Protein AF-A0A2V8QZS8-F1 (afdb_monomer_lite)

Sequence (393 aa):
MPEYLAPGVYVEEIDTGSKPIEGVSTSTAGMVGVAERGPVDIPILVTSNGEYTRWFGERLNLDDFSNANGPHCYLPHAVEGFFTNGGKRLFVTRVLDTAGATCAEFTLFDRGIATSALTQLLRAASEGGGTAAPPGPLYVMDVNDPVANAIDDAAPPDHLRIGDGSDAEYRDVATVTTGPNTTHVPLSFPLSRSHTAPPPITVHQITRAALPNPVALEVAAPATTSRVGDTIITLVGAGVGAVALNDLLEIGPQFRGELRYVRNIRVIDATHRAVTLDSGLTLAYPTLTPVTRLDNSVAGAVDDDTINGNANAGDSVVIVNNRGGNFNVRADIVVINNADLATREARRIGILTQFRLSTGAYDGYTASTVITAVNMADDIAVTAKSLTADAAA

pLDDT: mean 74.71, std 20.61, range [26.08, 97.88]

Foldseek 3Di:
DDDDPDPDDDDDDDPPDDDDDDDDDPQAEEDEFAFPDADAQDWDKDFALVSCCVHGNDFDDQVVQADPVGGGRCRSVVRNVCVVVPRGIYIYHHHDDPVPDDDDDDDDDDPDDPPPWDWDFPDDWDPPPPPDPDTDDTDTDTPPDPDPCPQPPPDQGDWDWDDDDPPTDIDGDDPPPPAQVWDKFFFLFFAQFKDADDPFKFKAKDQWDFDDQKKFWADDPPDFKDDFFDQKTKIFDQRPVVDDAQWWKFFADQSNTWIWGFHDWDDPDNGMIITGTLTGHRDMGGGRGIITTTDPDGPDDDDRKTWDGMRGGRDRMTTIGNCVVPSPDQNIKMWINSVDPNRIDITGGDDDDDDDDPDDDPDDDDFQDFDDDDDDDPDDDDDDDDDGDTDDD

Radius of gyration: 40.95 Å; chains: 1; bounding box: 118×58×128 Å

Structure (mmCIF, N/CA/C/O backbone):
data_AF-A0A2V8QZS8-F1
#
_entry.id   AF-A0A2V8QZS8-F1
#
loop_
_atom_site.group_PDB
_atom_site.id
_atom_site.type_symbol
_atom_site.label_atom_id
_atom_site.label_alt_id
_atom_site.label_comp_id
_atom_site.label_asym_id
_atom_site.label_entity_id
_atom_site.label_seq_id
_atom_site.pdbx_PDB_ins_code
_atom_site.Cartn_x
_atom_site.Cartn_y
_atom_site.Cartn_z
_atom_site.occupancy
_atom_site.B_iso_or_equiv
_atom_site.auth_seq_id
_atom_site.auth_comp_id
_atom_site.auth_asym_id
_atom_site.auth_atom_id
_atom_site.pdbx_PDB_model_num
ATOM 1 N N . MET A 1 1 ? -78.789 1.614 86.153 1.00 62.28 1 MET A N 1
ATOM 2 C CA . MET A 1 1 ? -78.841 0.758 87.354 1.00 62.28 1 MET A CA 1
ATOM 3 C C . MET A 1 1 ? -80.060 -0.130 87.222 1.00 62.28 1 MET A C 1
ATOM 5 O O . MET A 1 1 ? -81.128 0.429 86.990 1.00 62.28 1 MET A O 1
ATOM 9 N N . PRO A 1 2 ? -79.916 -1.458 87.295 1.00 62.41 2 PRO A N 1
ATOM 10 C CA . PRO A 1 2 ? -81.064 -2.354 87.310 1.00 62.41 2 PRO A CA 1
ATOM 11 C C . PRO A 1 2 ? -81.808 -2.222 88.645 1.00 62.41 2 PRO A C 1
ATOM 13 O O . PRO A 1 2 ? -81.176 -2.090 89.693 1.00 62.41 2 PRO A O 1
ATOM 16 N N . GLU A 1 3 ? -83.139 -2.247 88.612 1.00 60.66 3 GLU A N 1
ATOM 17 C CA . GLU A 1 3 ? -83.972 -2.269 89.818 1.00 60.66 3 GLU A CA 1
ATOM 18 C C . GLU A 1 3 ? -84.444 -3.704 90.086 1.00 60.66 3 GLU A C 1
ATOM 20 O O . GLU A 1 3 ? -85.150 -4.309 89.278 1.00 60.66 3 GLU A O 1
ATOM 25 N N . TYR A 1 4 ? -84.020 -4.268 91.219 1.00 68.88 4 TYR A N 1
ATOM 26 C CA . TYR A 1 4 ? -84.269 -5.660 91.595 1.00 68.88 4 TYR A CA 1
ATOM 27 C C . TYR A 1 4 ? -85.483 -5.752 92.532 1.00 68.88 4 TYR A C 1
ATOM 29 O O . TYR A 1 4 ? -85.373 -5.515 93.733 1.00 68.88 4 TYR A O 1
ATOM 37 N N . LEU A 1 5 ? -86.657 -6.083 91.984 1.00 65.56 5 LEU A N 1
ATOM 38 C CA . LEU A 1 5 ? -87.948 -6.020 92.697 1.00 65.56 5 LEU A CA 1
ATOM 39 C C . LEU A 1 5 ? -88.395 -7.334 93.367 1.00 65.56 5 LEU A C 1
ATOM 41 O O . LEU A 1 5 ? -89.474 -7.385 93.955 1.00 65.56 5 LEU A O 1
ATOM 45 N N . ALA A 1 6 ? -87.585 -8.392 93.322 1.00 72.62 6 ALA A N 1
ATOM 46 C CA . ALA A 1 6 ? -87.866 -9.642 94.030 1.00 72.62 6 ALA A CA 1
ATOM 47 C C . ALA A 1 6 ? -86.584 -10.244 94.627 1.00 72.62 6 ALA A C 1
ATOM 49 O O . ALA A 1 6 ? -85.536 -10.184 93.975 1.00 72.62 6 ALA A O 1
ATOM 50 N N . PRO A 1 7 ? -86.641 -10.837 95.836 1.00 69.75 7 PRO A N 1
ATOM 51 C CA . PRO A 1 7 ? -85.481 -11.472 96.449 1.00 69.75 7 PRO A CA 1
ATOM 52 C C . PRO A 1 7 ? -85.034 -12.680 95.613 1.00 69.75 7 PRO A C 1
ATOM 54 O O . PRO A 1 7 ? -85.766 -13.657 95.465 1.00 69.75 7 PRO A O 1
ATOM 57 N N . GLY A 1 8 ? -83.827 -12.593 95.056 1.00 76.12 8 GLY A N 1
ATOM 58 C CA . GLY A 1 8 ? -83.209 -13.597 94.192 1.00 76.12 8 GLY A CA 1
ATOM 59 C C . GLY A 1 8 ? -81.753 -13.235 93.888 1.00 76.12 8 GLY A C 1
ATOM 60 O O . GLY A 1 8 ? -81.303 -12.136 94.208 1.00 76.12 8 GLY A O 1
ATOM 61 N N . VAL A 1 9 ? -81.004 -14.167 93.296 1.00 79.75 9 VAL A N 1
ATOM 62 C CA . VAL A 1 9 ? -79.635 -13.915 92.819 1.00 79.75 9 VAL A CA 1
ATOM 63 C C . VAL A 1 9 ? -79.715 -13.460 91.367 1.00 79.75 9 VAL A C 1
ATOM 65 O O . VAL A 1 9 ? -80.207 -14.202 90.520 1.00 79.75 9 VAL A O 1
ATOM 68 N N . TYR A 1 10 ? -79.224 -12.255 91.090 1.00 74.31 10 TYR A N 1
ATOM 69 C CA . TYR A 1 10 ? -79.132 -11.704 89.742 1.00 74.31 10 TYR A CA 1
ATOM 70 C C . TYR A 1 10 ? -77.669 -11.700 89.313 1.00 74.31 10 TYR A C 1
ATOM 72 O O . TYR A 1 10 ? -76.806 -11.202 90.035 1.00 74.31 10 TYR A O 1
ATOM 80 N N . VAL A 1 11 ? -77.397 -12.297 88.156 1.00 76.81 11 VAL A N 1
ATOM 81 C CA . VAL A 1 11 ? -76.069 -12.321 87.546 1.00 76.81 11 VAL A CA 1
ATOM 82 C C . VAL A 1 11 ? -76.051 -11.252 86.464 1.00 76.81 11 VAL A C 1
ATOM 84 O O . VAL A 1 11 ? -76.856 -11.301 85.537 1.00 76.81 11 VAL A O 1
ATOM 87 N N . GLU A 1 12 ? -75.157 -10.280 86.608 1.00 74.50 12 GLU A N 1
ATOM 88 C CA . GLU A 1 12 ? -74.903 -9.243 85.612 1.00 74.50 12 GLU A CA 1
ATOM 89 C C . GLU A 1 12 ? -73.492 -9.457 85.059 1.00 74.50 12 GLU A C 1
ATOM 91 O O . GLU A 1 12 ? -72.510 -9.416 85.803 1.00 74.50 12 GLU A O 1
ATOM 96 N N . GLU A 1 13 ? -73.389 -9.725 83.759 1.00 76.50 13 GLU A N 1
ATOM 97 C CA . GLU A 1 13 ? -72.103 -9.792 83.068 1.00 76.50 13 GLU A CA 1
ATOM 98 C C . GLU A 1 13 ? -71.688 -8.373 82.687 1.00 76.50 13 GLU A C 1
ATOM 100 O O . GLU A 1 13 ? -72.139 -7.809 81.691 1.00 76.50 13 GLU A O 1
ATOM 105 N N . ILE A 1 14 ? -70.846 -7.771 83.523 1.00 70.12 14 ILE A N 1
ATOM 106 C CA . ILE A 1 14 ? -70.219 -6.488 83.225 1.00 70.12 14 ILE A CA 1
ATOM 107 C C . ILE A 1 14 ? -68.855 -6.797 82.609 1.00 70.12 14 ILE A C 1
ATOM 109 O O . ILE A 1 14 ? -68.022 -7.439 83.249 1.00 70.12 14 ILE A O 1
ATOM 113 N N . ASP A 1 15 ? -68.615 -6.346 81.375 1.00 68.81 15 ASP A N 1
ATOM 114 C CA . ASP A 1 15 ? -67.310 -6.490 80.720 1.00 68.81 15 ASP A CA 1
ATOM 115 C C . ASP A 1 15 ? -66.302 -5.506 81.343 1.00 68.81 15 ASP A C 1
ATOM 117 O O . ASP A 1 15 ? -66.026 -4.422 80.831 1.00 68.81 15 ASP A O 1
ATOM 121 N N . THR A 1 16 ? -65.805 -5.850 82.533 1.00 61.34 16 THR A N 1
ATOM 122 C CA . THR A 1 16 ? -64.770 -5.103 83.262 1.00 61.34 16 THR A CA 1
ATOM 123 C C . THR A 1 16 ? -63.380 -5.684 83.011 1.00 61.34 16 THR A C 1
ATOM 125 O O . THR A 1 16 ? -62.593 -5.864 83.942 1.00 61.34 16 THR A O 1
ATOM 128 N N . GLY A 1 17 ? -63.062 -5.997 81.755 1.00 67.12 17 GLY A N 1
ATOM 129 C CA . GLY A 1 17 ? -61.704 -6.325 81.333 1.00 67.12 17 GLY A CA 1
ATOM 130 C C . GLY A 1 17 ? -60.960 -5.072 80.874 1.00 67.12 17 GLY A C 1
ATOM 131 O O . GLY A 1 17 ? -61.289 -4.494 79.839 1.00 67.12 17 GLY A O 1
ATOM 132 N N . SER A 1 18 ? -59.923 -4.639 81.596 1.00 68.44 18 SER A N 1
ATOM 133 C CA . SER A 1 18 ? -58.968 -3.696 81.009 1.00 68.44 18 SER A CA 1
ATOM 134 C C . SER A 1 18 ? -58.265 -4.388 79.837 1.00 68.44 18 SER A C 1
ATOM 136 O O . SER A 1 18 ? -57.722 -5.482 79.991 1.00 68.44 18 SER A O 1
ATOM 138 N N . LYS A 1 19 ? -58.282 -3.773 78.645 1.00 64.56 19 LYS A N 1
ATOM 139 C CA . LYS A 1 19 ? -57.501 -4.277 77.506 1.00 64.56 19 LYS A CA 1
ATOM 140 C C . LYS A 1 19 ? -56.022 -4.327 77.921 1.00 64.56 19 LYS A C 1
ATOM 142 O O . LYS A 1 19 ? -55.489 -3.279 78.294 1.00 64.56 19 LYS A O 1
ATOM 147 N N . PRO A 1 20 ? -55.361 -5.497 77.882 1.00 72.31 20 PRO A N 1
ATOM 148 C CA . PRO A 1 20 ? -53.943 -5.596 78.202 1.00 72.31 20 PRO A CA 1
ATOM 149 C C . PRO A 1 20 ? -53.126 -4.696 77.269 1.00 72.31 20 PRO A C 1
ATOM 151 O O . PRO A 1 20 ? -53.407 -4.627 76.073 1.00 72.31 20 PRO A O 1
ATOM 154 N N . ILE A 1 21 ? -52.116 -4.004 77.799 1.00 62.41 21 ILE A N 1
ATOM 155 C CA . ILE A 1 21 ? -51.180 -3.239 76.967 1.00 62.41 21 ILE A CA 1
ATOM 156 C C . ILE A 1 21 ? -50.265 -4.248 76.268 1.00 62.41 21 ILE A C 1
ATOM 158 O O . ILE A 1 21 ? -49.465 -4.920 76.920 1.00 62.41 21 ILE A O 1
ATOM 162 N N . GLU A 1 22 ? -50.401 -4.376 74.950 1.00 74.88 22 GLU A N 1
ATOM 163 C CA . GLU A 1 22 ? -49.543 -5.243 74.144 1.00 74.88 22 GLU A CA 1
ATOM 164 C C . GLU A 1 22 ? -48.105 -4.708 74.107 1.00 74.88 22 GLU A C 1
ATOM 166 O O . GLU A 1 22 ? -47.861 -3.507 73.968 1.00 74.88 22 GLU A O 1
ATOM 171 N N . GLY A 1 23 ? -47.130 -5.612 74.219 1.00 59.72 23 GLY A N 1
ATOM 172 C CA . GLY A 1 23 ? -45.724 -5.266 74.048 1.00 59.72 23 GLY A CA 1
ATOM 173 C C . GLY A 1 23 ? -45.438 -4.886 72.595 1.00 59.72 23 GLY A C 1
ATOM 174 O O . GLY A 1 23 ? -45.452 -5.740 71.711 1.00 59.72 23 GLY A O 1
ATOM 175 N N . VAL A 1 24 ? -45.154 -3.610 72.342 1.00 63.53 24 VAL A N 1
ATOM 176 C CA . VAL A 1 24 ? -44.748 -3.103 71.022 1.00 63.53 24 VAL A CA 1
ATOM 177 C C . VAL A 1 24 ? -43.259 -3.346 70.766 1.00 63.53 24 VAL A C 1
ATOM 179 O O . VAL A 1 24 ? -42.421 -3.201 71.655 1.00 63.53 24 VAL A O 1
ATOM 182 N N . SER A 1 25 ? -42.916 -3.717 69.528 1.00 64.69 25 SER A N 1
ATOM 183 C CA . SER A 1 25 ? -41.525 -3.915 69.106 1.00 64.69 25 SER A CA 1
ATOM 184 C C . SER A 1 25 ? -40.769 -2.583 69.124 1.00 64.69 25 SER A C 1
ATOM 186 O O . SER A 1 25 ? -41.075 -1.679 68.354 1.00 64.69 25 SER A O 1
ATOM 188 N N . THR A 1 26 ? -39.754 -2.475 69.979 1.00 68.56 26 THR A N 1
ATOM 189 C CA . THR A 1 26 ? -38.914 -1.273 70.132 1.00 68.56 26 THR A CA 1
ATOM 190 C C . THR A 1 26 ? -37.688 -1.257 69.210 1.00 68.56 26 THR A C 1
ATOM 192 O O . THR A 1 26 ? -36.842 -0.378 69.331 1.00 68.56 26 THR A O 1
ATOM 195 N N . SER A 1 27 ? -37.567 -2.223 68.291 1.00 73.38 27 SER A N 1
ATOM 196 C CA . SER A 1 27 ? -36.349 -2.474 67.500 1.00 73.38 27 SER A CA 1
ATOM 197 C C . SER A 1 27 ? -36.516 -2.299 65.985 1.00 73.38 27 SER A C 1
ATOM 199 O O . SER A 1 27 ? -35.741 -2.860 65.209 1.00 73.38 27 SER A O 1
ATOM 201 N N . THR A 1 28 ? -37.521 -1.533 65.548 1.00 88.31 28 THR A N 1
ATOM 202 C CA . THR A 1 28 ? -37.691 -1.186 64.127 1.00 88.31 28 THR A CA 1
ATOM 203 C C . THR A 1 28 ? -36.952 0.113 63.824 1.00 88.31 28 THR A C 1
ATOM 205 O O . THR A 1 28 ? -37.317 1.164 64.345 1.00 88.31 28 THR A O 1
ATOM 208 N N . ALA A 1 29 ? -35.919 0.037 62.987 1.00 92.25 29 ALA A N 1
ATOM 209 C CA . ALA A 1 29 ? -35.155 1.196 62.538 1.00 92.25 29 ALA A CA 1
ATOM 210 C C . ALA A 1 29 ? -35.676 1.721 61.190 1.00 92.25 29 ALA A C 1
ATOM 212 O O . ALA A 1 29 ? -36.311 0.989 60.428 1.00 92.25 29 ALA A O 1
ATOM 213 N N . GLY A 1 30 ? -35.374 2.983 60.889 1.00 93.75 30 GLY A N 1
ATOM 214 C CA . GLY A 1 30 ? -35.586 3.597 59.581 1.00 93.75 30 GLY A CA 1
ATOM 215 C C . GLY A 1 30 ? -34.292 4.239 59.092 1.00 93.75 30 GLY A C 1
ATOM 216 O O . GLY A 1 30 ? -33.618 4.916 59.867 1.00 93.75 30 GLY A O 1
ATOM 217 N N . MET A 1 31 ? -33.939 4.023 57.829 1.00 95.56 31 MET A N 1
ATOM 218 C CA . MET A 1 31 ? -32.793 4.647 57.174 1.00 95.56 31 MET A CA 1
ATOM 219 C C . MET A 1 31 ? -33.219 5.296 55.861 1.00 95.56 31 MET A C 1
ATOM 221 O O . MET A 1 31 ? -34.041 4.763 55.112 1.00 95.56 31 MET A O 1
ATOM 225 N N . VAL A 1 32 ? -32.633 6.457 55.593 1.00 94.56 32 VAL A N 1
ATOM 226 C CA . VAL A 1 32 ? -32.881 7.258 54.398 1.00 94.56 32 VAL A CA 1
ATOM 227 C C . VAL A 1 32 ? -31.533 7.623 53.798 1.00 94.56 32 VAL A C 1
ATOM 229 O O . VAL A 1 32 ? -30.634 8.045 54.525 1.00 94.56 32 VAL A O 1
ATOM 232 N N . GLY A 1 33 ? -31.375 7.444 52.491 1.00 91.44 33 GLY A N 1
ATOM 233 C CA . GLY A 1 33 ? -30.131 7.790 51.811 1.00 91.44 33 GLY A CA 1
ATOM 234 C C . GLY A 1 33 ? -30.121 7.415 50.335 1.00 91.44 33 GLY A C 1
ATOM 235 O O . GLY A 1 33 ? -31.125 6.956 49.786 1.00 91.44 33 GLY A O 1
ATOM 236 N N . VAL A 1 34 ? -28.970 7.617 49.700 1.00 90.06 34 VAL A N 1
ATOM 237 C CA . VAL A 1 34 ? -28.766 7.302 48.284 1.00 90.06 34 VAL A CA 1
ATOM 238 C C . VAL A 1 34 ? -28.507 5.804 48.117 1.00 90.06 34 VAL A C 1
ATOM 240 O O . VAL A 1 34 ? -27.765 5.202 48.892 1.00 90.06 34 VAL A O 1
ATOM 243 N N . ALA A 1 35 ? -29.126 5.209 47.100 1.00 90.44 35 ALA A N 1
ATOM 244 C CA . ALA A 1 35 ? -28.940 3.813 46.715 1.00 90.44 35 ALA A CA 1
ATOM 245 C C . ALA A 1 35 ? -28.820 3.681 45.189 1.00 90.44 35 ALA A C 1
ATOM 247 O O . ALA A 1 35 ? -29.359 4.516 44.453 1.00 90.44 35 ALA A O 1
ATOM 248 N N . GLU A 1 36 ? -28.149 2.622 44.731 1.00 86.94 36 GLU A N 1
ATOM 249 C CA . GLU A 1 36 ? -27.865 2.344 43.314 1.00 86.94 36 GLU A CA 1
ATOM 250 C C . GLU A 1 36 ? -29.163 2.241 42.509 1.00 86.94 36 GLU A C 1
ATOM 252 O O . GLU A 1 36 ? -29.323 2.853 41.453 1.00 86.94 36 GLU A O 1
ATOM 257 N N . ARG A 1 37 ? -30.143 1.519 43.061 1.00 87.06 37 ARG A N 1
ATOM 258 C CA . ARG A 1 37 ? -31.434 1.257 42.423 1.00 87.06 37 ARG A CA 1
ATOM 259 C C . ARG A 1 37 ? -32.571 1.201 43.438 1.00 87.06 37 ARG A C 1
ATOM 261 O O . ARG A 1 37 ? -32.370 1.361 44.636 1.00 87.06 37 ARG A O 1
ATOM 268 N N . GLY A 1 38 ? -33.778 0.966 42.936 1.00 88.31 38 GLY A N 1
ATOM 269 C CA . GLY A 1 38 ? -34.969 0.724 43.746 1.00 88.31 38 GLY A CA 1
ATOM 270 C C . GLY A 1 38 ? -35.950 1.902 43.786 1.00 88.31 38 GLY A C 1
ATOM 271 O O . GLY A 1 38 ? -35.641 2.981 43.267 1.00 88.31 38 GLY A O 1
ATOM 272 N N . PRO A 1 39 ? -37.146 1.688 44.363 1.00 87.94 39 PRO A N 1
ATOM 273 C CA . PRO A 1 39 ? -38.209 2.689 44.430 1.00 87.94 39 PRO A CA 1
ATOM 274 C C . PRO A 1 39 ? -37.799 3.941 45.209 1.00 87.94 39 PRO A C 1
ATOM 276 O O . PRO A 1 39 ? -37.168 3.847 46.259 1.00 87.94 39 PRO A O 1
ATOM 279 N N . VAL A 1 40 ? -38.171 5.105 44.680 1.00 88.75 40 VAL A N 1
ATOM 280 C CA . VAL A 1 40 ? -37.838 6.433 45.220 1.00 88.75 40 VAL A CA 1
ATOM 281 C C . VAL A 1 40 ? -38.942 6.892 46.158 1.00 88.75 40 VAL A C 1
ATOM 283 O O . VAL A 1 40 ? -40.112 6.715 45.827 1.00 88.75 40 VAL A O 1
ATOM 286 N N . ASP A 1 41 ? -38.582 7.458 47.311 1.00 88.75 41 ASP A N 1
ATOM 287 C CA . ASP A 1 41 ? -39.518 8.009 48.309 1.00 88.75 41 ASP A CA 1
ATOM 288 C C . ASP A 1 41 ? -40.582 7.015 48.819 1.00 88.75 41 ASP A C 1
ATOM 290 O O . ASP A 1 41 ? -41.590 7.395 49.415 1.00 88.75 41 ASP A O 1
ATOM 294 N N . ILE A 1 42 ? -40.343 5.714 48.626 1.00 92.00 42 ILE A N 1
ATOM 295 C CA . ILE A 1 42 ? -41.208 4.631 49.096 1.00 92.00 42 ILE A CA 1
ATOM 296 C C . ILE A 1 42 ? -40.438 3.821 50.150 1.00 92.00 42 ILE A C 1
ATOM 298 O O . ILE A 1 42 ? -39.423 3.205 49.814 1.00 92.00 42 ILE A O 1
ATOM 302 N N . PRO A 1 43 ? -40.900 3.785 51.415 1.00 94.12 43 PRO A N 1
ATOM 303 C CA . PRO A 1 43 ? -40.255 2.999 52.457 1.00 94.12 43 PRO A CA 1
ATOM 304 C C . PRO A 1 43 ? -40.508 1.503 52.243 1.00 94.12 43 PRO A C 1
ATOM 306 O O . PRO A 1 43 ? -41.651 1.043 52.247 1.00 94.12 43 PRO A O 1
ATOM 309 N N . ILE A 1 44 ? -39.432 0.726 52.117 1.00 95.50 44 ILE A N 1
ATOM 310 C CA . ILE A 1 44 ? -39.481 -0.735 51.971 1.00 95.50 44 ILE A CA 1
ATOM 311 C C . ILE A 1 44 ? -38.959 -1.384 53.248 1.00 95.50 44 ILE A C 1
ATOM 313 O O . ILE A 1 44 ? -37.887 -1.028 53.737 1.00 95.50 44 ILE A O 1
ATOM 317 N N . LEU A 1 45 ? -39.715 -2.342 53.790 1.00 95.50 45 LEU A N 1
ATOM 318 C CA . LEU A 1 45 ? -39.251 -3.165 54.903 1.00 95.50 45 LEU A CA 1
ATOM 319 C C . LEU A 1 45 ? -38.202 -4.157 54.401 1.00 95.50 45 LEU A C 1
ATOM 321 O O . LEU A 1 45 ? -38.468 -4.945 53.502 1.00 95.50 45 LEU A O 1
ATOM 325 N N . VAL A 1 46 ? -37.048 -4.143 55.050 1.00 95.19 46 VAL A N 1
ATOM 326 C CA . VAL A 1 46 ? -35.929 -5.044 54.820 1.00 95.19 46 VAL A CA 1
ATOM 327 C C . VAL A 1 46 ? -35.597 -5.763 56.127 1.00 95.19 46 VAL A C 1
ATOM 329 O O . VAL A 1 46 ? -35.506 -5.156 57.200 1.00 95.19 46 VAL A O 1
ATOM 332 N N . THR A 1 47 ? -35.415 -7.078 56.046 1.00 94.81 47 THR A N 1
ATOM 333 C CA . THR A 1 47 ? -35.167 -7.961 57.197 1.00 94.81 47 THR A CA 1
ATOM 334 C C . THR A 1 47 ? -33.778 -8.598 57.192 1.00 94.81 47 THR A C 1
ATOM 336 O O . THR A 1 47 ? -33.381 -9.215 58.179 1.00 94.81 47 THR A O 1
ATOM 339 N N . SER A 1 48 ? -33.009 -8.429 56.111 1.00 94.00 48 SER A N 1
ATOM 340 C CA . SER A 1 48 ? -31.619 -8.884 56.009 1.00 94.00 48 SER A CA 1
ATOM 341 C C . SER A 1 48 ? -30.800 -8.019 55.049 1.00 94.00 48 SER A C 1
ATOM 343 O O . SER A 1 48 ? -31.353 -7.375 54.158 1.00 94.00 48 SER A O 1
ATOM 345 N N . ASN A 1 49 ? -29.469 -8.058 55.168 1.00 93.19 49 ASN A N 1
ATOM 346 C CA . ASN A 1 49 ? -28.589 -7.331 54.247 1.00 93.19 49 ASN A CA 1
ATOM 347 C C . ASN A 1 49 ? -28.729 -7.815 52.789 1.00 93.19 49 ASN A C 1
ATOM 349 O O . ASN A 1 49 ? -28.747 -7.007 51.872 1.00 93.19 49 ASN A O 1
ATOM 353 N N . GLY A 1 50 ? -28.913 -9.120 52.559 1.00 93.94 50 GLY A N 1
ATOM 354 C CA . GLY A 1 50 ? -29.130 -9.642 51.202 1.00 93.94 50 GLY A CA 1
ATOM 355 C C . GLY A 1 50 ? -30.439 -9.151 50.569 1.00 93.94 50 GLY A C 1
ATOM 356 O O . GLY A 1 50 ? -30.507 -8.930 49.360 1.00 93.94 50 GLY A O 1
ATOM 357 N N . GLU A 1 51 ? -31.475 -8.932 51.383 1.00 94.38 51 GLU A N 1
ATOM 358 C CA . GLU A 1 51 ? -32.729 -8.329 50.925 1.00 94.38 51 GLU A CA 1
ATOM 359 C C . GLU A 1 51 ? -32.551 -6.843 50.578 1.00 94.38 51 GLU A C 1
ATOM 361 O O . GLU A 1 51 ? -33.100 -6.398 49.568 1.00 94.38 51 GLU A O 1
ATOM 366 N N . TYR A 1 52 ? -31.722 -6.106 51.332 1.00 95.69 52 TYR A N 1
ATOM 367 C CA . TYR A 1 52 ? -31.316 -4.748 50.957 1.00 95.69 52 TYR A CA 1
ATOM 368 C C . TYR A 1 52 ? -30.643 -4.743 49.582 1.00 95.69 52 TYR A C 1
ATOM 370 O O . TYR A 1 52 ? -31.123 -4.057 48.683 1.00 95.69 52 TYR A O 1
ATOM 378 N N . THR A 1 53 ? -29.603 -5.559 49.379 1.00 93.44 53 THR A N 1
ATOM 379 C CA . 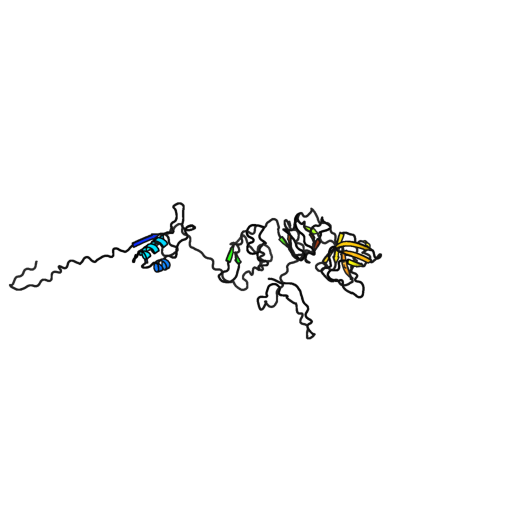THR A 1 53 ? -28.857 -5.610 48.110 1.00 93.44 53 THR A CA 1
ATOM 380 C C . THR A 1 53 ? -29.756 -5.955 46.919 1.00 93.44 53 THR A C 1
ATOM 382 O O . THR A 1 53 ? -29.631 -5.412 45.815 1.00 93.44 53 THR A O 1
ATOM 385 N N . ARG A 1 54 ? -30.743 -6.833 47.131 1.00 91.81 54 ARG A N 1
ATOM 386 C CA . ARG A 1 54 ? -31.715 -7.193 46.094 1.00 91.81 54 ARG A CA 1
ATOM 387 C C . ARG A 1 54 ? -32.576 -6.000 45.668 1.00 91.81 54 ARG A C 1
ATOM 389 O O . ARG A 1 54 ? -32.758 -5.804 44.470 1.00 91.81 54 ARG A O 1
ATOM 396 N N . TRP A 1 55 ? -33.084 -5.215 46.614 1.00 93.19 55 TRP A N 1
ATOM 397 C CA . TRP A 1 55 ? -33.950 -4.068 46.320 1.00 93.19 55 TRP A CA 1
ATOM 398 C C . TRP A 1 55 ? -33.187 -2.820 45.881 1.00 93.19 55 TRP A C 1
ATOM 400 O O . TRP A 1 55 ? -33.620 -2.132 44.958 1.00 93.19 55 TRP A O 1
ATOM 410 N N . PHE A 1 56 ? -32.061 -2.542 46.532 1.00 92.69 56 PHE A N 1
ATOM 411 C CA . PHE A 1 56 ? -31.400 -1.240 46.501 1.00 92.69 56 PHE A CA 1
ATOM 412 C C . PHE A 1 56 ? -30.007 -1.252 45.853 1.00 92.69 56 PHE A C 1
ATOM 414 O O . PHE A 1 56 ? -29.505 -0.184 45.513 1.00 92.69 56 PHE A O 1
ATOM 421 N N . GLY A 1 57 ? -29.445 -2.436 45.582 1.00 90.75 57 GLY A N 1
ATOM 422 C CA . GLY A 1 57 ? -28.149 -2.606 44.912 1.00 90.75 57 GLY A CA 1
ATOM 423 C C . GLY A 1 57 ? -26.961 -2.718 45.869 1.00 90.75 57 GLY A C 1
ATOM 424 O O . GLY A 1 57 ? -27.133 -2.943 47.067 1.00 90.75 57 GLY A O 1
ATOM 425 N N . GLU A 1 58 ? -25.758 -2.629 45.318 1.00 89.62 58 GLU A N 1
ATOM 426 C CA . GLU A 1 58 ? -24.486 -2.793 46.024 1.00 89.62 58 GLU A CA 1
ATOM 427 C C . GLU A 1 58 ? -23.916 -1.455 46.530 1.00 89.62 58 GLU A C 1
ATOM 429 O O . GLU A 1 58 ? -24.568 -0.406 46.523 1.00 89.62 58 GLU A O 1
ATOM 434 N N . ARG A 1 59 ? -22.687 -1.506 47.057 1.00 89.31 59 ARG A N 1
ATOM 435 C CA . ARG A 1 59 ? -21.950 -0.318 47.499 1.00 89.31 59 ARG A CA 1
ATOM 436 C C . ARG A 1 59 ? -21.779 0.687 46.364 1.00 89.31 59 ARG A C 1
ATOM 438 O O . ARG A 1 59 ? -21.447 0.334 45.238 1.00 89.31 59 ARG A O 1
ATOM 445 N N . LEU A 1 60 ? -21.950 1.953 46.718 1.00 87.12 60 LEU A N 1
ATOM 446 C CA . LEU A 1 60 ? -21.800 3.076 45.809 1.00 87.12 60 LEU A CA 1
ATOM 447 C C . LEU A 1 60 ? -20.343 3.540 45.773 1.00 87.12 60 LEU A C 1
ATOM 449 O O . LEU A 1 60 ? -19.688 3.612 46.815 1.00 87.12 60 LEU A O 1
ATOM 453 N N . ASN A 1 61 ? -19.852 3.865 44.578 1.00 82.69 61 ASN A N 1
ATOM 454 C CA . ASN A 1 61 ? -18.511 4.405 44.397 1.00 82.69 61 ASN A CA 1
ATOM 455 C C . ASN A 1 61 ? -18.397 5.793 45.049 1.00 82.69 61 ASN A C 1
ATOM 457 O O . ASN A 1 61 ? -19.291 6.628 44.923 1.00 82.69 61 ASN A O 1
ATOM 461 N N . LEU A 1 62 ? -17.299 6.042 45.759 1.00 81.56 62 LEU A N 1
ATOM 462 C CA . LEU A 1 62 ? -17.086 7.297 46.476 1.00 81.56 62 LEU A CA 1
ATOM 463 C C . LEU A 1 62 ? -16.944 8.481 45.510 1.00 81.56 62 LEU A C 1
ATOM 465 O O . LEU A 1 62 ? -17.495 9.548 45.781 1.00 81.56 62 LEU A O 1
ATOM 469 N N . ASP A 1 63 ? -16.240 8.281 44.394 1.00 77.44 63 ASP A N 1
ATOM 470 C CA . ASP A 1 63 ? -15.938 9.344 43.428 1.00 77.44 63 ASP A CA 1
ATOM 471 C C . ASP A 1 63 ? -17.201 9.816 42.692 1.00 77.44 63 ASP A C 1
ATOM 473 O O . ASP A 1 63 ? -17.403 11.016 42.514 1.00 77.44 63 ASP A O 1
ATOM 477 N N . ASP A 1 64 ? -18.099 8.882 42.359 1.00 77.38 64 ASP A N 1
ATOM 478 C CA . ASP A 1 64 ? -19.340 9.169 41.626 1.00 77.38 64 ASP A CA 1
ATOM 479 C C . ASP A 1 64 ? -20.429 9.789 42.520 1.00 77.38 64 ASP A C 1
ATOM 481 O O . ASP A 1 64 ? -21.302 10.518 42.050 1.00 77.38 64 ASP A O 1
ATOM 485 N N . PHE A 1 65 ? -20.388 9.512 43.828 1.00 79.50 65 PHE A N 1
ATOM 486 C CA . PHE A 1 65 ? -21.418 9.914 44.794 1.00 79.50 65 PHE A CA 1
ATOM 487 C C . PHE A 1 65 ? -20.907 10.932 45.827 1.00 79.50 65 PHE A C 1
ATOM 489 O O . PHE A 1 65 ? -21.346 10.939 46.984 1.00 79.50 65 PHE A O 1
ATOM 496 N N . SER A 1 66 ? -20.011 11.823 45.398 1.00 82.19 66 SER A N 1
ATOM 497 C CA . SER A 1 66 ? -19.509 12.966 46.170 1.00 82.19 66 SER A CA 1
ATOM 498 C C . SER A 1 66 ? -19.842 14.297 45.499 1.00 82.19 66 SER A C 1
ATOM 500 O O . SER A 1 66 ? -19.813 14.424 44.281 1.00 82.19 66 SER A O 1
ATOM 502 N N . ASN A 1 67 ? -20.149 15.325 46.293 1.00 79.12 67 ASN A N 1
ATOM 503 C CA . ASN A 1 67 ? -20.326 16.698 45.804 1.00 79.12 67 ASN A CA 1
ATOM 504 C C . ASN A 1 67 ? -19.581 17.708 46.696 1.00 79.12 67 ASN A C 1
ATOM 506 O O . ASN A 1 67 ? -18.846 17.324 47.604 1.00 79.12 67 ASN A O 1
ATOM 510 N N . ALA A 1 68 ? -19.771 19.011 46.461 1.00 79.56 68 ALA A N 1
ATOM 511 C CA . ALA A 1 68 ? -19.126 20.077 47.239 1.00 79.56 68 ALA A CA 1
ATOM 512 C C . ALA A 1 68 ? -19.404 20.012 48.759 1.00 79.56 68 ALA A C 1
ATOM 514 O O . ALA A 1 68 ? -18.639 20.571 49.542 1.00 79.56 68 ALA A O 1
ATOM 515 N N . ASN A 1 69 ? -20.467 19.314 49.177 1.00 78.31 69 ASN A N 1
ATOM 516 C CA . ASN A 1 69 ? -20.833 19.099 50.579 1.00 78.31 69 ASN A CA 1
ATOM 517 C C . ASN A 1 69 ? -20.308 17.763 51.143 1.00 78.31 69 ASN A C 1
ATOM 519 O O . ASN A 1 69 ? -20.601 17.433 52.291 1.00 78.31 69 ASN A O 1
ATOM 523 N N . GLY A 1 70 ? -19.543 17.004 50.354 1.00 83.50 70 GLY A N 1
ATOM 524 C CA . GLY A 1 70 ? -18.944 15.727 50.728 1.00 83.50 70 GLY A CA 1
ATOM 525 C C . GLY A 1 70 ? -19.591 14.501 50.062 1.00 83.50 70 GLY A C 1
ATOM 526 O O . GLY A 1 70 ? -20.436 14.643 49.176 1.00 83.50 70 GLY A O 1
ATOM 527 N N . PRO A 1 71 ? -19.158 13.294 50.460 1.00 84.75 71 PRO A N 1
ATOM 528 C CA . PRO A 1 71 ? -19.690 12.005 50.004 1.00 84.75 71 PRO A CA 1
ATOM 529 C C . PRO A 1 71 ? -21.061 11.651 50.601 1.00 84.75 71 PRO A C 1
ATOM 531 O O . PRO A 1 71 ? -21.294 11.832 51.796 1.00 84.75 71 PRO A O 1
ATOM 534 N N . HIS A 1 72 ? -21.939 11.055 49.787 1.00 84.31 72 HIS A N 1
ATOM 535 C CA . HIS A 1 72 ? -23.306 10.643 50.164 1.00 84.31 72 HIS A CA 1
ATOM 536 C C . HIS A 1 72 ? -23.564 9.135 49.969 1.00 84.31 72 HIS A C 1
ATOM 538 O O . HIS A 1 72 ? -24.708 8.682 49.968 1.00 84.31 72 HIS A O 1
ATOM 544 N N . CYS A 1 73 ? -22.504 8.333 49.831 1.00 87.75 73 CYS A N 1
ATOM 545 C CA . CYS A 1 73 ? -22.526 6.909 49.466 1.00 87.75 73 CYS A CA 1
ATOM 546 C C . CYS A 1 73 ? -22.652 5.925 50.653 1.00 87.75 73 CYS A C 1
ATOM 548 O O . CYS A 1 73 ? -22.382 4.733 50.515 1.00 87.75 73 CYS A O 1
ATOM 550 N N . TYR A 1 74 ? -23.026 6.398 51.846 1.00 91.06 74 TYR A N 1
ATOM 551 C CA . TYR A 1 74 ? -22.863 5.633 53.093 1.00 91.06 74 TYR A CA 1
ATOM 552 C C . TYR A 1 74 ? -24.027 4.719 53.481 1.00 91.06 74 TYR A C 1
ATOM 554 O O . TYR A 1 74 ? -23.878 3.904 54.394 1.00 91.06 74 TYR A O 1
ATOM 562 N N . LEU A 1 75 ? -25.176 4.825 52.809 1.00 93.38 75 LEU A N 1
ATOM 563 C CA . LEU A 1 75 ? -26.362 4.039 53.156 1.00 93.38 75 LEU A CA 1
ATOM 564 C C . LEU A 1 75 ? -26.098 2.516 53.126 1.00 93.38 75 LEU A C 1
ATOM 566 O O . LEU A 1 75 ? -26.411 1.876 54.131 1.00 93.38 75 LEU A O 1
ATOM 570 N N . PRO A 1 76 ? -25.468 1.926 52.086 1.00 93.69 76 PRO A N 1
ATOM 571 C CA . PRO A 1 76 ? -25.168 0.490 52.076 1.00 93.69 76 PRO A CA 1
ATOM 572 C C . PRO A 1 76 ? -24.311 0.043 53.271 1.00 93.69 76 PRO A C 1
ATOM 574 O O . PRO A 1 76 ? -24.578 -0.989 53.884 1.00 93.69 76 PRO A O 1
ATOM 577 N N . HIS A 1 77 ? -23.323 0.856 53.662 1.00 93.62 77 HIS A N 1
ATOM 578 C CA . HIS A 1 77 ? -22.447 0.572 54.803 1.00 93.62 77 HIS A CA 1
ATOM 579 C C . HIS A 1 77 ? -23.197 0.616 56.140 1.00 93.62 77 HIS A C 1
ATOM 581 O O . HIS A 1 77 ? -22.975 -0.225 57.012 1.00 93.62 77 HIS A O 1
ATOM 587 N N . ALA A 1 78 ? -24.102 1.583 56.308 1.00 94.12 78 ALA A N 1
ATOM 588 C CA . ALA A 1 78 ? -24.918 1.703 57.512 1.00 94.12 78 ALA A CA 1
ATOM 589 C C . ALA A 1 78 ? -25.889 0.520 57.664 1.00 94.12 78 ALA A C 1
ATOM 591 O O . ALA A 1 78 ? -26.056 -0.003 58.768 1.00 94.12 78 ALA A O 1
ATOM 592 N N . VAL A 1 79 ? -26.491 0.072 56.558 1.00 95.12 79 VAL A N 1
ATOM 593 C CA . VAL A 1 79 ? -27.412 -1.073 56.530 1.00 95.12 79 VAL A CA 1
ATOM 594 C C . VAL A 1 79 ? -26.684 -2.371 56.882 1.00 95.12 79 VAL A C 1
ATOM 596 O O . VAL A 1 79 ? -27.132 -3.120 57.754 1.00 95.12 79 VAL A O 1
ATOM 599 N N . GLU A 1 80 ? -25.527 -2.611 56.267 1.00 94.50 80 GLU A N 1
ATOM 600 C CA . GLU A 1 80 ? -24.691 -3.772 56.570 1.00 94.50 80 GLU A CA 1
ATOM 601 C C . GLU A 1 80 ? -24.247 -3.772 58.039 1.00 94.50 80 GLU A C 1
ATOM 603 O O . GLU A 1 80 ? -24.372 -4.787 58.732 1.00 94.50 80 GLU A O 1
ATOM 608 N N . GLY A 1 81 ? -23.793 -2.621 58.545 1.00 94.88 81 GLY A N 1
ATOM 609 C CA . GLY A 1 81 ? -23.431 -2.446 59.947 1.00 94.88 81 GLY A CA 1
ATOM 610 C C . GLY A 1 81 ? -24.603 -2.728 60.890 1.00 94.88 81 GLY A C 1
ATOM 611 O O . GLY A 1 81 ? -24.426 -3.410 61.898 1.00 94.88 81 GLY A O 1
ATOM 612 N N . PHE A 1 82 ? -25.814 -2.274 60.563 1.00 94.69 82 PHE A N 1
ATOM 613 C CA . PHE A 1 82 ? -27.010 -2.527 61.371 1.00 94.69 82 PHE A CA 1
ATOM 614 C C . PHE A 1 82 ? -27.326 -4.020 61.496 1.00 94.69 82 PHE A C 1
ATOM 616 O O . PHE A 1 82 ? -27.528 -4.516 62.607 1.00 94.69 82 PHE A O 1
ATOM 623 N N . PHE A 1 83 ? -27.325 -4.753 60.380 1.00 94.62 83 PHE A N 1
ATOM 624 C CA . PHE A 1 83 ? -27.598 -6.191 60.402 1.00 94.62 83 PHE A CA 1
ATOM 625 C C . PHE A 1 83 ? -26.460 -6.989 61.050 1.00 94.62 83 PHE A C 1
ATOM 627 O O . PHE A 1 83 ? -26.727 -7.919 61.810 1.00 94.62 83 PHE A O 1
ATOM 634 N N . THR A 1 84 ? -25.204 -6.586 60.838 1.00 94.62 84 THR A N 1
ATOM 635 C CA . THR A 1 84 ? -24.034 -7.211 61.484 1.00 94.62 84 THR A CA 1
ATOM 636 C C . THR A 1 84 ? -24.069 -7.046 63.005 1.00 94.62 84 THR A C 1
ATOM 638 O O . THR A 1 84 ? -23.704 -7.961 63.737 1.00 94.62 84 THR A O 1
ATOM 641 N N . ASN A 1 85 ? -24.583 -5.915 63.498 1.00 93.12 85 ASN A N 1
ATOM 642 C CA . ASN A 1 85 ? -24.748 -5.645 64.929 1.00 93.12 85 ASN A CA 1
ATOM 643 C C . ASN A 1 85 ? -26.058 -6.211 65.525 1.00 93.12 85 ASN A C 1
ATOM 645 O O . ASN A 1 85 ? -26.426 -5.867 66.648 1.00 93.12 85 ASN A O 1
ATOM 649 N N . GLY A 1 86 ? -26.765 -7.093 64.809 1.00 89.44 86 GLY A N 1
ATOM 650 C CA . GLY A 1 86 ? -27.933 -7.815 65.329 1.00 89.44 86 GLY A CA 1
ATOM 651 C C . GLY A 1 86 ? -29.285 -7.121 65.128 1.00 89.44 86 GLY A C 1
ATOM 652 O O . GLY A 1 86 ? -30.283 -7.541 65.725 1.00 89.44 86 GLY A O 1
ATOM 653 N N . GLY A 1 87 ? -29.350 -6.084 64.288 1.00 90.56 87 GLY A N 1
ATOM 654 C CA . GLY A 1 87 ? -30.604 -5.489 63.828 1.00 90.56 87 GLY A CA 1
ATOM 655 C C . GLY A 1 87 ? -31.477 -6.491 63.059 1.00 90.56 87 GLY A C 1
ATOM 656 O O . GLY A 1 87 ? -30.967 -7.393 62.400 1.00 90.56 87 GLY A O 1
ATOM 657 N N . LYS A 1 88 ? -32.811 -6.364 63.160 1.00 89.44 88 LYS A N 1
ATOM 658 C CA . LYS A 1 88 ? -33.764 -7.343 62.582 1.00 89.44 88 LYS A CA 1
ATOM 659 C C . LYS A 1 88 ? -34.810 -6.757 61.637 1.00 89.44 88 LYS A C 1
ATOM 661 O O . LYS A 1 88 ? -35.319 -7.471 60.781 1.00 89.44 88 LYS A O 1
ATOM 666 N N . ARG A 1 89 ? -35.197 -5.493 61.827 1.00 93.25 89 ARG A N 1
ATOM 667 C CA . ARG A 1 89 ? -36.259 -4.834 61.054 1.00 93.25 89 ARG A CA 1
ATOM 668 C C . ARG A 1 89 ? -35.819 -3.425 60.705 1.00 93.25 89 ARG A C 1
ATOM 670 O O . ARG A 1 89 ? -35.618 -2.610 61.606 1.00 93.25 89 ARG A O 1
ATOM 677 N N . LEU A 1 90 ? -35.688 -3.159 59.415 1.00 94.69 90 LEU A N 1
ATOM 678 C CA . LEU A 1 90 ? -35.229 -1.881 58.904 1.00 94.69 90 LEU A CA 1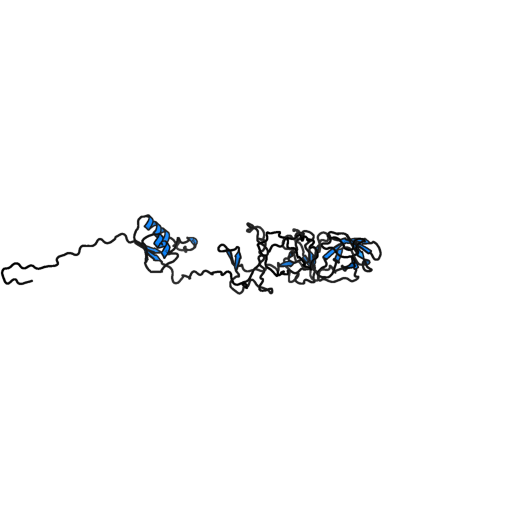
ATOM 679 C C . LEU A 1 90 ? -36.134 -1.424 57.765 1.00 94.69 90 LEU A C 1
ATOM 681 O O . LEU A 1 90 ? -36.281 -2.136 56.781 1.00 94.69 90 LEU A O 1
ATOM 685 N N . PHE A 1 91 ? -36.720 -0.239 57.874 1.00 96.00 91 PHE A N 1
ATOM 686 C CA . PHE A 1 91 ? -37.309 0.429 56.718 1.00 96.00 91 PHE A CA 1
ATOM 687 C C . PHE A 1 91 ? -36.240 1.246 56.006 1.00 96.00 91 PHE A C 1
ATOM 689 O O . PHE A 1 91 ? -35.546 2.039 56.638 1.00 96.00 91 PHE A O 1
ATOM 696 N N . VAL A 1 92 ? -36.123 1.069 54.696 1.00 96.44 92 VAL A N 1
ATOM 697 C CA . VAL A 1 92 ? -35.187 1.821 53.860 1.00 96.44 92 VAL A CA 1
ATOM 698 C C . VAL A 1 92 ? -35.976 2.638 52.853 1.00 96.44 92 VAL A C 1
ATOM 700 O O . VAL A 1 92 ? -36.848 2.105 52.169 1.00 96.44 92 VAL A O 1
ATOM 703 N N . THR A 1 93 ? -35.660 3.928 52.763 1.00 95.00 93 THR A N 1
ATOM 704 C CA . THR A 1 93 ? -36.178 4.817 51.717 1.00 95.00 93 THR A CA 1
ATOM 705 C C . THR A 1 93 ? -35.015 5.357 50.902 1.00 95.00 93 THR A C 1
ATOM 707 O O . THR A 1 93 ? -34.107 5.990 51.449 1.00 95.00 93 THR A O 1
ATOM 710 N N . ARG A 1 94 ? -35.043 5.103 49.593 1.00 92.62 94 ARG A N 1
ATOM 711 C CA . ARG A 1 94 ? -34.091 5.696 48.655 1.00 92.62 94 ARG A CA 1
ATOM 712 C C . ARG A 1 94 ? -34.510 7.129 48.361 1.00 92.62 94 ARG A C 1
ATOM 714 O O . ARG A 1 94 ? -35.638 7.356 47.928 1.00 92.62 94 ARG A O 1
ATOM 721 N N . VAL A 1 95 ? -33.577 8.057 48.540 1.00 89.06 95 VAL A N 1
ATOM 722 C CA . VAL A 1 95 ? -33.721 9.453 48.119 1.00 89.06 95 VAL A CA 1
ATOM 723 C C . VAL A 1 95 ? -32.804 9.737 46.941 1.00 89.06 95 VAL A C 1
ATOM 725 O O . VAL A 1 95 ? -31.673 9.249 46.882 1.00 89.06 95 VAL A O 1
ATOM 728 N N . LEU A 1 96 ? -33.306 10.522 45.997 1.00 82.81 96 LEU A N 1
ATOM 729 C CA . LEU A 1 96 ? -32.538 11.067 44.886 1.00 82.81 96 LEU A CA 1
ATOM 730 C C . LEU A 1 96 ? -33.116 12.419 44.487 1.00 82.81 96 LEU A C 1
ATOM 732 O O . LEU A 1 96 ? -34.299 12.679 44.701 1.00 82.81 96 LEU A O 1
ATOM 736 N N . ASP A 1 97 ? -32.279 13.273 43.910 1.00 79.25 97 ASP A N 1
ATOM 737 C CA . ASP A 1 97 ? -32.746 14.512 43.300 1.00 79.25 97 ASP A CA 1
ATOM 738 C C . ASP A 1 97 ? -33.510 14.176 42.015 1.00 79.25 97 ASP A C 1
ATOM 740 O O . ASP A 1 97 ? -32.918 13.943 40.965 1.00 79.25 97 ASP A O 1
ATOM 744 N N . THR A 1 98 ? -34.837 14.105 42.102 1.00 71.38 98 THR A N 1
ATOM 745 C CA . THR A 1 98 ? -35.704 13.759 40.967 1.00 71.38 98 THR A CA 1
ATOM 746 C C . THR A 1 98 ? -35.709 14.825 39.873 1.00 71.38 98 THR A C 1
ATOM 748 O O . THR A 1 98 ? -36.094 14.516 38.748 1.00 71.38 98 THR A O 1
ATOM 751 N N . ALA A 1 99 ? -35.266 16.052 40.169 1.00 73.19 99 ALA A N 1
ATOM 752 C CA . ALA A 1 99 ? -35.141 17.119 39.180 1.00 73.19 99 ALA A CA 1
ATOM 753 C C . ALA A 1 99 ? -33.813 17.047 38.404 1.00 73.19 99 ALA A C 1
ATOM 755 O O . ALA A 1 99 ? -33.769 17.461 37.247 1.00 73.19 99 ALA A O 1
ATOM 756 N N . GLY A 1 100 ? -32.751 16.522 39.027 1.00 68.12 100 GLY A N 1
ATOM 757 C CA . GLY A 1 100 ? -31.419 16.364 38.430 1.00 68.12 100 GLY A CA 1
ATOM 758 C C . GLY A 1 100 ? -31.068 14.944 37.966 1.00 68.12 100 GLY A C 1
ATOM 759 O O . GLY A 1 100 ? -30.046 14.758 37.309 1.00 68.12 100 GLY A O 1
ATOM 760 N N . ALA A 1 101 ? -31.876 13.935 38.301 1.00 65.44 101 ALA A N 1
ATOM 761 C CA . ALA A 1 101 ? -31.594 12.543 37.964 1.00 65.44 101 ALA A CA 1
ATOM 762 C C . ALA A 1 101 ? -31.843 12.238 36.480 1.00 65.44 101 ALA A C 1
ATOM 764 O O . ALA A 1 101 ? -32.962 12.344 35.979 1.00 65.44 101 ALA A O 1
ATOM 765 N N . THR 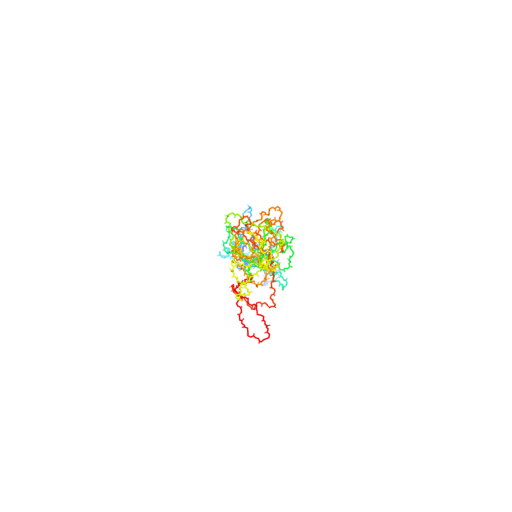A 1 102 ? -30.802 11.777 35.794 1.00 63.31 102 THR A N 1
ATOM 766 C CA . THR A 1 102 ? -30.876 11.212 34.445 1.00 63.31 102 THR A CA 1
ATOM 767 C C . THR A 1 102 ? -31.041 9.695 34.509 1.00 63.31 102 THR A C 1
ATOM 769 O O . THR A 1 102 ? -30.483 9.021 35.377 1.00 63.31 102 THR A O 1
ATOM 772 N N . CYS A 1 103 ? -31.839 9.129 33.600 1.00 62.59 103 CYS A N 1
ATOM 773 C CA . CYS A 1 103 ? -31.926 7.678 33.463 1.00 62.59 103 CYS A CA 1
ATOM 774 C C . CYS A 1 103 ? -30.565 7.116 33.043 1.00 62.59 103 CYS A C 1
ATOM 776 O O . CYS A 1 103 ? -29.926 7.657 32.144 1.00 62.59 103 CYS A O 1
ATOM 778 N N . ALA A 1 104 ? -30.150 6.013 33.669 1.00 56.84 104 ALA A N 1
ATOM 779 C CA . ALA A 1 104 ? -29.027 5.241 33.163 1.00 56.84 104 ALA A CA 1
ATOM 780 C C . ALA A 1 104 ? -29.426 4.622 31.817 1.00 56.84 104 ALA A C 1
ATOM 782 O O . ALA A 1 104 ? -30.459 3.955 31.716 1.00 56.84 104 ALA A O 1
ATOM 783 N N . GLU A 1 105 ? -28.606 4.849 30.800 1.00 58.00 105 GLU A N 1
ATOM 784 C CA . GLU A 1 105 ? -28.737 4.258 29.475 1.00 58.00 105 GLU A CA 1
ATOM 785 C C . GLU A 1 105 ? -27.520 3.365 29.219 1.00 58.00 105 GLU A C 1
ATOM 787 O O . GLU A 1 105 ? -26.406 3.679 29.639 1.00 58.00 105 GLU A O 1
ATOM 792 N N . PHE A 1 106 ? -27.738 2.226 28.565 1.00 57.97 106 PHE A N 1
ATOM 793 C CA . PHE A 1 106 ? -26.671 1.338 28.118 1.00 57.97 106 PHE A CA 1
ATOM 794 C C . PHE A 1 106 ? -26.988 0.867 26.702 1.00 57.97 106 PHE A C 1
ATOM 796 O O . PHE A 1 106 ? -28.058 0.305 26.453 1.00 57.97 106 PHE A O 1
ATOM 803 N N . THR A 1 107 ? -26.054 1.078 25.781 1.00 59.88 107 THR A N 1
ATOM 804 C CA . THR A 1 107 ? -26.187 0.639 24.392 1.00 59.88 107 THR A CA 1
ATOM 805 C C . THR A 1 107 ? -25.863 -0.848 24.291 1.00 59.88 107 THR A C 1
ATOM 807 O O . THR A 1 107 ? -24.744 -1.272 24.574 1.00 59.88 107 THR A O 1
ATOM 810 N N . LEU A 1 108 ? -26.837 -1.660 23.875 1.00 58.69 108 LEU A N 1
ATOM 811 C CA . LEU A 1 108 ? -26.615 -3.079 23.607 1.00 58.69 108 LEU A CA 1
ATOM 812 C C . LEU A 1 108 ? -26.104 -3.263 22.173 1.00 58.69 108 LEU A C 1
ATOM 814 O O . LEU A 1 108 ? -26.827 -2.999 21.215 1.00 58.69 108 LEU A O 1
ATOM 818 N N . PHE A 1 109 ? -24.876 -3.756 22.031 1.00 58.69 109 PHE A N 1
ATOM 819 C CA . PHE A 1 109 ? -24.291 -4.066 20.729 1.00 58.69 109 PHE A CA 1
ATOM 820 C C . PHE A 1 109 ? -24.696 -5.480 20.289 1.00 58.69 109 PHE A C 1
ATOM 822 O O . PHE A 1 109 ? -24.274 -6.474 20.883 1.00 58.69 109 PHE A O 1
ATOM 829 N N . ASP A 1 110 ? -25.528 -5.577 19.251 1.00 60.28 110 ASP A N 1
ATOM 830 C CA . ASP A 1 110 ? -25.793 -6.845 18.564 1.00 60.28 110 ASP A CA 1
ATOM 831 C C . ASP A 1 110 ? -24.603 -7.204 17.654 1.00 60.28 110 ASP A C 1
ATOM 833 O O . ASP A 1 110 ? -23.893 -6.328 17.161 1.00 60.28 110 ASP A O 1
ATOM 837 N N . ARG A 1 111 ? -24.396 -8.497 17.367 1.00 55.84 111 ARG A N 1
ATOM 838 C CA . ARG A 1 111 ? -23.389 -8.974 16.395 1.00 55.84 111 ARG A CA 1
ATOM 839 C C . ARG A 1 111 ? -23.684 -8.548 14.952 1.00 55.84 111 ARG A C 1
ATOM 841 O O . ARG A 1 111 ? -22.922 -8.904 14.055 1.00 55.84 111 ARG A O 1
ATOM 848 N N . GLY A 1 112 ? -24.757 -7.794 14.737 1.00 57.91 112 GLY A N 1
ATOM 849 C CA . GLY A 1 112 ? -25.169 -7.341 13.426 1.00 57.91 112 GLY A CA 1
ATOM 850 C C . GLY A 1 112 ? -25.692 -8.477 12.546 1.00 57.91 112 GLY A C 1
ATOM 851 O O . GLY A 1 112 ? -25.864 -9.620 12.969 1.00 57.91 112 GLY A O 1
ATOM 852 N N . ILE A 1 113 ? -25.951 -8.145 11.286 1.00 52.44 113 ILE A N 1
ATOM 853 C CA . ILE A 1 113 ? -26.305 -9.082 10.211 1.00 52.44 113 ILE A CA 1
ATOM 854 C C . ILE A 1 113 ? -25.108 -9.230 9.260 1.00 52.44 113 ILE A C 1
ATOM 856 O O . ILE A 1 113 ? -24.141 -8.489 9.370 1.00 52.44 113 ILE A O 1
ATOM 860 N N . ALA A 1 114 ? -25.143 -10.156 8.296 1.00 49.09 114 ALA A N 1
ATOM 861 C CA . ALA A 1 114 ? -24.015 -10.415 7.380 1.00 49.09 114 ALA A CA 1
ATOM 862 C C . ALA A 1 114 ? -23.529 -9.192 6.554 1.00 49.09 114 ALA A C 1
ATOM 864 O O . ALA A 1 114 ? -22.490 -9.271 5.905 1.00 49.09 114 ALA A O 1
ATOM 865 N N . THR A 1 115 ? -24.277 -8.085 6.561 1.00 47.19 115 THR A N 1
ATOM 866 C CA . THR A 1 115 ? -23.945 -6.784 5.951 1.00 47.19 115 THR A CA 1
ATOM 867 C C . THR A 1 115 ? -23.506 -5.711 6.955 1.00 47.19 115 THR A C 1
ATOM 869 O O . THR A 1 115 ? -23.274 -4.573 6.558 1.00 47.19 115 THR A O 1
ATOM 872 N N . SER A 1 116 ? -23.429 -6.019 8.251 1.00 52.66 116 SER A N 1
ATOM 873 C CA . SER A 1 116 ? -22.892 -5.097 9.254 1.00 52.66 116 SER A CA 1
ATOM 874 C C . SER A 1 116 ? -21.412 -4.843 8.977 1.00 52.66 116 SER A C 1
ATOM 876 O O . SER A 1 116 ? -20.686 -5.779 8.648 1.00 52.66 116 SER A O 1
ATOM 878 N N . ALA A 1 117 ? -21.002 -3.573 9.052 1.00 48.34 117 ALA A N 1
ATOM 879 C CA . ALA A 1 117 ? -19.677 -3.098 8.668 1.00 48.34 117 ALA A CA 1
ATOM 880 C C . ALA A 1 117 ? -18.559 -3.992 9.209 1.00 48.34 117 ALA A C 1
ATOM 882 O O . ALA A 1 117 ? -18.329 -4.071 10.414 1.00 48.34 117 ALA A O 1
ATOM 883 N N . LEU A 1 118 ? -17.891 -4.699 8.295 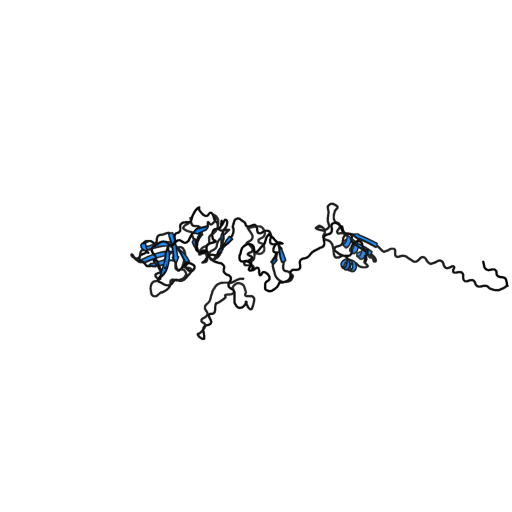1.00 50.78 118 LEU A N 1
ATOM 884 C CA . LEU A 1 118 ? -16.730 -5.515 8.613 1.00 50.78 118 LEU A CA 1
ATOM 885 C C . LEU A 1 118 ? -15.508 -4.608 8.545 1.00 50.78 118 LEU A C 1
ATOM 887 O O . LEU A 1 118 ? -14.829 -4.542 7.527 1.00 50.78 118 LEU A O 1
ATOM 891 N N . THR A 1 119 ? -15.228 -3.885 9.619 1.00 47.78 119 THR A N 1
ATOM 892 C CA . THR A 1 119 ? -13.931 -3.229 9.742 1.00 47.78 119 THR A CA 1
ATOM 893 C C . THR A 1 119 ? -12.848 -4.301 9.866 1.00 47.78 119 THR A C 1
ATOM 895 O O . THR A 1 119 ? -12.911 -5.180 10.727 1.00 47.78 119 THR A O 1
ATOM 898 N N . GLN A 1 120 ? -11.862 -4.274 8.968 1.00 49.28 120 GLN A N 1
ATOM 899 C CA . GLN A 1 120 ? -10.716 -5.182 9.030 1.00 49.28 120 GLN A CA 1
ATOM 900 C C . GLN A 1 120 ? -9.545 -4.460 9.692 1.00 49.28 120 GLN A C 1
ATOM 902 O O . GLN A 1 120 ? -9.109 -3.403 9.224 1.00 49.28 120 GLN A O 1
ATOM 907 N N . LEU A 1 121 ? -9.046 -5.034 10.788 1.00 47.44 121 LEU A N 1
ATOM 908 C CA . LEU A 1 121 ? -7.838 -4.564 11.449 1.00 47.44 121 LEU A CA 1
ATOM 909 C C . LEU A 1 121 ? -6.625 -5.030 10.642 1.00 47.44 121 LEU A C 1
ATOM 911 O O . LEU A 1 121 ? -6.258 -6.194 10.705 1.00 47.44 121 LEU A O 1
ATOM 915 N N . LEU A 1 122 ? -5.985 -4.114 9.921 1.00 45.47 122 LEU A N 1
ATOM 916 C CA . LEU A 1 122 ? -4.821 -4.430 9.080 1.00 45.47 122 LEU A CA 1
ATOM 917 C C . LEU A 1 122 ? -3.510 -4.517 9.881 1.00 45.47 122 LEU A C 1
ATOM 919 O O . LEU A 1 122 ? -2.491 -4.983 9.371 1.00 45.47 122 LEU A O 1
ATOM 923 N N . ARG A 1 123 ? -3.491 -4.000 11.119 1.00 46.34 123 ARG A N 1
ATOM 924 C CA . ARG A 1 123 ? -2.318 -4.049 12.003 1.00 46.34 123 ARG A CA 1
ATOM 925 C C . ARG A 1 123 ? -2.703 -3.845 13.467 1.00 46.34 123 ARG A C 1
ATOM 927 O O . ARG A 1 123 ? -3.304 -2.829 13.807 1.00 46.34 123 ARG A O 1
ATOM 934 N N . ALA A 1 124 ? -2.272 -4.758 14.335 1.00 45.91 124 ALA A N 1
ATOM 935 C CA . ALA A 1 124 ? -2.355 -4.586 15.784 1.00 45.91 124 ALA A CA 1
ATOM 936 C C . ALA A 1 124 ? -1.250 -3.647 16.303 1.00 45.91 124 ALA A C 1
ATOM 938 O O . ALA A 1 124 ? -0.108 -3.687 15.834 1.00 45.91 124 ALA A O 1
ATOM 939 N N . ALA A 1 125 ? -1.578 -2.819 17.295 1.00 48.16 125 ALA A N 1
ATOM 940 C CA . ALA A 1 125 ? -0.576 -2.096 18.072 1.00 48.16 125 ALA A CA 1
ATOM 941 C C . ALA A 1 125 ? 0.112 -3.058 19.059 1.00 48.16 125 ALA A C 1
ATOM 943 O O . ALA A 1 125 ? -0.518 -3.973 19.584 1.00 48.16 125 ALA A O 1
ATOM 944 N N . SER A 1 126 ? 1.408 -2.865 19.313 1.00 42.56 126 SER A N 1
ATOM 945 C CA . SER A 1 126 ? 2.141 -3.659 20.305 1.00 42.56 126 SER A CA 1
ATOM 946 C C . SER A 1 126 ? 1.691 -3.315 21.728 1.00 42.56 126 SER A C 1
ATOM 948 O O . SER A 1 126 ? 1.614 -2.135 22.083 1.00 42.56 126 SER A O 1
ATOM 950 N N . GLU A 1 127 ? 1.471 -4.337 22.554 1.00 40.94 127 GLU A N 1
ATOM 951 C CA . GLU A 1 127 ? 1.210 -4.194 23.989 1.00 40.94 127 GLU A CA 1
ATOM 952 C C . GLU A 1 127 ? 2.344 -3.398 24.671 1.00 40.94 127 GLU A C 1
ATOM 954 O O . GLU A 1 127 ? 3.525 -3.644 24.428 1.00 40.94 127 GLU A O 1
ATOM 959 N N . GLY A 1 128 ? 1.997 -2.403 25.497 1.00 40.47 128 GLY A N 1
ATOM 960 C CA . GLY A 1 128 ? 2.968 -1.625 26.284 1.00 40.47 128 GLY A CA 1
ATOM 961 C C . GLY A 1 128 ? 3.599 -0.397 25.606 1.00 40.47 128 GLY A C 1
ATOM 962 O O . GLY A 1 128 ? 4.429 0.261 26.227 1.00 40.47 128 GLY A O 1
ATOM 963 N N . GLY A 1 129 ? 3.195 -0.019 24.387 1.00 43.91 129 GLY A N 1
ATOM 964 C CA . GLY A 1 129 ? 3.713 1.167 23.670 1.00 43.91 129 GLY A CA 1
ATOM 965 C C . GLY A 1 129 ? 3.218 2.536 24.175 1.00 43.91 129 GLY A C 1
ATOM 966 O O . GLY A 1 129 ? 3.284 3.523 23.448 1.00 43.91 129 GLY A O 1
ATOM 967 N N . GLY A 1 130 ? 2.667 2.602 25.389 1.00 39.31 130 GLY A N 1
ATOM 968 C CA . GLY A 1 130 ? 2.049 3.803 25.946 1.00 39.31 130 GLY A CA 1
ATOM 969 C C . GLY A 1 130 ? 2.997 5.006 26.002 1.00 39.31 130 GLY A C 1
ATOM 970 O O . GLY A 1 130 ? 4.054 4.960 26.624 1.00 39.31 130 GLY A O 1
ATOM 971 N N . THR A 1 131 ? 2.557 6.123 25.414 1.00 46.44 131 THR A N 1
ATOM 972 C CA . THR A 1 131 ? 3.050 7.514 25.562 1.00 46.44 131 THR A CA 1
ATOM 973 C C . THR A 1 131 ? 4.501 7.846 25.181 1.00 46.44 131 THR A C 1
ATOM 975 O O . THR A 1 131 ? 4.812 9.029 25.041 1.00 46.44 131 THR A O 1
ATOM 978 N N . ALA A 1 132 ? 5.382 6.872 24.951 1.00 45.69 132 ALA A N 1
ATOM 979 C CA . ALA A 1 132 ? 6.767 7.107 24.543 1.00 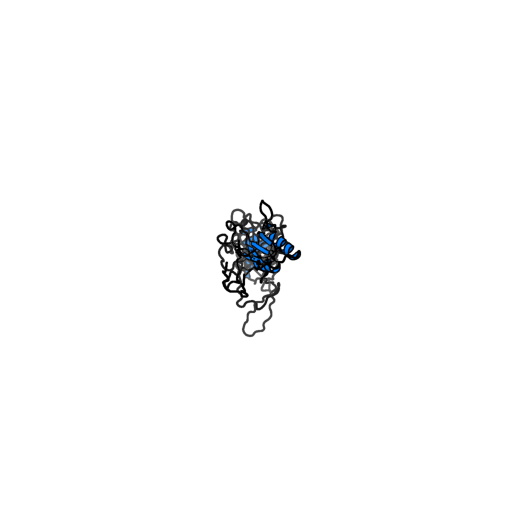45.69 132 ALA A CA 1
ATOM 980 C C . ALA A 1 132 ? 7.024 6.520 23.143 1.00 45.69 132 ALA A C 1
ATOM 982 O O . ALA A 1 132 ? 7.120 5.307 22.988 1.00 45.69 132 ALA A O 1
ATOM 983 N N . ALA A 1 133 ? 7.183 7.415 22.158 1.00 46.84 133 ALA A N 1
ATOM 984 C CA . ALA A 1 133 ? 7.114 7.208 20.699 1.00 46.84 133 ALA A CA 1
ATOM 985 C C . ALA A 1 133 ? 5.668 7.178 20.165 1.00 46.84 133 ALA A C 1
ATOM 987 O O . ALA A 1 133 ? 4.797 6.645 20.849 1.00 46.84 133 ALA A O 1
ATOM 988 N N . PRO A 1 134 ? 5.377 7.785 18.989 1.00 48.06 134 PRO A N 1
ATOM 989 C CA . PRO A 1 134 ? 4.024 7.778 18.448 1.00 48.06 134 PRO A CA 1
ATOM 990 C C . PRO A 1 134 ? 3.581 6.315 18.325 1.00 48.06 134 PRO A C 1
ATOM 992 O O . PRO A 1 134 ? 4.237 5.563 17.593 1.00 48.06 134 PRO A O 1
ATOM 995 N N . PRO A 1 135 ? 2.551 5.880 19.082 1.00 47.81 135 PRO A N 1
ATOM 996 C CA . PRO A 1 135 ? 2.080 4.509 19.012 1.00 47.81 135 PRO A CA 1
ATOM 997 C C . PRO A 1 135 ? 1.778 4.206 17.548 1.00 47.81 135 PRO A C 1
ATOM 999 O O . PRO A 1 135 ? 1.207 5.042 16.843 1.00 47.81 135 PRO A O 1
ATOM 1002 N N . GLY A 1 136 ? 2.244 3.051 17.065 1.00 47.50 136 GLY A N 1
ATOM 1003 C CA . GLY A 1 136 ? 2.021 2.655 15.679 1.00 47.50 136 GLY A CA 1
ATOM 1004 C C . GLY A 1 136 ? 0.527 2.782 15.354 1.00 47.50 136 GLY A C 1
ATOM 1005 O O . GLY A 1 136 ? -0.284 2.300 16.147 1.00 47.50 136 GLY A O 1
ATOM 1006 N N . PRO A 1 137 ? 0.148 3.455 14.254 1.00 51.19 137 PRO A N 1
ATOM 1007 C CA . PRO A 1 137 ? -1.255 3.721 13.972 1.00 51.19 137 PRO A CA 1
ATOM 1008 C C . PRO A 1 137 ? -2.035 2.407 13.841 1.00 51.19 137 PRO A C 1
ATOM 1010 O O . PRO A 1 137 ? -1.549 1.451 13.228 1.00 51.19 137 PRO A O 1
ATOM 1013 N N . LEU A 1 138 ? -3.239 2.369 14.420 1.00 49.12 138 LEU A N 1
ATOM 1014 C CA . LEU A 1 138 ? -4.241 1.341 14.145 1.00 49.12 138 LEU A CA 1
ATOM 1015 C C . LEU A 1 138 ? -4.802 1.594 12.743 1.00 49.12 138 LEU A C 1
ATOM 1017 O O . LEU A 1 138 ? -5.207 2.711 12.426 1.00 49.12 138 LEU A O 1
ATOM 1021 N N . TYR A 1 139 ? -4.805 0.563 11.902 1.00 52.81 139 TYR A N 1
ATOM 1022 C CA . TYR A 1 139 ? -5.329 0.646 10.541 1.00 52.81 139 TYR A CA 1
ATOM 1023 C C . TYR A 1 139 ? -6.679 -0.049 10.481 1.00 52.81 139 TYR A C 1
ATOM 1025 O O . TYR A 1 139 ? -6.756 -1.271 10.616 1.00 52.81 139 TYR A O 1
ATOM 1033 N N . VAL A 1 140 ? -7.720 0.743 10.255 1.00 52.72 140 VAL A N 1
ATOM 1034 C CA . VAL A 1 140 ? -9.087 0.268 10.075 1.00 52.72 140 VAL A CA 1
ATOM 1035 C C . VAL A 1 140 ? -9.464 0.523 8.624 1.00 52.72 140 VAL A C 1
ATOM 1037 O O . VAL A 1 140 ? -9.444 1.665 8.168 1.00 52.72 140 VAL A O 1
ATOM 1040 N N . MET A 1 141 ? -9.748 -0.542 7.877 1.00 49.91 141 MET A N 1
ATOM 1041 C CA . MET A 1 141 ? -10.330 -0.414 6.544 1.00 49.91 141 MET A CA 1
ATOM 1042 C C . MET A 1 141 ? -11.841 -0.437 6.684 1.00 49.91 141 MET A C 1
ATOM 1044 O O . MET A 1 141 ? -12.388 -1.424 7.180 1.00 49.91 141 MET A O 1
ATOM 1048 N N . ASP A 1 142 ? -12.503 0.619 6.228 1.00 51.25 142 ASP A N 1
ATOM 1049 C CA . ASP A 1 142 ? -13.922 0.507 5.951 1.00 51.25 142 ASP A CA 1
ATOM 1050 C C . ASP A 1 142 ? -14.126 -0.167 4.603 1.00 51.25 142 ASP A C 1
ATOM 1052 O O . ASP A 1 142 ? -13.566 0.214 3.574 1.00 51.25 142 ASP A O 1
ATOM 1056 N N . VAL A 1 143 ? -14.893 -1.241 4.655 1.00 49.28 143 VAL A N 1
ATOM 1057 C CA . VAL A 1 143 ? -15.219 -2.088 3.515 1.00 49.28 143 VAL A CA 1
ATOM 1058 C C . VAL A 1 143 ? -16.527 -1.671 2.847 1.00 49.28 143 VAL A C 1
ATOM 1060 O O . VAL A 1 143 ? -16.854 -2.218 1.793 1.00 49.28 143 VAL A O 1
ATOM 1063 N N . ASN A 1 144 ? -17.275 -0.741 3.449 1.00 42.66 144 ASN A N 1
ATOM 1064 C CA . ASN A 1 144 ? -18.596 -0.344 2.982 1.00 42.66 144 ASN A CA 1
ATOM 1065 C C . ASN A 1 144 ? -18.595 0.946 2.153 1.00 42.66 144 ASN A C 1
ATOM 1067 O O . ASN A 1 144 ? -19.440 1.039 1.262 1.00 42.66 144 ASN A O 1
ATOM 1071 N N . ASP A 1 145 ? -17.647 1.872 2.355 1.00 42.69 145 ASP A N 1
ATOM 1072 C CA . ASP A 1 145 ? -17.512 3.057 1.500 1.00 42.69 145 ASP A CA 1
ATOM 1073 C C . ASP A 1 145 ? -16.063 3.301 1.015 1.00 42.69 145 ASP A C 1
ATOM 1075 O O . ASP A 1 145 ? -15.204 3.774 1.763 1.00 42.69 145 ASP A O 1
ATOM 1079 N N . PRO A 1 146 ? -15.733 3.007 -0.262 1.00 41.22 146 PRO A N 1
ATOM 1080 C CA . PRO A 1 146 ? -14.426 3.336 -0.831 1.00 41.22 146 PRO A CA 1
ATOM 1081 C C . PRO A 1 146 ? -14.239 4.844 -1.094 1.00 41.22 146 PRO A C 1
ATOM 1083 O O . PRO A 1 146 ? -13.204 5.235 -1.644 1.00 41.22 146 PRO A O 1
ATOM 1086 N N . VAL A 1 147 ? -15.216 5.693 -0.752 1.00 37.56 147 VAL A N 1
ATOM 1087 C CA . VAL A 1 147 ? -15.177 7.141 -0.967 1.00 37.56 147 VAL A CA 1
ATOM 1088 C C . VAL A 1 147 ? -15.297 7.856 0.381 1.00 37.56 147 VAL A C 1
ATOM 1090 O O . VAL A 1 147 ? -16.351 7.859 0.984 1.00 37.56 147 VAL A O 1
ATOM 1093 N N . ALA A 1 148 ? -14.188 8.456 0.828 1.00 41.03 148 ALA A N 1
ATOM 1094 C CA . ALA A 1 148 ? -14.066 9.476 1.880 1.00 41.03 148 ALA A CA 1
ATOM 1095 C C . ALA A 1 148 ? -15.115 9.475 3.023 1.00 41.03 148 ALA A C 1
ATOM 1097 O O . ALA A 1 148 ? -16.232 9.946 2.842 1.00 41.03 148 ALA A O 1
ATOM 1098 N N . ASN A 1 149 ? -14.650 9.146 4.238 1.00 48.09 149 ASN A N 1
ATOM 1099 C CA . ASN A 1 149 ? -15.313 9.381 5.540 1.00 48.09 149 ASN A CA 1
ATOM 1100 C C . ASN A 1 149 ? -16.223 8.264 6.058 1.00 48.09 149 ASN A C 1
ATOM 1102 O O . ASN A 1 149 ? -17.267 8.494 6.649 1.00 48.09 149 ASN A O 1
ATOM 1106 N N . ALA A 1 150 ? -15.742 7.043 5.911 1.00 45.66 150 ALA A N 1
ATOM 1107 C CA . ALA A 1 150 ? -16.245 5.864 6.589 1.00 45.66 150 ALA A CA 1
ATOM 1108 C C . ALA A 1 150 ? -16.240 5.884 8.131 1.00 45.66 150 ALA A C 1
ATOM 1110 O O . ALA A 1 150 ? -16.866 5.036 8.761 1.00 45.66 150 ALA A O 1
ATOM 1111 N N . ILE A 1 151 ? -15.443 6.780 8.715 1.00 52.25 151 ILE A N 1
ATOM 1112 C CA . ILE A 1 151 ? -15.519 7.121 10.128 1.00 52.25 151 ILE A CA 1
ATOM 1113 C C . ILE A 1 151 ? -16.123 8.523 10.139 1.00 52.25 151 ILE A C 1
ATOM 1115 O O . ILE A 1 151 ? -15.425 9.479 9.793 1.00 52.25 151 ILE A O 1
ATOM 1119 N N . ASP A 1 152 ? -17.435 8.614 10.336 1.00 50.38 152 ASP A N 1
ATOM 1120 C CA . ASP A 1 152 ? -18.205 9.837 10.092 1.00 50.38 152 ASP A CA 1
ATOM 1121 C C . ASP A 1 152 ? -18.264 10.701 11.358 1.00 50.38 152 ASP A C 1
ATOM 1123 O O . ASP A 1 152 ? -18.934 10.372 12.335 1.00 50.38 152 ASP A O 1
ATOM 1127 N N . ASP A 1 153 ? -17.603 11.859 11.316 1.00 50.12 153 ASP A N 1
ATOM 1128 C CA . ASP A 1 153 ? -17.639 12.869 12.380 1.00 50.12 153 ASP A CA 1
ATOM 1129 C C . ASP A 1 153 ? -19.044 13.497 12.572 1.00 50.12 153 ASP A C 1
ATOM 1131 O O . ASP A 1 153 ? -19.260 14.254 13.525 1.00 50.12 153 ASP A O 1
ATOM 1135 N N . ALA A 1 154 ? -19.990 13.262 11.649 1.00 48.94 154 ALA A N 1
ATOM 1136 C CA . ALA A 1 154 ? -21.295 13.926 11.610 1.00 48.94 154 ALA A CA 1
ATOM 1137 C C . ALA A 1 154 ? -22.446 13.154 12.296 1.00 48.94 154 ALA A C 1
ATOM 1139 O O . ALA A 1 154 ? -23.556 13.693 12.393 1.00 48.94 154 ALA A O 1
ATOM 1140 N N . ALA A 1 155 ? -22.204 11.944 12.808 1.00 54.16 155 ALA A N 1
ATOM 1141 C CA . ALA A 1 155 ? -23.159 11.115 13.561 1.00 54.16 155 ALA A CA 1
ATOM 1142 C C . ALA A 1 155 ? -22.532 10.695 14.924 1.00 54.16 155 ALA A C 1
ATOM 1144 O O . ALA A 1 155 ? -21.453 11.199 15.239 1.00 54.16 155 ALA A O 1
ATOM 1145 N N . PRO A 1 156 ? -23.168 9.891 15.816 1.00 58.81 156 PRO A N 1
ATOM 1146 C CA . PRO A 1 156 ? -22.472 9.473 17.043 1.00 58.81 156 PRO A CA 1
ATOM 1147 C C . PRO A 1 156 ? -21.129 8.814 16.678 1.00 58.81 156 PRO A C 1
ATOM 1149 O O . PRO A 1 156 ? -21.077 8.165 15.634 1.00 58.81 156 PRO A O 1
ATOM 1152 N N . PRO A 1 157 ? -20.063 9.003 17.487 1.00 58.81 157 PRO A N 1
ATOM 1153 C CA . PRO A 1 157 ? -18.721 8.556 17.127 1.00 58.81 157 PRO A CA 1
ATOM 1154 C C . PRO A 1 157 ? -18.747 7.077 16.757 1.00 58.81 157 PRO A C 1
ATOM 1156 O O . PRO A 1 157 ? -19.430 6.286 17.407 1.00 58.81 157 PRO A O 1
ATOM 1159 N N . ASP A 1 158 ? -18.009 6.686 15.722 1.00 61.62 158 ASP A N 1
ATOM 1160 C CA . ASP A 1 158 ? -17.872 5.269 15.414 1.00 61.62 158 ASP A CA 1
ATOM 1161 C C . ASP A 1 158 ? -17.126 4.563 16.545 1.00 61.62 158 ASP A C 1
ATOM 1163 O O . ASP A 1 158 ? -16.188 5.101 17.135 1.00 61.62 158 ASP A O 1
ATOM 1167 N N . HIS A 1 159 ? -17.558 3.352 16.894 1.00 65.75 159 HIS A N 1
ATOM 1168 C CA . HIS A 1 159 ? -16.963 2.586 17.987 1.00 65.75 159 HIS A CA 1
ATOM 1169 C C . HIS A 1 159 ? -16.154 1.419 17.425 1.00 65.75 159 HIS A C 1
ATOM 1171 O O . HIS A 1 159 ? -16.660 0.591 16.663 1.00 65.75 159 HIS A O 1
ATOM 1177 N N . LEU A 1 160 ? -14.898 1.307 17.852 1.00 65.62 160 LEU A N 1
ATOM 1178 C CA . LEU A 1 160 ? -14.057 0.157 17.559 1.00 65.62 160 LEU A CA 1
ATOM 1179 C C . LEU A 1 160 ? -14.307 -0.936 18.599 1.00 65.62 160 LEU A C 1
ATOM 1181 O O . LEU A 1 160 ? -14.134 -0.713 19.799 1.00 65.62 160 LEU A O 1
ATOM 1185 N N . ARG A 1 161 ? -14.662 -2.135 18.132 1.00 67.31 161 ARG A N 1
ATOM 1186 C CA . ARG A 1 161 ? -14.681 -3.341 18.962 1.00 67.31 161 ARG A CA 1
ATOM 1187 C C . ARG A 1 161 ? -13.296 -3.986 18.964 1.00 67.31 161 ARG A C 1
ATOM 1189 O O . ARG A 1 161 ? -12.776 -4.344 17.910 1.00 67.31 161 ARG A O 1
ATOM 1196 N N . ILE A 1 162 ? -12.727 -4.172 20.147 1.00 64.62 162 ILE A N 1
ATOM 1197 C CA . ILE A 1 162 ? -11.419 -4.782 20.374 1.00 64.62 162 ILE A CA 1
ATOM 1198 C C . ILE A 1 162 ? -11.632 -6.111 21.105 1.00 64.62 162 ILE A C 1
ATOM 1200 O O . ILE A 1 162 ? -12.150 -6.140 22.218 1.00 64.62 162 ILE A O 1
ATOM 1204 N N . GLY A 1 163 ? -11.232 -7.217 20.476 1.00 54.12 163 GLY A N 1
ATOM 1205 C CA . GLY A 1 163 ? -11.445 -8.572 20.999 1.00 54.12 163 GLY A CA 1
ATOM 1206 C C . GLY A 1 163 ? -12.767 -9.210 20.553 1.00 54.12 163 GLY A C 1
ATOM 1207 O O . GLY A 1 163 ? -13.521 -8.650 19.753 1.00 54.12 163 GLY A O 1
ATOM 1208 N N . ASP A 1 164 ? -13.042 -10.414 21.049 1.00 48.94 164 ASP A N 1
ATOM 1209 C CA . ASP A 1 164 ? -14.219 -11.218 20.721 1.00 48.94 164 ASP A CA 1
ATOM 1210 C C . ASP A 1 164 ? -15.092 -11.510 21.958 1.00 48.94 164 ASP A C 1
ATOM 1212 O O . ASP A 1 164 ? -14.780 -11.145 23.088 1.00 48.94 164 ASP A O 1
ATOM 1216 N N . GLY A 1 165 ? -16.266 -12.110 21.737 1.00 54.28 165 GLY A N 1
ATOM 1217 C CA . GLY A 1 165 ? -17.153 -12.517 22.833 1.00 54.28 165 GLY A CA 1
ATOM 1218 C C . GLY A 1 165 ? -17.702 -11.370 23.696 1.00 54.28 165 GLY A C 1
ATOM 1219 O O . GLY A 1 165 ? -17.852 -10.238 23.226 1.00 54.28 165 GLY A O 1
ATOM 1220 N N . SER A 1 166 ? -18.073 -11.711 24.936 1.00 58.00 166 SER A N 1
ATOM 1221 C CA . SER A 1 166 ? -18.595 -10.793 25.964 1.00 58.00 166 SER A CA 1
ATOM 1222 C C . SER A 1 166 ? -17.536 -9.874 26.557 1.00 58.00 166 SER A C 1
ATOM 1224 O O . SER A 1 166 ? -17.888 -8.855 27.141 1.00 58.00 166 SER A O 1
ATOM 1226 N N . ASP A 1 167 ? -16.267 -10.241 26.402 1.00 54.25 167 ASP A N 1
ATOM 1227 C CA . ASP A 1 167 ? -15.133 -9.561 27.027 1.00 54.25 167 ASP A CA 1
ATOM 1228 C C . ASP A 1 167 ? -14.522 -8.517 26.080 1.00 54.25 167 ASP A C 1
ATOM 1230 O O . ASP A 1 167 ? -13.527 -7.874 26.408 1.00 54.25 167 ASP A O 1
ATOM 1234 N N . ALA A 1 168 ? -15.125 -8.345 24.897 1.00 56.78 168 ALA A N 1
ATOM 1235 C CA . ALA A 1 168 ? -14.713 -7.352 23.925 1.00 56.78 168 ALA A CA 1
ATOM 1236 C C . ALA A 1 168 ? -14.848 -5.935 24.496 1.00 56.78 168 ALA A C 1
ATOM 1238 O O . ALA A 1 168 ? -15.897 -5.534 25.007 1.00 56.78 168 ALA A O 1
ATOM 1239 N N . GLU A 1 169 ? -13.784 -5.160 24.345 1.00 60.47 169 GLU A N 1
ATOM 1240 C CA . GLU A 1 169 ? -13.732 -3.762 24.735 1.00 60.47 169 GLU A CA 1
ATOM 1241 C C . GLU A 1 169 ? -14.234 -2.897 23.578 1.00 60.47 169 GLU A C 1
ATOM 1243 O O . GLU A 1 169 ? -13.803 -3.053 22.437 1.00 60.47 169 GLU A O 1
ATOM 1248 N N . TYR A 1 170 ? -15.140 -1.966 23.865 1.00 67.56 170 TYR A N 1
ATOM 1249 C CA . TYR A 1 170 ? -15.559 -0.953 22.901 1.00 67.56 170 TYR A CA 1
ATOM 1250 C C . TYR A 1 170 ? -14.844 0.356 23.226 1.00 67.56 170 TYR A C 1
ATOM 1252 O O . TYR A 1 170 ? -14.739 0.762 24.391 1.00 67.56 170 TYR A O 1
ATOM 1260 N N . ARG A 1 171 ? -14.294 0.986 22.193 1.00 63.16 171 ARG A N 1
ATOM 1261 C CA . ARG A 1 171 ? -13.603 2.269 22.281 1.00 63.16 171 ARG A CA 1
ATOM 1262 C C . ARG A 1 171 ? -14.203 3.220 21.269 1.00 63.16 171 ARG A C 1
ATOM 1264 O O . ARG A 1 171 ? -14.241 2.896 20.084 1.00 63.16 171 ARG A O 1
ATOM 1271 N N . ASP A 1 172 ? -14.604 4.391 21.736 1.00 65.06 172 ASP A N 1
ATOM 1272 C CA . ASP A 1 172 ? -15.009 5.474 20.853 1.00 65.06 172 ASP A CA 1
ATOM 1273 C C . ASP A 1 172 ? -13.797 5.867 20.011 1.00 65.06 172 ASP A C 1
ATOM 1275 O O . ASP A 1 172 ? -12.692 6.087 20.529 1.00 65.06 172 ASP A O 1
ATOM 1279 N N . VAL A 1 173 ? -13.987 5.929 18.699 1.00 60.66 173 VAL A N 1
ATOM 1280 C CA . VAL A 1 173 ? -12.990 6.513 17.818 1.00 60.66 173 VAL A CA 1
ATOM 1281 C C . VAL A 1 173 ? -12.993 8.008 18.115 1.00 60.66 173 VAL A C 1
ATOM 1283 O O . VAL A 1 173 ? -13.946 8.725 17.817 1.00 60.66 173 VAL A O 1
ATOM 1286 N N . ALA A 1 174 ? -11.931 8.477 18.773 1.00 54.53 174 ALA A N 1
ATOM 1287 C CA . ALA A 1 174 ? -11.706 9.905 18.947 1.00 54.53 174 ALA A CA 1
ATOM 1288 C C . ALA A 1 174 ? -11.686 10.588 17.574 1.00 54.53 174 ALA A C 1
ATOM 1290 O O . ALA A 1 174 ? -11.298 9.952 16.592 1.00 54.53 174 ALA A O 1
ATOM 1291 N N . THR A 1 175 ? -12.046 11.878 17.525 1.00 50.84 175 THR A N 1
ATOM 1292 C CA . THR A 1 175 ? -11.985 12.689 16.302 1.00 50.84 175 THR A CA 1
ATOM 1293 C C . THR A 1 175 ? -10.712 12.362 15.541 1.00 50.84 175 THR A C 1
ATOM 1295 O O . THR A 1 175 ? -9.605 12.527 16.071 1.00 50.84 175 THR A O 1
ATOM 1298 N N . VAL A 1 176 ? -10.870 11.854 14.318 1.00 51.62 176 VAL A N 1
ATOM 1299 C CA . VAL A 1 176 ? -9.735 11.537 13.460 1.00 51.62 176 VAL A CA 1
ATOM 1300 C C . VAL A 1 176 ? -9.192 12.867 12.971 1.00 51.62 176 VAL A C 1
ATOM 1302 O O . VAL A 1 176 ? -9.524 13.358 11.896 1.00 51.62 176 VAL A O 1
ATOM 1305 N N . THR A 1 177 ? -8.359 13.502 13.792 1.00 43.88 177 THR A N 1
ATOM 1306 C CA . THR A 1 177 ? -7.668 14.716 13.391 1.00 43.88 177 THR A CA 1
ATOM 1307 C C . THR A 1 177 ? -6.712 14.303 12.289 1.00 43.88 177 THR A C 1
ATOM 1309 O O . THR A 1 177 ? -5.679 13.682 12.551 1.00 43.88 177 THR A O 1
ATOM 1312 N N . THR A 1 178 ? -7.054 14.613 11.041 1.00 45.41 178 THR A N 1
ATOM 1313 C CA . THR A 1 178 ? -6.121 14.476 9.931 1.00 45.41 178 THR A CA 1
ATOM 1314 C C . THR A 1 178 ? -4.917 15.360 10.253 1.00 45.41 178 THR A C 1
ATOM 1316 O O . THR A 1 178 ? -4.956 16.578 10.071 1.00 45.41 178 THR A O 1
AT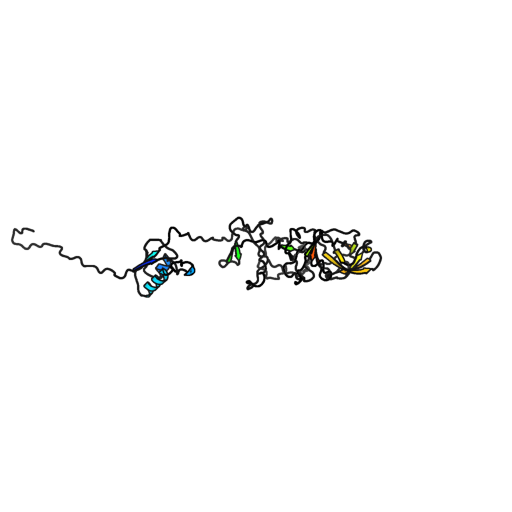OM 1319 N N . GLY A 1 179 ? -3.844 14.762 10.782 1.00 49.81 179 GLY A N 1
ATOM 1320 C CA . GLY A 1 179 ? -2.524 15.385 10.779 1.00 49.81 179 GLY A CA 1
ATOM 1321 C C . GLY A 1 179 ? -2.161 15.765 9.339 1.00 49.81 179 GLY A C 1
ATOM 1322 O O . GLY A 1 179 ? -2.773 15.229 8.414 1.00 49.81 179 GLY A O 1
ATOM 1323 N N . PRO A 1 180 ? -1.209 16.686 9.115 1.00 49.62 180 PRO A N 1
ATOM 1324 C CA . PRO A 1 180 ? -0.922 17.230 7.787 1.00 49.62 180 PRO A CA 1
ATOM 1325 C C . PRO A 1 180 ? -0.685 16.117 6.752 1.00 49.62 180 PRO A C 1
ATOM 1327 O O . PRO A 1 180 ? 0.399 15.551 6.675 1.00 49.62 180 PRO A O 1
ATOM 1330 N N . ASN A 1 181 ? -1.732 15.788 5.986 1.00 59.50 181 ASN A N 1
ATOM 1331 C CA . ASN A 1 181 ? -1.815 14.787 4.918 1.00 59.50 181 ASN A CA 1
ATOM 1332 C C . ASN A 1 181 ? -0.943 13.522 5.092 1.00 59.50 181 ASN A C 1
ATOM 1334 O O . ASN A 1 181 ? -0.424 12.998 4.105 1.00 59.50 181 ASN A O 1
ATOM 1338 N N . THR A 1 182 ? -0.766 13.018 6.319 1.00 63.41 182 THR A N 1
ATOM 1339 C CA . THR A 1 182 ? 0.049 11.823 6.562 1.00 63.41 182 THR A CA 1
ATOM 1340 C C . THR A 1 182 ? -0.711 10.595 6.070 1.00 63.41 182 THR A C 1
ATOM 1342 O O . THR A 1 182 ? -1.743 10.235 6.629 1.00 63.41 182 THR A O 1
ATOM 1345 N N . THR A 1 183 ? -0.262 9.958 4.989 1.00 69.62 183 THR A N 1
ATOM 1346 C CA . THR A 1 183 ? -1.009 8.871 4.331 1.00 69.62 183 THR A CA 1
ATOM 1347 C C . THR A 1 183 ? -0.079 7.776 3.822 1.00 69.62 183 THR A C 1
ATOM 1349 O O . THR A 1 183 ? 1.083 8.015 3.493 1.00 69.62 183 THR A O 1
ATOM 1352 N N . HIS A 1 184 ? -0.600 6.550 3.772 1.00 75.38 184 HIS A N 1
ATOM 1353 C CA . HIS A 1 184 ? 0.098 5.408 3.205 1.00 75.38 184 HIS A CA 1
ATOM 1354 C C . HIS A 1 184 ? 0.181 5.522 1.676 1.00 75.38 184 HIS A C 1
ATOM 1356 O O . HIS A 1 184 ? -0.802 5.795 0.991 1.00 75.38 184 HIS A O 1
ATOM 1362 N N . VAL A 1 185 ? 1.359 5.266 1.126 1.00 83.25 185 VAL A N 1
ATOM 1363 C CA . VAL A 1 185 ? 1.600 5.193 -0.311 1.00 83.25 185 VAL A CA 1
ATOM 1364 C C . VAL A 1 185 ? 2.015 3.757 -0.622 1.00 83.25 185 VAL A C 1
ATOM 1366 O O . VAL A 1 185 ? 3.130 3.356 -0.271 1.00 83.25 185 VAL A O 1
ATOM 1369 N N . PRO A 1 186 ? 1.132 2.945 -1.233 1.00 84.00 186 PRO A N 1
ATOM 1370 C CA . PRO A 1 186 ? 1.507 1.609 -1.662 1.00 84.00 186 PRO A CA 1
ATOM 1371 C C . PRO A 1 186 ? 2.544 1.700 -2.777 1.00 84.00 186 PRO A C 1
ATOM 1373 O O . PRO A 1 186 ? 2.523 2.616 -3.603 1.00 84.00 186 PRO A O 1
ATOM 1376 N N . LEU A 1 187 ? 3.433 0.719 -2.831 1.00 87.81 187 LEU A N 1
ATOM 1377 C CA . LEU A 1 187 ? 4.494 0.621 -3.820 1.00 87.81 187 LEU A CA 1
ATOM 1378 C C . LEU A 1 187 ? 4.235 -0.591 -4.714 1.00 87.81 187 LEU A C 1
ATOM 1380 O O . LEU A 1 187 ? 3.845 -1.659 -4.258 1.00 87.81 187 LEU A O 1
ATOM 1384 N N . SER A 1 188 ? 4.458 -0.428 -6.015 1.00 85.75 188 SER A N 1
ATOM 1385 C CA . SER A 1 188 ? 4.358 -1.519 -7.003 1.00 85.75 188 SER A CA 1
ATOM 1386 C C . SER A 1 188 ? 5.316 -2.687 -6.740 1.00 85.75 188 SER A C 1
ATOM 1388 O O . SER A 1 188 ? 5.012 -3.816 -7.114 1.00 85.75 188 SER A O 1
ATOM 1390 N N . PHE A 1 189 ? 6.456 -2.408 -6.106 1.00 88.69 189 PHE A N 1
ATOM 1391 C CA . PHE A 1 189 ? 7.432 -3.390 -5.649 1.00 88.69 189 PHE A CA 1
ATOM 1392 C C . PHE A 1 189 ? 7.967 -2.978 -4.275 1.00 88.69 189 PHE A C 1
ATOM 1394 O O . PHE A 1 189 ? 8.093 -1.772 -4.032 1.00 88.69 189 PHE A O 1
ATOM 1401 N N . PRO A 1 190 ? 8.364 -3.945 -3.428 1.00 89.19 190 PRO A N 1
ATOM 1402 C CA . PRO A 1 190 ? 9.018 -3.666 -2.155 1.00 89.19 190 PRO A CA 1
ATOM 1403 C C . PRO A 1 190 ? 10.252 -2.773 -2.309 1.00 89.19 190 PRO A C 1
ATOM 1405 O O . PRO A 1 190 ? 10.930 -2.822 -3.345 1.00 89.19 190 PRO A O 1
ATOM 1408 N N . LEU A 1 191 ? 10.589 -1.990 -1.286 1.00 91.50 191 LEU A N 1
ATOM 1409 C CA . LEU A 1 191 ? 11.861 -1.265 -1.221 1.00 91.50 191 LEU A CA 1
ATOM 1410 C C . LEU A 1 191 ? 13.041 -2.239 -1.256 1.00 91.50 191 LEU A C 1
ATOM 1412 O O . LEU A 1 191 ? 12.995 -3.312 -0.658 1.00 91.50 191 LEU A O 1
ATOM 1416 N N . SER A 1 192 ? 14.099 -1.886 -1.987 1.00 92.00 192 SER A N 1
ATOM 1417 C CA . SER A 1 192 ? 15.276 -2.760 -2.113 1.00 92.00 192 SER A CA 1
ATOM 1418 C C . SER A 1 192 ? 16.291 -2.514 -1.004 1.00 92.00 192 SER A C 1
ATOM 1420 O O . SER A 1 192 ? 17.194 -3.326 -0.804 1.00 92.00 192 SER A O 1
ATOM 1422 N N . ARG A 1 193 ? 16.146 -1.397 -0.289 1.00 92.00 193 ARG A N 1
ATOM 1423 C CA . ARG A 1 193 ? 17.011 -0.989 0.811 1.00 92.00 193 ARG A CA 1
ATOM 1424 C C . ARG A 1 193 ? 16.213 -0.248 1.876 1.00 92.00 193 ARG A C 1
ATOM 1426 O O . ARG A 1 193 ? 15.118 0.239 1.618 1.00 92.00 193 ARG A O 1
ATOM 1433 N N . SER A 1 194 ? 16.790 -0.171 3.068 1.00 90.69 194 SER A N 1
ATOM 1434 C CA . SER A 1 194 ? 16.225 0.622 4.152 1.00 90.69 194 SER A CA 1
ATOM 1435 C C . SER A 1 194 ? 16.625 2.090 4.012 1.00 90.69 194 SER A C 1
ATOM 1437 O O . SER A 1 194 ? 17.774 2.407 3.706 1.00 90.69 194 SER A O 1
ATOM 1439 N N . HIS A 1 195 ? 15.682 2.973 4.305 1.00 89.06 195 HIS A N 1
ATOM 1440 C CA . HIS A 1 195 ? 15.850 4.404 4.481 1.00 89.06 195 HIS A CA 1
ATOM 1441 C C . HIS A 1 195 ? 15.571 4.726 5.952 1.00 89.06 195 HIS A C 1
ATOM 1443 O O . HIS A 1 195 ? 14.466 4.506 6.453 1.00 89.06 195 HIS A O 1
ATOM 1449 N N . THR A 1 196 ? 16.590 5.212 6.658 1.00 85.88 196 THR A N 1
ATOM 1450 C CA . THR A 1 196 ? 16.537 5.461 8.106 1.00 85.88 196 THR A CA 1
ATOM 1451 C C . THR A 1 196 ? 16.867 6.915 8.423 1.00 85.88 196 THR A C 1
ATOM 1453 O O . THR A 1 196 ? 17.827 7.451 7.872 1.00 85.88 196 THR A O 1
ATOM 1456 N N . ALA A 1 197 ? 16.115 7.530 9.336 1.00 72.94 197 ALA A N 1
ATOM 1457 C CA . ALA A 1 197 ? 16.395 8.870 9.864 1.00 72.94 197 ALA A CA 1
ATOM 1458 C C . ALA A 1 197 ? 17.441 8.827 11.008 1.00 72.94 197 ALA A C 1
ATOM 1460 O O . ALA A 1 197 ? 17.583 7.771 11.636 1.00 72.94 197 ALA A O 1
ATOM 1461 N N . PRO A 1 198 ? 18.135 9.941 11.356 1.00 73.69 198 PRO A N 1
ATOM 1462 C CA . PRO A 1 198 ? 18.107 11.295 10.761 1.00 73.69 198 PRO A CA 1
ATOM 1463 C C . PRO A 1 198 ? 19.249 11.561 9.749 1.00 73.69 198 PRO A C 1
ATOM 1465 O O . PRO A 1 198 ? 20.321 10.969 9.916 1.00 73.69 198 PRO A O 1
ATOM 1468 N N . PRO A 1 199 ? 19.108 12.473 8.745 1.00 72.38 199 PRO A N 1
ATOM 1469 C CA . PRO A 1 199 ? 18.083 13.523 8.483 1.00 72.38 199 PRO A CA 1
ATOM 1470 C C . PRO A 1 199 ? 16.714 13.008 7.976 1.00 72.38 199 PRO A C 1
ATOM 1472 O O . PRO A 1 199 ? 16.590 11.805 7.752 1.00 72.38 199 PRO A O 1
ATOM 1475 N N . PRO A 1 200 ? 15.672 13.866 7.825 1.00 82.69 200 PRO A N 1
ATOM 1476 C CA . PRO A 1 200 ? 14.388 13.439 7.262 1.00 82.69 200 PRO A CA 1
ATOM 1477 C C . PRO A 1 200 ? 14.566 12.818 5.875 1.00 82.69 200 PRO A C 1
ATOM 1479 O O . PRO A 1 200 ? 15.310 13.328 5.038 1.00 82.69 200 PRO A O 1
ATOM 1482 N N . ILE A 1 201 ? 13.865 11.711 5.646 1.00 89.00 201 ILE A N 1
ATOM 1483 C CA . ILE A 1 201 ? 13.886 10.978 4.382 1.00 89.00 201 ILE A CA 1
ATOM 1484 C C . ILE A 1 201 ? 12.949 11.707 3.420 1.00 89.00 201 ILE A C 1
ATOM 1486 O O . ILE A 1 201 ? 11.735 11.697 3.634 1.00 89.00 201 ILE A O 1
ATOM 1490 N N . THR A 1 202 ? 13.496 12.356 2.391 1.00 90.38 202 THR A N 1
ATOM 1491 C CA . THR A 1 202 ? 12.679 13.092 1.417 1.00 90.38 202 THR A CA 1
ATOM 1492 C C . THR A 1 202 ? 12.008 12.133 0.448 1.00 90.38 202 THR A C 1
ATOM 1494 O O . THR A 1 202 ? 12.566 11.091 0.086 1.00 90.38 202 THR A O 1
ATOM 1497 N N . VAL A 1 203 ? 10.809 12.483 0.003 1.00 90.75 203 VAL A N 1
ATOM 1498 C CA . VAL A 1 203 ? 10.081 11.728 -1.011 1.00 90.75 203 VAL A CA 1
ATOM 1499 C C . VAL A 1 203 ? 9.449 12.694 -2.000 1.00 90.75 203 VAL A C 1
ATOM 1501 O O . VAL A 1 203 ? 8.965 13.747 -1.620 1.00 90.75 203 VAL A O 1
ATOM 1504 N N . HIS A 1 204 ? 9.487 12.348 -3.281 1.00 90.06 204 HIS A N 1
ATOM 1505 C CA . HIS A 1 204 ? 8.952 13.188 -4.347 1.00 90.06 204 HIS A CA 1
ATOM 1506 C C . HIS A 1 204 ? 8.067 12.363 -5.272 1.00 90.06 204 HIS A C 1
ATOM 1508 O O . HIS A 1 204 ? 8.407 11.220 -5.605 1.00 90.06 204 HIS A O 1
ATOM 1514 N N . GLN A 1 205 ? 6.969 12.951 -5.740 1.00 89.69 205 GLN A N 1
ATOM 1515 C CA . GLN A 1 205 ? 6.234 12.418 -6.880 1.00 89.69 205 GLN A CA 1
ATOM 1516 C C . GLN A 1 205 ? 6.844 12.923 -8.193 1.00 89.69 205 GLN A C 1
ATOM 1518 O O . GLN A 1 205 ? 7.053 14.117 -8.394 1.00 89.69 205 GLN A O 1
ATOM 1523 N N . ILE A 1 206 ? 7.088 12.008 -9.127 1.00 89.31 206 ILE A N 1
ATOM 1524 C CA . ILE A 1 206 ? 7.524 12.316 -10.490 1.00 89.31 206 ILE A CA 1
ATOM 1525 C C . ILE A 1 206 ? 6.468 11.822 -11.474 1.00 89.31 206 ILE A C 1
ATOM 1527 O O . ILE A 1 206 ? 6.102 10.642 -11.468 1.00 89.31 206 ILE A O 1
ATOM 1531 N N . THR A 1 207 ? 6.005 12.713 -12.353 1.00 91.12 207 THR A N 1
ATOM 1532 C CA . THR A 1 207 ? 5.139 12.337 -13.471 1.00 91.12 207 THR A CA 1
ATOM 1533 C C . THR A 1 207 ? 5.888 11.405 -14.409 1.00 91.12 207 THR A C 1
ATOM 1535 O O . THR A 1 207 ? 6.980 11.722 -14.882 1.00 91.12 207 THR A O 1
ATOM 1538 N N . ARG A 1 208 ? 5.304 10.248 -14.730 1.00 91.75 208 ARG A N 1
ATOM 1539 C CA . ARG A 1 208 ? 5.959 9.320 -15.659 1.00 91.75 208 ARG A CA 1
ATOM 1540 C C . ARG A 1 208 ? 5.991 9.913 -17.070 1.00 91.75 208 ARG A C 1
ATOM 1542 O O . ARG A 1 208 ? 4.990 9.864 -17.783 1.00 91.75 208 ARG A O 1
ATOM 1549 N N . ALA A 1 209 ? 7.169 10.336 -17.518 1.00 93.19 209 ALA A N 1
ATOM 1550 C CA . ALA A 1 209 ? 7.422 10.746 -18.897 1.00 93.19 209 ALA A CA 1
ATOM 1551 C C . ALA A 1 209 ? 8.506 9.863 -19.534 1.00 93.19 209 ALA A C 1
ATOM 1553 O O . ALA A 1 209 ? 9.614 9.751 -19.017 1.00 93.19 209 ALA A O 1
ATOM 1554 N N . ALA A 1 210 ? 8.181 9.206 -20.651 1.00 93.25 210 ALA A N 1
ATOM 1555 C CA . ALA A 1 210 ? 9.134 8.370 -21.377 1.00 93.25 210 ALA A CA 1
ATOM 1556 C C . ALA A 1 210 ? 10.056 9.228 -22.252 1.00 93.25 210 ALA A C 1
ATOM 1558 O O . ALA A 1 210 ? 9.591 10.063 -23.029 1.00 93.25 210 ALA A O 1
ATOM 1559 N N . LEU A 1 211 ? 11.359 8.982 -22.154 1.00 93.38 211 LEU A N 1
ATOM 1560 C CA . LEU A 1 211 ? 12.370 9.599 -23.005 1.00 93.38 211 LEU A CA 1
ATOM 1561 C C . LEU A 1 211 ? 12.477 8.850 -24.348 1.00 93.38 211 LEU A C 1
ATOM 1563 O O . LEU A 1 211 ? 12.202 7.648 -24.417 1.00 93.38 211 LEU A O 1
ATOM 1567 N N . PRO A 1 212 ? 12.885 9.535 -25.434 1.00 92.12 212 PRO A N 1
ATOM 1568 C CA . PRO A 1 212 ? 13.044 8.918 -26.749 1.00 92.12 212 PRO A CA 1
ATOM 1569 C C . PRO A 1 212 ? 14.186 7.888 -26.777 1.00 92.12 212 PRO A C 1
ATOM 1571 O O . PRO A 1 212 ? 15.032 7.845 -25.881 1.00 92.12 212 PRO A O 1
ATOM 1574 N N . ASN A 1 213 ? 14.261 7.137 -27.883 1.00 91.44 213 ASN A N 1
ATOM 1575 C CA . ASN A 1 213 ? 15.239 6.075 -28.165 1.00 91.44 213 ASN A CA 1
ATOM 1576 C C . ASN A 1 213 ? 14.993 4.791 -27.350 1.00 91.44 213 ASN A C 1
ATOM 1578 O O . ASN A 1 213 ? 15.691 4.542 -26.365 1.00 91.44 213 ASN A O 1
ATOM 1582 N N . PRO A 1 214 ? 14.010 3.963 -27.754 1.00 89.81 214 PRO A N 1
ATOM 1583 C CA . PRO A 1 214 ? 13.717 2.722 -27.053 1.00 89.81 214 PRO A CA 1
ATOM 1584 C C . PRO A 1 214 ? 14.905 1.758 -27.126 1.00 89.81 214 PRO A C 1
ATOM 1586 O O . PRO A 1 214 ? 15.614 1.678 -28.133 1.00 89.81 214 PRO A O 1
ATOM 1589 N N . VAL A 1 215 ? 15.089 1.006 -26.048 1.00 96.00 215 VAL A N 1
ATOM 1590 C CA . VAL A 1 215 ? 16.073 -0.071 -25.931 1.00 96.00 215 VAL A CA 1
ATOM 1591 C C . VAL A 1 215 ? 15.386 -1.305 -25.356 1.00 96.00 215 VAL A C 1
ATOM 1593 O O . VAL A 1 215 ? 14.271 -1.223 -24.835 1.00 96.00 215 VAL A O 1
ATOM 1596 N N . ALA A 1 216 ? 16.023 -2.460 -25.476 1.00 95.62 216 ALA A N 1
ATOM 1597 C CA . ALA A 1 216 ? 15.518 -3.705 -24.919 1.00 95.62 216 ALA A CA 1
ATOM 1598 C C . ALA A 1 216 ? 16.585 -4.389 -24.067 1.00 95.62 216 ALA A C 1
ATOM 1600 O O . ALA A 1 216 ? 17.775 -4.108 -24.191 1.00 95.62 216 ALA A O 1
ATOM 1601 N N . LEU A 1 217 ? 16.148 -5.286 -23.196 1.00 94.06 217 LEU A N 1
ATOM 1602 C CA . LEU A 1 217 ? 17.020 -6.181 -22.456 1.00 94.06 217 LEU A CA 1
ATOM 1603 C C . LEU A 1 217 ? 17.563 -7.265 -23.392 1.00 94.06 217 LEU A C 1
ATOM 1605 O O . LEU A 1 217 ? 16.808 -7.867 -24.151 1.00 94.06 217 LEU A O 1
ATOM 1609 N N . GLU A 1 218 ? 18.847 -7.568 -23.284 1.00 95.44 218 GLU A N 1
ATOM 1610 C CA . GLU A 1 218 ? 19.462 -8.748 -23.876 1.00 95.44 218 GLU A CA 1
ATOM 1611 C C . GLU A 1 218 ? 19.964 -9.676 -22.769 1.00 95.44 218 GLU A C 1
ATOM 1613 O O . GLU A 1 218 ? 20.572 -9.243 -21.788 1.00 95.44 218 GLU A O 1
ATOM 1618 N N . VAL A 1 219 ? 19.717 -10.972 -22.945 1.00 91.81 219 VAL A N 1
ATOM 1619 C CA . VAL A 1 219 ? 20.236 -12.032 -22.080 1.00 91.81 219 VAL A CA 1
ATOM 1620 C C . VAL A 1 219 ? 21.111 -12.946 -22.929 1.00 91.81 219 VAL A C 1
ATOM 1622 O O . VAL A 1 219 ? 20.679 -13.419 -23.980 1.00 91.81 219 VAL A O 1
ATOM 1625 N N . ALA A 1 220 ? 22.342 -13.194 -22.478 1.00 85.81 220 ALA A N 1
ATOM 1626 C CA . ALA A 1 220 ? 23.282 -14.043 -23.199 1.00 85.81 220 ALA A CA 1
ATOM 1627 C C . ALA A 1 220 ? 22.807 -15.508 -23.244 1.00 85.81 220 ALA A C 1
ATOM 1629 O O . ALA A 1 220 ? 22.432 -16.096 -22.224 1.00 85.81 220 ALA A O 1
ATOM 1630 N N . ALA A 1 221 ? 22.889 -16.121 -24.428 1.00 83.12 221 ALA A N 1
ATOM 1631 C CA . ALA A 1 221 ? 22.594 -17.538 -24.618 1.00 83.12 221 ALA A CA 1
ATOM 1632 C C . ALA A 1 221 ? 23.495 -18.431 -23.728 1.00 83.12 221 ALA A C 1
ATOM 1634 O O . ALA A 1 221 ? 24.662 -18.096 -23.509 1.00 83.12 221 ALA A O 1
ATOM 1635 N N . PRO A 1 222 ? 22.996 -19.579 -23.222 1.00 88.25 222 PRO A N 1
ATOM 1636 C CA . PRO A 1 222 ? 21.725 -20.230 -23.563 1.00 88.25 222 PRO A CA 1
ATOM 1637 C C . PRO A 1 222 ? 20.513 -19.747 -22.746 1.00 88.25 222 PRO A C 1
ATOM 1639 O O . PRO A 1 222 ? 19.422 -20.288 -22.912 1.00 88.25 222 PRO A O 1
ATOM 1642 N N . ALA A 1 223 ? 20.677 -18.772 -21.846 1.00 88.06 223 ALA A N 1
ATOM 1643 C CA . ALA A 1 223 ? 19.569 -18.265 -21.045 1.00 88.06 223 ALA A CA 1
ATOM 1644 C C . ALA A 1 223 ? 18.643 -17.374 -21.888 1.00 88.06 223 ALA A C 1
ATOM 1646 O O . ALA A 1 223 ? 19.096 -16.582 -22.709 1.00 88.06 223 ALA A O 1
ATOM 1647 N N . THR A 1 224 ? 17.334 -17.488 -21.663 1.00 88.94 224 THR A N 1
ATOM 1648 C CA . THR A 1 224 ? 16.312 -16.670 -22.340 1.00 88.94 224 THR A CA 1
ATOM 1649 C C . THR A 1 224 ? 15.680 -15.629 -21.417 1.00 88.94 224 THR A C 1
ATOM 1651 O O . THR A 1 224 ? 14.855 -14.837 -21.866 1.00 88.94 224 THR A O 1
ATOM 1654 N N . THR A 1 225 ? 16.045 -15.631 -20.133 1.00 92.38 225 THR A N 1
ATOM 1655 C CA . THR A 1 225 ? 15.513 -14.750 -19.088 1.00 92.38 225 THR A CA 1
ATOM 1656 C C . THR A 1 225 ? 16.633 -14.304 -18.150 1.00 92.38 225 THR A C 1
ATOM 1658 O O . THR A 1 225 ? 17.497 -15.115 -17.807 1.00 92.38 225 THR A O 1
ATOM 1661 N N . SER A 1 226 ? 16.598 -13.050 -17.698 1.00 93.75 226 SER A N 1
ATOM 1662 C CA . SER A 1 226 ? 17.433 -12.580 -16.590 1.00 93.75 226 SER A CA 1
ATOM 1663 C C . SER A 1 226 ? 17.048 -13.277 -15.285 1.00 93.75 226 SER A C 1
ATOM 1665 O O . SER A 1 226 ? 16.024 -13.969 -15.205 1.00 93.75 226 SER A O 1
ATOM 1667 N N . ARG A 1 227 ? 17.874 -13.116 -14.253 1.00 93.38 227 ARG A N 1
ATOM 1668 C CA . ARG A 1 227 ? 17.644 -13.696 -12.931 1.00 93.38 227 ARG A CA 1
ATOM 1669 C C . ARG A 1 227 ? 17.277 -12.611 -11.929 1.00 93.38 227 ARG A C 1
ATOM 1671 O O . ARG A 1 227 ? 17.771 -11.487 -11.980 1.00 93.38 227 ARG A O 1
ATOM 1678 N N . VAL A 1 228 ? 16.430 -12.989 -10.975 1.00 91.00 228 VAL A N 1
ATOM 1679 C CA . VAL A 1 228 ? 16.197 -12.181 -9.775 1.00 91.00 228 VAL A CA 1
ATOM 1680 C C . VAL A 1 228 ? 17.539 -11.982 -9.068 1.00 91.00 228 VAL A C 1
ATOM 1682 O O . VAL A 1 228 ? 18.300 -12.933 -8.893 1.00 91.00 228 VAL A O 1
ATOM 1685 N N . GLY A 1 229 ? 17.830 -10.743 -8.687 1.00 92.50 229 GLY A N 1
ATOM 1686 C CA . GLY A 1 229 ? 19.085 -10.345 -8.060 1.00 92.50 229 GLY A CA 1
ATOM 1687 C C . GLY A 1 229 ? 20.186 -9.911 -9.030 1.00 92.50 229 GLY A C 1
ATOM 1688 O O . GLY A 1 229 ? 21.188 -9.380 -8.556 1.00 92.50 229 GLY A O 1
ATOM 1689 N N . ASP A 1 230 ? 20.021 -10.061 -10.352 1.00 94.94 230 ASP A N 1
ATOM 1690 C CA . ASP A 1 230 ? 21.013 -9.561 -11.314 1.00 94.94 230 ASP A CA 1
ATOM 1691 C C . ASP A 1 230 ? 21.195 -8.044 -11.137 1.00 94.94 230 ASP A C 1
ATOM 1693 O O . ASP A 1 230 ? 20.238 -7.274 -11.167 1.00 94.94 230 ASP A O 1
ATOM 1697 N N . THR A 1 231 ? 22.433 -7.598 -10.929 1.00 96.31 231 THR A N 1
ATOM 1698 C CA . THR A 1 231 ? 22.772 -6.169 -10.778 1.00 96.31 231 THR A CA 1
ATOM 1699 C C . THR A 1 231 ? 23.383 -5.580 -12.041 1.00 96.31 231 THR A C 1
ATOM 1701 O O . THR A 1 231 ? 23.554 -4.368 -12.131 1.00 96.31 231 THR A O 1
ATOM 1704 N N . ILE A 1 232 ? 23.724 -6.416 -13.021 1.00 96.50 232 ILE A N 1
ATOM 1705 C CA . ILE A 1 232 ? 24.252 -6.002 -14.318 1.00 96.50 232 ILE A CA 1
ATOM 1706 C C . ILE A 1 232 ? 23.332 -6.570 -15.387 1.00 96.50 232 ILE A C 1
ATOM 1708 O O . ILE A 1 232 ? 23.139 -7.781 -15.451 1.00 96.50 232 ILE A O 1
ATOM 1712 N N . ILE A 1 233 ? 22.803 -5.697 -16.239 1.00 96.81 233 ILE A N 1
ATOM 1713 C CA . ILE A 1 233 ? 21.988 -6.085 -17.392 1.00 96.81 233 ILE A CA 1
ATOM 1714 C C . ILE A 1 233 ? 22.626 -5.582 -18.683 1.00 96.81 233 ILE A C 1
ATOM 1716 O O . ILE A 1 233 ? 23.290 -4.542 -18.695 1.00 96.81 233 ILE A O 1
ATOM 1720 N N . THR A 1 234 ? 22.413 -6.302 -19.780 1.00 97.62 234 THR A N 1
ATOM 1721 C CA . THR A 1 234 ? 22.823 -5.862 -21.115 1.00 97.62 234 THR A CA 1
ATOM 1722 C C . THR A 1 234 ? 21.626 -5.253 -21.825 1.00 97.62 234 THR A C 1
ATOM 1724 O O . THR A 1 234 ? 20.559 -5.851 -21.895 1.00 97.62 234 THR A O 1
ATOM 1727 N N . LEU A 1 235 ? 21.792 -4.033 -22.319 1.00 97.62 235 LEU A N 1
ATOM 1728 C CA . LEU A 1 235 ? 20.817 -3.335 -23.138 1.00 97.62 235 LEU A CA 1
ATOM 1729 C C . LEU A 1 235 ? 21.221 -3.464 -24.602 1.00 97.62 235 LEU A C 1
ATOM 1731 O O . LEU A 1 235 ? 22.397 -3.282 -24.923 1.00 97.62 235 LEU A O 1
ATOM 1735 N N . VAL A 1 236 ? 20.240 -3.710 -25.464 1.00 96.94 236 VAL A N 1
ATOM 1736 C CA . VAL A 1 236 ? 20.384 -3.828 -26.914 1.00 96.94 236 VAL A CA 1
ATOM 1737 C C . VAL A 1 236 ? 19.484 -2.830 -27.645 1.00 96.94 236 VAL A C 1
ATOM 1739 O O . VAL A 1 236 ? 18.358 -2.546 -27.226 1.00 96.94 236 VAL A O 1
ATOM 1742 N N . GLY A 1 237 ? 19.980 -2.296 -28.759 1.00 95.12 237 GLY A N 1
ATOM 1743 C CA . GLY A 1 237 ? 19.229 -1.472 -29.705 1.00 95.12 237 GLY A CA 1
ATOM 1744 C C . GLY A 1 237 ? 19.982 -0.218 -30.144 1.00 95.12 237 GLY A C 1
ATOM 1745 O O . GLY A 1 237 ? 20.950 0.204 -29.520 1.00 95.12 237 GLY A O 1
ATOM 1746 N N . ALA A 1 238 ? 19.508 0.438 -31.205 1.00 92.56 238 ALA A N 1
ATOM 1747 C CA . ALA A 1 238 ? 20.127 1.671 -31.712 1.00 92.56 238 ALA A CA 1
ATOM 1748 C C . ALA A 1 238 ? 20.113 2.828 -30.686 1.00 92.56 238 ALA A C 1
ATOM 1750 O O . ALA A 1 238 ? 20.911 3.758 -30.781 1.00 92.56 238 ALA A O 1
ATOM 1751 N N . GLY A 1 239 ? 19.219 2.766 -29.691 1.00 93.38 239 GLY A N 1
ATOM 1752 C CA . GLY A 1 239 ? 19.068 3.776 -28.647 1.00 93.38 239 GLY A CA 1
ATOM 1753 C C . GLY A 1 239 ? 20.037 3.670 -27.467 1.00 93.38 239 GLY A C 1
ATOM 1754 O O . GLY A 1 239 ? 20.065 4.587 -26.645 1.00 93.38 239 GLY A O 1
ATOM 1755 N N . VAL A 1 240 ? 20.854 2.609 -27.361 1.00 96.25 240 VAL A N 1
ATOM 1756 C CA . VAL A 1 240 ? 21.714 2.398 -26.174 1.00 96.25 240 VAL A CA 1
ATOM 1757 C C . VAL A 1 240 ? 22.700 3.542 -25.954 1.00 96.25 240 VAL A C 1
ATOM 1759 O O . VAL A 1 240 ? 23.046 3.847 -24.815 1.00 96.25 240 VAL A O 1
ATOM 1762 N N . GLY A 1 241 ? 23.091 4.236 -27.029 1.00 95.56 241 GLY A N 1
ATOM 1763 C CA . GLY A 1 241 ? 23.933 5.430 -26.991 1.00 95.56 241 GLY A CA 1
ATOM 1764 C C . GLY A 1 241 ? 23.424 6.527 -26.050 1.00 95.56 241 GLY A C 1
ATOM 1765 O O . GLY A 1 241 ? 24.233 7.221 -25.434 1.00 95.56 241 GLY A O 1
ATOM 1766 N N . ALA A 1 242 ? 22.100 6.640 -25.913 1.00 95.31 242 ALA A N 1
ATOM 1767 C CA . ALA A 1 242 ? 21.435 7.672 -25.128 1.00 95.31 242 ALA A CA 1
ATOM 1768 C C . ALA A 1 242 ? 21.355 7.353 -23.625 1.00 95.31 242 ALA A C 1
ATOM 1770 O O . ALA A 1 242 ? 21.109 8.267 -22.845 1.00 95.31 242 ALA A O 1
ATOM 1771 N N . VAL A 1 243 ? 21.563 6.094 -23.215 1.00 96.44 243 VAL A N 1
ATOM 1772 C CA . VAL A 1 243 ? 21.556 5.693 -21.797 1.00 96.44 243 VAL A CA 1
ATOM 1773 C C . VAL A 1 243 ? 22.774 6.295 -21.092 1.00 96.44 243 VAL A C 1
ATOM 1775 O O . VAL A 1 243 ? 23.908 6.051 -21.508 1.00 96.44 243 VAL A O 1
ATOM 1778 N N . ALA A 1 244 ? 22.549 7.053 -20.025 1.00 95.00 244 ALA A N 1
ATOM 1779 C CA . ALA A 1 244 ? 23.558 7.766 -19.252 1.00 95.00 244 ALA A CA 1
ATOM 1780 C C . ALA A 1 244 ? 23.563 7.337 -17.776 1.00 95.00 244 ALA A C 1
ATOM 1782 O O . ALA A 1 244 ? 22.643 6.680 -17.283 1.00 95.00 244 ALA A O 1
ATOM 1783 N N . LEU A 1 245 ? 24.638 7.690 -17.061 1.00 95.25 245 LEU A N 1
ATOM 1784 C CA . LEU A 1 245 ? 24.693 7.512 -15.611 1.00 95.25 245 LEU A CA 1
ATOM 1785 C C . LEU A 1 245 ? 23.531 8.259 -14.964 1.00 95.25 245 LEU A C 1
ATOM 1787 O O . LEU A 1 245 ? 23.194 9.365 -15.374 1.00 95.25 245 LEU A O 1
ATOM 1791 N N . ASN A 1 246 ? 22.976 7.665 -13.915 1.00 93.31 246 ASN A N 1
ATOM 1792 C CA . ASN A 1 246 ? 21.851 8.183 -13.154 1.00 93.31 246 ASN A CA 1
ATOM 1793 C C . ASN A 1 246 ? 20.501 8.241 -13.883 1.00 93.31 246 ASN A C 1
ATOM 1795 O O . ASN A 1 246 ? 19.534 8.683 -13.256 1.00 93.31 246 ASN A O 1
ATOM 1799 N N . ASP A 1 247 ? 20.399 7.738 -15.115 1.00 95.00 247 ASP A N 1
ATOM 1800 C CA . ASP A 1 247 ? 19.109 7.543 -15.777 1.00 95.00 247 ASP A CA 1
ATOM 1801 C C . ASP A 1 247 ? 18.213 6.597 -14.972 1.00 95.00 247 ASP A C 1
ATOM 1803 O O . ASP A 1 247 ? 18.686 5.606 -14.403 1.00 95.00 247 ASP A O 1
ATOM 1807 N N . LEU A 1 248 ? 16.913 6.898 -14.961 1.00 95.94 248 LEU A N 1
ATOM 1808 C CA . LEU A 1 248 ? 15.874 6.014 -14.450 1.00 95.94 248 LEU A CA 1
ATOM 1809 C C . LEU A 1 248 ? 15.379 5.112 -15.584 1.00 95.94 248 LEU A C 1
ATOM 1811 O O . LEU A 1 248 ? 14.899 5.595 -16.610 1.00 95.94 248 LEU A O 1
ATOM 1815 N N . LEU A 1 249 ? 15.492 3.802 -15.399 1.00 96.62 249 LEU A N 1
ATOM 1816 C CA . LEU A 1 249 ? 15.025 2.793 -16.340 1.00 96.62 249 LEU A CA 1
ATOM 1817 C C . LEU A 1 249 ? 13.761 2.125 -15.802 1.00 96.62 249 LEU A C 1
ATOM 1819 O O . LEU A 1 249 ? 13.723 1.708 -14.648 1.00 96.62 249 LEU A O 1
ATOM 1823 N N . GLU A 1 250 ? 12.759 1.976 -16.661 1.00 96.56 250 GLU A N 1
ATOM 1824 C CA . GLU A 1 250 ? 11.617 1.086 -16.472 1.00 96.56 250 GLU A CA 1
ATOM 1825 C C . GLU A 1 250 ? 11.831 -0.175 -17.305 1.00 96.56 250 GLU A C 1
ATOM 1827 O O . GLU A 1 250 ? 11.811 -0.128 -18.537 1.00 96.56 250 GLU A O 1
ATOM 1832 N N . ILE A 1 251 ? 12.072 -1.295 -16.626 1.00 96.62 251 ILE A N 1
ATOM 1833 C CA . ILE A 1 251 ? 12.337 -2.594 -17.246 1.00 96.62 251 ILE A CA 1
ATOM 1834 C C . ILE A 1 251 ? 11.016 -3.358 -17.292 1.00 96.62 251 ILE A C 1
ATOM 1836 O O . ILE A 1 251 ? 10.510 -3.786 -16.258 1.00 96.62 251 ILE A O 1
ATOM 1840 N N . GLY A 1 252 ? 10.447 -3.520 -18.486 1.00 94.44 252 GLY A N 1
ATOM 1841 C CA . GLY A 1 252 ? 9.132 -4.123 -18.697 1.00 94.44 252 GLY A CA 1
ATOM 1842 C C . GLY A 1 252 ? 8.020 -3.103 -18.974 1.00 94.44 252 GLY A C 1
ATOM 1843 O O . GLY A 1 252 ? 8.269 -1.905 -19.114 1.00 94.44 252 GLY A O 1
ATOM 1844 N N . PRO A 1 253 ? 6.767 -3.569 -19.120 1.00 90.44 253 PRO A N 1
ATOM 1845 C CA . PRO A 1 253 ? 5.646 -2.698 -19.453 1.00 90.44 253 PRO A CA 1
ATOM 1846 C C . PRO A 1 253 ? 5.188 -1.871 -18.245 1.00 90.44 253 PRO A C 1
ATOM 1848 O O . PRO A 1 253 ? 5.302 -2.302 -17.095 1.00 90.44 253 PRO A O 1
ATOM 1851 N N . GLN A 1 254 ? 4.587 -0.708 -18.509 1.00 84.94 254 GLN A N 1
ATOM 1852 C CA . GLN A 1 254 ? 4.022 0.157 -17.470 1.00 84.94 254 GLN A CA 1
ATOM 1853 C C . GLN A 1 254 ? 3.097 -0.640 -16.527 1.00 84.94 254 GLN A C 1
ATOM 1855 O O . GLN A 1 254 ? 2.306 -1.470 -16.972 1.00 84.94 254 GLN A O 1
ATOM 1860 N N . PHE A 1 255 ? 3.215 -0.391 -15.218 1.00 85.38 255 PHE A N 1
ATOM 1861 C CA . PHE A 1 255 ? 2.532 -1.089 -14.107 1.00 85.38 255 PHE A CA 1
ATOM 1862 C C . PHE A 1 255 ? 3.014 -2.498 -13.749 1.00 85.38 255 PHE A C 1
ATOM 1864 O O . PHE A 1 255 ? 2.638 -2.979 -12.682 1.00 85.38 255 PHE A O 1
ATOM 1871 N N . ARG A 1 256 ? 3.816 -3.159 -14.590 1.00 84.94 256 ARG A N 1
ATOM 1872 C CA . ARG A 1 256 ? 4.379 -4.491 -14.288 1.00 84.94 256 ARG A CA 1
ATOM 1873 C C . ARG A 1 256 ? 5.905 -4.529 -14.347 1.00 84.94 256 ARG A C 1
ATOM 1875 O O . ARG A 1 256 ? 6.489 -5.525 -13.940 1.00 84.94 256 ARG A O 1
ATOM 1882 N N . GLY A 1 257 ? 6.519 -3.477 -14.876 1.00 88.50 257 GLY A N 1
ATOM 1883 C CA . GLY A 1 257 ? 7.957 -3.295 -14.914 1.00 88.50 257 GLY A CA 1
ATOM 1884 C C . GLY A 1 257 ? 8.493 -2.651 -13.645 1.00 88.50 257 GLY A C 1
ATOM 1885 O O . GLY A 1 257 ? 7.797 -1.889 -12.965 1.00 88.50 257 GLY A O 1
ATOM 1886 N N . GLU A 1 258 ? 9.742 -2.962 -13.336 1.00 94.25 258 GLU A N 1
ATOM 1887 C CA . GLU A 1 258 ? 10.449 -2.396 -12.195 1.00 94.25 258 GLU A CA 1
ATOM 1888 C C . GLU A 1 258 ? 11.271 -1.168 -12.589 1.00 94.25 258 GLU A C 1
ATOM 1890 O O . GLU A 1 258 ? 11.677 -1.000 -13.741 1.00 94.25 258 GLU A O 1
ATOM 1895 N N . LEU A 1 259 ? 11.516 -0.310 -11.602 1.00 96.50 259 LEU A N 1
ATOM 1896 C CA . LEU A 1 259 ? 12.276 0.922 -11.758 1.00 96.50 259 LEU A CA 1
ATOM 1897 C C . LEU A 1 259 ? 13.672 0.760 -11.161 1.00 96.50 259 LEU A C 1
ATOM 1899 O O . LEU A 1 259 ? 13.806 0.326 -10.011 1.00 96.50 259 LEU A O 1
ATOM 1903 N N . ARG A 1 260 ? 14.704 1.098 -11.938 1.00 96.50 260 ARG A N 1
ATOM 1904 C CA . ARG A 1 260 ? 16.114 0.992 -11.535 1.00 96.50 260 ARG A CA 1
ATOM 1905 C C . ARG A 1 260 ? 16.936 2.160 -12.051 1.00 96.50 260 ARG A C 1
ATOM 1907 O O . ARG A 1 260 ? 16.746 2.612 -13.178 1.00 96.50 260 ARG A O 1
ATOM 1914 N N . TYR A 1 261 ? 17.879 2.620 -11.238 1.00 96.75 261 TYR A N 1
ATOM 1915 C CA . TYR A 1 261 ? 18.826 3.657 -11.632 1.00 96.75 261 TYR A CA 1
ATOM 1916 C C . TYR A 1 261 ? 20.111 3.060 -12.195 1.00 96.75 261 TYR A C 1
ATOM 1918 O O . TYR A 1 261 ? 20.651 2.092 -11.663 1.00 96.75 261 TYR A O 1
ATOM 1926 N N . VAL A 1 262 ? 20.659 3.700 -13.227 1.00 97.06 262 VAL A N 1
ATOM 1927 C CA . VAL A 1 262 ? 21.965 3.334 -13.787 1.00 97.06 262 VAL A CA 1
ATOM 1928 C C . VAL A 1 262 ? 23.097 3.874 -12.909 1.00 97.06 262 VAL A C 1
ATOM 1930 O O . VAL A 1 262 ? 23.208 5.081 -12.694 1.00 97.06 262 VAL A O 1
ATOM 1933 N N . ARG A 1 263 ? 23.972 2.986 -12.431 1.00 96.38 263 ARG A N 1
ATOM 1934 C CA . ARG A 1 263 ? 25.142 3.301 -11.588 1.00 96.38 263 ARG A CA 1
ATOM 1935 C C . ARG A 1 263 ? 26.467 3.238 -12.313 1.00 96.38 263 ARG A C 1
ATOM 1937 O O . ARG A 1 263 ? 27.381 3.978 -11.973 1.00 96.38 263 ARG A O 1
ATOM 1944 N N . ASN A 1 264 ? 26.577 2.354 -13.293 1.00 97.19 264 ASN A N 1
ATOM 1945 C CA . ASN A 1 264 ? 27.764 2.244 -14.123 1.00 97.19 264 ASN A CA 1
ATOM 1946 C C . ASN A 1 264 ? 27.369 1.824 -15.536 1.00 97.19 264 ASN A C 1
ATOM 1948 O O . ASN A 1 264 ? 26.344 1.169 -15.724 1.00 97.19 264 ASN A O 1
ATOM 1952 N N . ILE A 1 265 ? 28.183 2.194 -16.519 1.00 97.81 265 ILE A N 1
ATOM 1953 C CA . ILE A 1 265 ? 27.985 1.844 -17.921 1.00 97.81 265 ILE A CA 1
ATOM 1954 C C . ILE A 1 265 ? 29.295 1.299 -18.472 1.00 97.81 265 ILE A C 1
ATOM 1956 O O . ILE A 1 265 ? 30.325 1.968 -18.460 1.00 97.81 265 ILE A O 1
ATOM 1960 N N . ARG A 1 266 ? 29.225 0.100 -19.043 1.00 97.50 266 ARG A N 1
ATOM 1961 C CA . ARG A 1 266 ? 30.270 -0.476 -19.881 1.00 97.50 266 ARG A CA 1
ATOM 1962 C C . ARG A 1 266 ? 29.748 -0.576 -21.308 1.00 97.50 266 ARG A C 1
ATOM 1964 O O . ARG A 1 266 ? 28.862 -1.376 -21.605 1.00 97.50 266 ARG A O 1
ATOM 1971 N N . VAL A 1 267 ? 30.316 0.232 -22.197 1.00 96.88 267 VAL A N 1
ATOM 1972 C CA . VAL A 1 267 ? 30.024 0.156 -23.632 1.00 96.88 267 VAL A CA 1
ATOM 1973 C C . VAL A 1 267 ? 30.630 -1.129 -24.190 1.00 96.88 267 VAL A C 1
ATOM 1975 O O . VAL A 1 267 ? 31.807 -1.401 -23.956 1.00 96.88 267 VAL A O 1
ATOM 1978 N N . ILE A 1 268 ? 29.815 -1.928 -24.878 1.00 96.31 268 ILE A N 1
ATOM 1979 C CA . ILE A 1 268 ? 30.262 -3.156 -25.546 1.00 96.31 268 ILE A CA 1
ATOM 1980 C C . ILE A 1 268 ? 30.506 -2.837 -27.021 1.00 96.31 268 ILE A C 1
ATOM 1982 O O . ILE A 1 268 ? 31.618 -3.013 -27.508 1.00 96.31 268 ILE A O 1
ATOM 1986 N N . ASP A 1 269 ? 29.492 -2.292 -27.695 1.00 95.75 269 ASP A N 1
ATOM 1987 C CA . ASP A 1 269 ? 29.560 -1.822 -29.079 1.00 95.75 269 ASP A CA 1
ATOM 1988 C C . ASP A 1 269 ? 28.511 -0.714 -29.336 1.00 95.75 269 ASP A C 1
ATOM 1990 O O . ASP A 1 269 ? 27.975 -0.119 -28.398 1.00 95.75 269 ASP A O 1
ATOM 1994 N N . ALA A 1 270 ? 28.246 -0.384 -30.606 1.00 94.50 270 ALA A N 1
ATOM 1995 C CA . ALA A 1 270 ? 27.298 0.667 -30.996 1.00 94.50 270 ALA A CA 1
ATOM 1996 C C . ALA A 1 270 ? 25.825 0.337 -30.677 1.00 94.50 270 ALA A C 1
ATOM 1998 O O . ALA A 1 270 ? 24.997 1.243 -30.593 1.00 94.50 270 ALA A O 1
ATOM 1999 N N . THR A 1 271 ? 25.505 -0.944 -30.508 1.00 95.88 271 THR A N 1
ATOM 2000 C CA . THR A 1 271 ? 24.159 -1.478 -30.274 1.00 95.88 271 THR A CA 1
ATOM 2001 C C . THR A 1 271 ? 23.993 -2.139 -28.911 1.00 95.88 271 THR A C 1
ATOM 2003 O O . THR A 1 271 ? 22.854 -2.372 -28.520 1.00 95.88 271 THR A O 1
ATOM 2006 N N . HIS A 1 272 ? 25.080 -2.377 -28.168 1.00 96.31 272 HIS A N 1
ATOM 2007 C CA . HIS A 1 272 ? 25.063 -3.027 -26.859 1.00 96.31 272 HIS A CA 1
ATOM 2008 C C . HIS A 1 272 ? 25.768 -2.210 -25.771 1.00 96.31 272 HIS A C 1
ATOM 2010 O O . HIS A 1 272 ? 26.907 -1.747 -25.922 1.00 96.31 272 HIS A O 1
ATOM 2016 N N . ARG A 1 273 ? 25.125 -2.105 -24.606 1.00 97.69 273 ARG A N 1
ATOM 2017 C CA . ARG A 1 273 ? 25.730 -1.558 -23.383 1.00 97.69 273 ARG A CA 1
ATOM 2018 C C . ARG A 1 273 ? 25.378 -2.421 -22.185 1.00 97.69 273 ARG A C 1
ATOM 2020 O O . ARG A 1 273 ? 24.212 -2.713 -21.963 1.00 97.69 273 ARG A O 1
ATOM 2027 N N . ALA A 1 274 ? 26.370 -2.773 -21.376 1.00 97.25 274 ALA A N 1
ATOM 2028 C CA . ALA A 1 274 ? 26.118 -3.325 -20.052 1.00 97.25 274 ALA A CA 1
ATOM 2029 C C . ALA A 1 274 ? 25.941 -2.174 -19.058 1.00 97.25 274 ALA A C 1
ATOM 2031 O O . ALA A 1 274 ? 26.777 -1.268 -19.006 1.00 97.25 274 ALA A O 1
ATOM 2032 N N . VAL A 1 275 ? 24.871 -2.208 -18.271 1.00 97.88 275 VAL A N 1
ATOM 2033 C CA . VAL A 1 275 ? 24.603 -1.224 -17.221 1.00 97.88 275 VAL A CA 1
ATOM 2034 C C . VAL A 1 275 ? 24.544 -1.914 -15.867 1.00 97.88 275 VAL A C 1
ATOM 2036 O O . VAL A 1 275 ? 23.932 -2.970 -15.723 1.00 97.88 275 VAL A O 1
ATOM 2039 N N . THR A 1 276 ? 25.197 -1.319 -14.874 1.00 97.88 276 THR A N 1
ATOM 2040 C CA . THR A 1 276 ? 25.056 -1.721 -13.473 1.00 97.88 276 THR A CA 1
ATOM 2041 C C . THR A 1 276 ? 23.904 -0.939 -12.864 1.00 97.88 276 THR A C 1
ATOM 2043 O O . THR A 1 276 ? 23.860 0.285 -12.988 1.00 97.88 276 THR A O 1
ATOM 2046 N N . LEU A 1 277 ? 22.982 -1.643 -12.224 1.00 97.12 277 LEU A N 1
ATOM 2047 C CA . LEU A 1 277 ? 21.788 -1.108 -11.585 1.00 97.12 277 LEU A CA 1
ATOM 2048 C C . LEU A 1 277 ? 22.077 -0.712 -10.136 1.00 97.12 277 LEU A C 1
ATOM 2050 O O . LEU A 1 277 ? 23.089 -1.101 -9.554 1.00 97.12 277 LEU A O 1
ATOM 2054 N N . ASP A 1 278 ? 21.188 0.077 -9.544 1.00 95.31 278 ASP A N 1
ATOM 2055 C CA . ASP A 1 278 ? 21.300 0.512 -8.154 1.00 95.31 278 ASP A CA 1
ATOM 2056 C C . ASP A 1 278 ? 20.993 -0.593 -7.140 1.00 95.31 278 ASP A C 1
ATOM 2058 O O . ASP A 1 278 ? 21.547 -0.577 -6.044 1.00 95.31 278 ASP A O 1
ATOM 2062 N N . SER A 1 279 ? 20.163 -1.558 -7.529 1.00 95.19 279 SER A N 1
ATOM 2063 C CA . SER A 1 279 ? 19.842 -2.773 -6.782 1.00 95.19 279 SER A CA 1
ATOM 2064 C C . SER A 1 279 ? 19.554 -3.917 -7.753 1.00 95.19 279 SER A C 1
ATOM 2066 O O . SER A 1 279 ? 19.253 -3.682 -8.925 1.00 95.19 279 SER A O 1
ATOM 2068 N N . GLY A 1 280 ? 19.621 -5.159 -7.267 1.00 94.88 280 GLY A N 1
ATOM 2069 C CA . GLY A 1 280 ? 19.313 -6.338 -8.082 1.00 94.88 280 GLY A CA 1
ATOM 2070 C C . GLY A 1 280 ? 17.876 -6.333 -8.614 1.00 94.88 280 GLY A C 1
ATOM 2071 O O . GLY A 1 280 ? 16.983 -5.733 -8.002 1.00 94.88 280 GLY A O 1
ATOM 2072 N N . LEU A 1 281 ? 17.640 -6.991 -9.751 1.00 94.62 281 LEU A N 1
ATOM 2073 C CA . LEU A 1 281 ? 16.288 -7.133 -10.303 1.00 94.62 281 LEU A CA 1
ATOM 2074 C C . LEU A 1 281 ? 15.370 -7.852 -9.300 1.00 94.62 281 LEU A C 1
ATOM 2076 O O . LEU A 1 281 ? 15.769 -8.854 -8.705 1.00 94.62 281 LEU A O 1
ATOM 2080 N N . THR A 1 282 ? 14.144 -7.367 -9.104 1.00 89.81 282 THR A N 1
ATOM 2081 C CA . THR A 1 282 ? 13.149 -8.047 -8.252 1.00 89.81 282 THR A CA 1
ATOM 2082 C C . THR A 1 282 ? 12.415 -9.137 -9.035 1.00 89.81 282 THR A C 1
ATOM 2084 O O . THR A 1 282 ? 11.972 -10.125 -8.453 1.00 89.81 282 THR A O 1
ATOM 2087 N N . LEU A 1 283 ? 12.324 -8.989 -10.360 1.00 89.31 283 LEU A N 1
ATOM 2088 C CA . LEU A 1 283 ? 11.730 -9.967 -11.269 1.00 89.31 283 LEU A CA 1
ATOM 2089 C C . LEU A 1 283 ? 12.744 -10.516 -12.278 1.00 89.31 283 LEU A C 1
ATOM 2091 O O . LEU A 1 283 ? 13.749 -9.890 -12.602 1.00 89.31 283 LEU A O 1
ATOM 2095 N N . ALA A 1 284 ? 12.434 -11.694 -12.816 1.00 93.12 284 ALA A N 1
ATOM 2096 C CA . ALA A 1 284 ? 13.082 -12.207 -14.015 1.00 93.12 284 ALA A CA 1
ATOM 2097 C C . ALA A 1 284 ? 12.403 -11.623 -15.263 1.00 93.12 284 ALA A C 1
ATOM 2099 O O . ALA A 1 284 ? 11.174 -11.630 -15.364 1.00 93.12 284 ALA A O 1
ATOM 2100 N N . TYR A 1 285 ? 13.197 -11.177 -16.234 1.00 94.50 285 TYR A N 1
ATOM 2101 C CA . TYR A 1 285 ? 12.711 -10.594 -17.482 1.00 94.50 285 TYR A CA 1
ATOM 2102 C C . TYR A 1 285 ? 13.204 -11.399 -18.686 1.00 94.50 285 TYR A C 1
ATOM 2104 O O . TYR A 1 285 ? 14.400 -11.679 -18.783 1.00 94.50 285 TYR A O 1
ATOM 2112 N N . PRO A 1 286 ? 12.323 -11.774 -19.628 1.00 95.19 286 PRO A N 1
ATOM 2113 C CA . PRO A 1 286 ? 12.738 -12.374 -20.890 1.00 95.19 286 PRO A CA 1
ATOM 2114 C C . PRO A 1 286 ? 13.681 -11.472 -21.691 1.00 95.19 286 PRO A C 1
ATOM 2116 O O . PRO A 1 286 ? 13.602 -10.243 -21.618 1.00 95.19 286 PRO A O 1
ATOM 2119 N N . THR A 1 287 ? 14.535 -12.078 -22.513 1.00 94.62 287 THR A N 1
ATOM 2120 C CA . THR A 1 287 ? 15.265 -11.339 -23.550 1.00 94.62 287 THR A CA 1
ATOM 2121 C C . THR A 1 287 ? 14.277 -10.582 -24.448 1.00 94.62 287 THR A C 1
ATOM 2123 O O . THR A 1 287 ? 13.140 -11.018 -24.640 1.00 94.62 287 THR A O 1
ATOM 2126 N N . LEU A 1 288 ? 14.694 -9.431 -24.972 1.00 94.62 288 LEU A N 1
ATOM 2127 C CA . LEU A 1 288 ? 13.879 -8.462 -25.712 1.00 94.62 288 LEU A CA 1
ATOM 2128 C C . LEU A 1 288 ? 12.783 -7.750 -24.897 1.00 94.62 288 LEU A C 1
ATOM 2130 O O . LEU A 1 288 ? 11.961 -7.039 -25.477 1.00 94.62 288 LEU A O 1
ATOM 2134 N N . THR A 1 289 ? 12.772 -7.873 -23.563 1.00 96.88 289 THR A N 1
ATOM 2135 C CA . THR A 1 289 ? 11.894 -7.047 -22.713 1.00 96.88 289 THR A CA 1
ATOM 2136 C C . THR A 1 289 ? 12.176 -5.560 -22.967 1.00 96.88 289 THR A C 1
ATOM 2138 O O . THR A 1 289 ? 13.342 -5.162 -22.921 1.00 96.88 289 THR A O 1
ATOM 2141 N N . PRO A 1 290 ? 11.155 -4.718 -23.214 1.00 96.06 290 PRO A N 1
ATOM 2142 C CA . PRO A 1 290 ? 11.368 -3.294 -23.443 1.00 96.06 290 PRO A CA 1
ATOM 2143 C C . PRO A 1 290 ? 11.929 -2.625 -22.187 1.00 96.06 290 PRO A C 1
ATOM 2145 O O . PRO A 1 290 ? 11.427 -2.835 -21.084 1.00 96.06 290 PRO A O 1
ATOM 2148 N N . VAL A 1 291 ? 12.952 -1.793 -22.367 1.00 97.50 291 VAL A N 1
ATOM 2149 C CA . VAL A 1 291 ? 13.533 -0.963 -21.313 1.00 97.50 291 VAL A CA 1
ATOM 2150 C C . VAL A 1 291 ? 13.337 0.495 -21.713 1.00 97.50 291 VAL A C 1
ATOM 2152 O O . VAL A 1 291 ? 13.886 0.976 -22.705 1.00 97.50 291 VAL A O 1
ATOM 2155 N N . THR A 1 292 ? 12.507 1.199 -20.953 1.00 96.06 292 THR A N 1
ATOM 2156 C CA . THR A 1 292 ? 12.141 2.590 -21.229 1.00 96.06 292 THR A CA 1
ATOM 2157 C C . THR A 1 292 ? 12.923 3.507 -20.305 1.00 96.06 292 THR A C 1
ATOM 2159 O O . THR A 1 292 ? 12.864 3.357 -19.088 1.00 96.06 292 THR A O 1
ATOM 2162 N N . ARG A 1 293 ? 13.641 4.481 -20.862 1.00 95.81 293 ARG A N 1
ATOM 2163 C CA . ARG A 1 293 ? 14.234 5.560 -20.065 1.00 95.81 293 ARG A CA 1
ATOM 2164 C C . ARG A 1 293 ? 13.133 6.527 -19.648 1.00 95.81 293 ARG A C 1
ATOM 2166 O O . ARG A 1 293 ? 12.315 6.909 -20.484 1.00 95.81 293 ARG A O 1
ATOM 2173 N N . LEU A 1 294 ? 13.118 6.926 -18.387 1.00 94.38 294 LEU A N 1
ATOM 2174 C CA . LEU A 1 294 ? 12.145 7.868 -17.850 1.00 94.38 294 LEU A CA 1
ATOM 2175 C C . LEU A 1 294 ? 12.823 9.184 -17.484 1.00 94.38 294 LEU A C 1
ATOM 2177 O O . LEU A 1 294 ? 13.973 9.199 -17.039 1.00 94.38 294 LEU A O 1
ATOM 2181 N N . ASP A 1 295 ? 12.096 10.280 -17.678 1.00 91.00 295 ASP A N 1
ATOM 2182 C CA . ASP A 1 295 ? 12.475 11.571 -17.123 1.00 91.00 295 ASP A CA 1
ATOM 2183 C C . ASP A 1 295 ? 12.482 11.464 -15.593 1.00 91.00 295 ASP A C 1
ATOM 2185 O O . ASP A 1 295 ? 11.529 10.978 -14.983 1.00 91.00 295 ASP A O 1
ATOM 2189 N N . ASN A 1 296 ? 13.598 11.867 -14.993 1.00 83.56 296 ASN A N 1
ATOM 2190 C CA . ASN A 1 296 ? 13.808 11.852 -13.548 1.00 83.56 296 ASN A CA 1
ATOM 2191 C C . ASN A 1 296 ? 13.807 13.274 -12.962 1.00 83.56 296 ASN A C 1
ATOM 2193 O O . ASN A 1 296 ? 14.292 13.490 -11.850 1.00 83.56 296 ASN A O 1
ATOM 2197 N N . SER A 1 297 ? 13.335 14.265 -13.718 1.00 81.56 297 SER A N 1
ATOM 2198 C CA . SER A 1 297 ? 13.098 15.604 -13.195 1.00 81.56 297 SER A CA 1
ATOM 2199 C C . SER A 1 297 ? 11.859 15.609 -12.297 1.00 81.56 297 SER A C 1
ATOM 2201 O O . SER A 1 297 ? 10.833 15.007 -12.606 1.00 81.56 297 SER A O 1
ATOM 2203 N N . VAL A 1 298 ? 11.971 16.265 -11.142 1.00 68.56 298 VAL A N 1
ATOM 2204 C CA . VAL A 1 298 ? 10.823 16.486 -10.255 1.00 68.56 298 VAL A CA 1
ATOM 2205 C C . VAL A 1 298 ? 9.924 17.533 -10.911 1.00 68.56 298 VAL A C 1
ATOM 2207 O O . VAL A 1 298 ? 10.411 18.565 -11.375 1.00 68.56 298 VAL A O 1
ATOM 2210 N N . ALA A 1 299 ? 8.624 17.258 -10.991 1.00 54.31 299 ALA A N 1
ATOM 2211 C CA . ALA A 1 299 ? 7.665 18.171 -11.598 1.00 54.31 299 ALA A CA 1
ATOM 2212 C C . ALA A 1 299 ? 7.340 19.328 -10.633 1.00 54.31 299 ALA A C 1
ATOM 2214 O O . ALA A 1 299 ? 6.851 19.090 -9.536 1.00 54.31 299 ALA A O 1
ATOM 2215 N N . GLY A 1 300 ? 7.544 20.583 -11.050 1.00 57.81 300 GLY A N 1
ATOM 2216 C CA . GLY A 1 300 ? 7.058 21.761 -10.311 1.00 57.81 300 GLY A CA 1
ATOM 2217 C C . GLY A 1 300 ? 7.879 22.170 -9.077 1.00 57.81 300 GLY A C 1
ATOM 2218 O O . GLY A 1 300 ? 9.046 21.803 -8.949 1.00 57.81 300 GLY A O 1
ATOM 2219 N N . ALA A 1 301 ? 7.291 23.020 -8.216 1.00 53.38 301 ALA A N 1
ATOM 2220 C CA . ALA A 1 301 ? 7.912 23.453 -6.959 1.00 53.38 301 ALA A CA 1
ATOM 2221 C C . ALA A 1 301 ? 8.292 22.217 -6.136 1.00 53.38 301 ALA A C 1
ATOM 2223 O O . ALA A 1 301 ? 7.495 21.288 -6.056 1.00 53.38 301 ALA A O 1
ATOM 2224 N N . VAL A 1 302 ? 9.515 22.192 -5.600 1.00 56.78 302 VAL A N 1
ATOM 2225 C CA . VAL A 1 302 ? 10.073 21.012 -4.930 1.00 56.78 302 VAL A CA 1
ATOM 2226 C C . VAL A 1 302 ? 9.098 20.526 -3.865 1.00 56.78 302 VAL A C 1
ATOM 2228 O O . VAL A 1 302 ? 8.730 21.269 -2.962 1.00 56.78 302 VAL A O 1
ATOM 2231 N N . ASP A 1 303 ? 8.663 19.286 -4.042 1.00 64.88 303 ASP A N 1
ATOM 2232 C CA . ASP A 1 303 ? 7.815 18.572 -3.107 1.00 64.88 303 ASP A CA 1
ATOM 2233 C C . ASP A 1 303 ? 8.609 18.349 -1.808 1.00 64.88 303 ASP A C 1
ATOM 2235 O O . ASP A 1 303 ? 9.606 17.623 -1.829 1.00 64.88 303 ASP A O 1
ATOM 2239 N N . ASP A 1 304 ? 8.231 19.015 -0.711 1.00 74.50 304 ASP A N 1
ATOM 2240 C CA . ASP A 1 304 ? 8.896 18.932 0.607 1.00 74.50 304 ASP A CA 1
ATOM 2241 C C . ASP A 1 304 ? 8.347 17.759 1.455 1.00 74.50 304 ASP A C 1
ATOM 2243 O O . ASP A 1 304 ? 8.412 17.749 2.692 1.00 74.50 304 ASP A O 1
ATOM 2247 N N . ASP A 1 305 ? 7.784 16.755 0.782 1.00 86.69 305 ASP A N 1
ATOM 2248 C CA . ASP A 1 305 ? 7.221 15.562 1.394 1.00 86.69 305 ASP A CA 1
ATOM 2249 C C . ASP A 1 305 ? 8.313 14.695 2.039 1.00 86.69 305 ASP A C 1
ATOM 2251 O O . ASP A 1 305 ? 9.451 14.566 1.566 1.00 86.69 305 ASP A O 1
ATOM 2255 N N . THR A 1 306 ? 7.966 14.068 3.166 1.00 88.38 306 THR A N 1
ATOM 2256 C CA . THR A 1 306 ? 8.907 13.244 3.941 1.00 88.38 306 THR A CA 1
ATOM 2257 C C . THR A 1 306 ? 8.282 11.933 4.378 1.00 88.38 306 THR A C 1
ATOM 2259 O O . THR A 1 306 ? 7.087 11.866 4.655 1.00 88.38 306 THR A O 1
ATOM 2262 N N . ILE A 1 307 ? 9.085 10.876 4.482 1.00 86.75 307 ILE A N 1
ATOM 2263 C CA . ILE A 1 307 ? 8.618 9.623 5.082 1.00 86.75 307 ILE A CA 1
ATOM 2264 C C . ILE A 1 307 ? 8.474 9.805 6.599 1.00 86.75 307 ILE A C 1
ATOM 2266 O O . ILE A 1 307 ? 9.352 10.355 7.268 1.00 86.75 307 ILE A O 1
ATOM 2270 N N . ASN A 1 308 ? 7.360 9.323 7.148 1.00 82.25 308 ASN A N 1
ATOM 2271 C CA . ASN A 1 308 ? 7.112 9.284 8.581 1.00 82.25 308 ASN A CA 1
ATOM 2272 C C . ASN A 1 308 ? 7.836 8.087 9.217 1.00 82.25 308 ASN A C 1
ATOM 2274 O O . ASN A 1 308 ? 7.379 6.948 9.113 1.00 82.25 308 ASN A O 1
ATOM 2278 N N . GLY A 1 309 ? 8.962 8.348 9.882 1.00 80.62 309 GLY A N 1
ATOM 2279 C CA . GLY A 1 309 ? 9.783 7.317 10.521 1.00 80.62 309 GLY A CA 1
ATOM 2280 C C . GLY A 1 309 ? 10.755 6.643 9.549 1.00 80.62 309 GLY A C 1
ATOM 2281 O O . GLY A 1 309 ? 11.265 7.283 8.635 1.00 80.62 309 GLY A O 1
ATOM 2282 N N . ASN A 1 310 ? 11.044 5.359 9.772 1.00 83.12 310 ASN A N 1
ATOM 2283 C CA . ASN A 1 310 ? 11.924 4.565 8.909 1.00 83.12 310 ASN A CA 1
ATOM 2284 C C . ASN A 1 310 ? 11.100 3.777 7.882 1.00 83.12 310 ASN A C 1
ATOM 2286 O O . ASN A 1 310 ? 10.029 3.274 8.216 1.00 83.12 310 ASN A O 1
ATOM 2290 N N . ALA A 1 311 ? 11.641 3.604 6.676 1.00 84.56 311 ALA A N 1
ATOM 2291 C CA . ALA A 1 311 ? 11.129 2.665 5.680 1.00 84.56 311 ALA A CA 1
ATOM 2292 C C . ALA A 1 311 ? 12.178 1.575 5.452 1.00 84.56 311 ALA A C 1
ATOM 2294 O O . ALA A 1 311 ? 13.312 1.870 5.085 1.00 84.56 311 ALA A O 1
ATOM 2295 N N . ASN A 1 312 ? 11.845 0.321 5.715 1.00 85.50 312 ASN A N 1
ATOM 2296 C CA . ASN A 1 312 ? 12.790 -0.787 5.678 1.00 85.50 312 ASN A CA 1
ATOM 2297 C C . ASN A 1 312 ? 12.823 -1.461 4.302 1.00 85.50 312 ASN A C 1
ATOM 2299 O O . ASN A 1 312 ? 11.855 -1.438 3.542 1.00 85.50 312 ASN A O 1
ATOM 2303 N N . ALA A 1 313 ? 13.941 -2.118 3.991 1.00 86.31 313 ALA A N 1
ATOM 2304 C CA . ALA A 1 313 ? 14.005 -3.027 2.854 1.00 86.31 313 ALA A CA 1
ATOM 2305 C C . ALA A 1 313 ? 12.898 -4.091 2.973 1.00 86.31 313 ALA A C 1
ATOM 2307 O O . ALA A 1 313 ? 12.731 -4.696 4.031 1.00 86.31 313 ALA A O 1
ATOM 2308 N N . GLY A 1 314 ? 12.165 -4.333 1.888 1.00 81.25 314 GLY A N 1
ATOM 2309 C CA . GLY A 1 314 ? 11.007 -5.229 1.877 1.00 81.25 314 GLY A CA 1
ATOM 2310 C C . GLY A 1 314 ? 9.662 -4.541 2.138 1.00 81.25 314 GLY A C 1
ATOM 2311 O O . GLY A 1 314 ? 8.623 -5.126 1.824 1.00 81.25 314 GLY A O 1
ATOM 2312 N N . ASP A 1 315 ? 9.648 -3.292 2.610 1.00 79.94 315 ASP A N 1
ATOM 2313 C CA . ASP A 1 315 ? 8.394 -2.568 2.806 1.00 79.94 315 ASP A CA 1
ATOM 2314 C C . ASP A 1 315 ? 7.722 -2.306 1.450 1.00 79.94 315 ASP A C 1
ATOM 2316 O O . ASP A 1 315 ? 8.330 -1.787 0.512 1.00 79.94 315 ASP A O 1
ATOM 2320 N N . SER A 1 316 ? 6.448 -2.690 1.339 1.00 84.06 316 SER A N 1
ATOM 2321 C CA . SER A 1 316 ? 5.617 -2.475 0.139 1.00 84.06 316 SER A CA 1
ATOM 2322 C C . SER A 1 316 ? 4.668 -1.283 0.282 1.00 84.06 316 SER A C 1
ATOM 2324 O O . SER A 1 316 ? 3.891 -0.982 -0.623 1.00 84.06 316 SER A O 1
ATOM 2326 N N . VAL A 1 317 ? 4.723 -0.604 1.425 1.00 82.38 317 VAL A N 1
ATOM 2327 C CA . VAL A 1 317 ? 3.938 0.581 1.760 1.00 82.38 317 VAL A CA 1
ATOM 2328 C C . VAL A 1 317 ? 4.840 1.510 2.562 1.00 82.38 317 VAL A C 1
ATOM 2330 O O . VAL A 1 317 ? 5.524 1.058 3.476 1.00 82.38 317 VAL A O 1
ATOM 2333 N N . VAL A 1 318 ? 4.825 2.801 2.241 1.00 84.69 318 VAL A N 1
ATOM 2334 C CA . VAL A 1 318 ? 5.507 3.842 3.027 1.00 84.69 318 VAL A CA 1
ATOM 2335 C C . VAL A 1 318 ? 4.497 4.854 3.539 1.00 84.69 318 VAL A C 1
ATOM 2337 O O . VAL A 1 318 ? 3.470 5.080 2.906 1.00 84.69 318 VAL A O 1
ATOM 2340 N N . ILE A 1 319 ? 4.773 5.470 4.684 1.00 83.31 319 ILE A N 1
ATOM 2341 C CA . ILE A 1 319 ? 3.927 6.529 5.239 1.00 83.31 319 ILE A CA 1
ATOM 2342 C C . ILE A 1 319 ? 4.561 7.862 4.867 1.00 83.31 319 ILE A C 1
ATOM 2344 O O . ILE A 1 319 ? 5.708 8.105 5.228 1.00 83.31 319 ILE A O 1
ATOM 2348 N N . VAL A 1 320 ? 3.831 8.717 4.159 1.00 84.00 320 VAL A N 1
ATOM 2349 C CA . VAL A 1 320 ? 4.323 10.021 3.703 1.00 84.00 320 VAL A CA 1
ATOM 2350 C C . VAL A 1 320 ? 3.603 11.128 4.458 1.00 84.00 320 VAL A C 1
ATOM 2352 O O . VAL A 1 320 ? 2.378 11.142 4.476 1.00 84.00 320 VAL A O 1
ATOM 2355 N N . ASN A 1 321 ? 4.359 12.036 5.072 1.00 81.62 321 ASN A N 1
ATOM 2356 C CA . ASN A 1 321 ? 3.892 13.278 5.684 1.00 81.62 321 ASN A CA 1
ATOM 2357 C C . ASN A 1 321 ? 3.763 14.387 4.638 1.00 81.62 321 ASN A C 1
ATOM 2359 O O . ASN A 1 321 ? 4.531 14.406 3.682 1.00 81.62 321 ASN A O 1
ATOM 2363 N N . ASN A 1 322 ? 2.872 15.350 4.898 1.00 74.56 322 ASN A N 1
ATOM 2364 C CA . ASN A 1 322 ? 2.713 16.601 4.143 1.00 74.56 322 ASN A CA 1
ATOM 2365 C C . ASN A 1 322 ? 2.245 16.477 2.689 1.00 74.56 322 ASN A C 1
ATOM 2367 O O . ASN A 1 322 ? 2.137 17.509 2.038 1.00 74.56 322 ASN A O 1
ATOM 2371 N N . ARG A 1 323 ? 1.803 15.285 2.261 1.00 75.81 323 ARG A N 1
ATOM 2372 C CA . ARG A 1 323 ? 1.457 14.877 0.885 1.00 75.81 323 ARG A CA 1
ATOM 2373 C C . ARG A 1 323 ? 0.769 15.905 -0.019 1.00 75.81 323 ARG A C 1
ATOM 2375 O O . ARG A 1 323 ? 0.788 15.718 -1.218 1.00 75.81 323 ARG A O 1
ATOM 2382 N N . GLY A 1 324 ? 0.060 16.912 0.492 1.00 71.88 324 GLY A N 1
ATOM 2383 C CA . GLY A 1 324 ? -0.413 18.044 -0.327 1.00 71.88 324 GLY A CA 1
ATOM 2384 C C . GLY A 1 324 ? -1.297 17.708 -1.544 1.00 71.88 324 GLY A C 1
ATOM 2385 O O . GLY A 1 324 ? -1.461 18.556 -2.413 1.00 71.88 324 GLY A O 1
ATOM 2386 N N . GLY A 1 325 ? -1.863 16.495 -1.630 1.00 73.31 325 GLY A N 1
ATOM 2387 C CA . GLY A 1 325 ? -2.561 15.983 -2.822 1.00 73.31 325 GLY A CA 1
ATOM 2388 C C . GLY A 1 325 ? -1.703 15.146 -3.791 1.00 73.31 325 GLY A C 1
ATOM 2389 O O . GLY A 1 325 ? -2.251 14.560 -4.728 1.00 73.31 325 GLY A O 1
ATOM 2390 N N . ASN A 1 326 ? -0.402 15.013 -3.537 1.00 77.88 326 ASN A N 1
ATOM 2391 C CA . ASN A 1 326 ? 0.547 14.143 -4.232 1.00 77.88 326 ASN A CA 1
ATOM 2392 C C . ASN A 1 326 ? 0.292 12.655 -3.928 1.00 77.88 326 ASN A C 1
ATOM 2394 O O . ASN A 1 326 ? -0.659 12.282 -3.255 1.00 77.88 326 ASN A O 1
ATOM 2398 N N . PHE A 1 327 ? 1.095 11.765 -4.492 1.00 83.88 327 PHE A N 1
ATOM 2399 C CA . PHE A 1 327 ? 1.059 10.304 -4.483 1.00 83.88 327 PHE A CA 1
ATOM 2400 C C . PHE A 1 327 ? -0.297 9.641 -4.780 1.00 83.88 327 PHE A C 1
ATOM 2402 O O . PHE A 1 327 ? -0.518 8.501 -4.375 1.00 83.88 327 PHE A O 1
ATOM 2409 N N . ASN A 1 328 ? -1.237 10.334 -5.432 1.00 79.31 328 ASN A N 1
ATOM 2410 C CA . ASN A 1 328 ? -2.575 9.812 -5.766 1.00 79.31 328 ASN A CA 1
ATOM 2411 C C . ASN A 1 328 ? -2.641 9.165 -7.159 1.00 79.31 328 ASN A C 1
ATOM 2413 O O . ASN A 1 328 ? -3.556 8.400 -7.461 1.00 79.31 328 ASN A O 1
ATOM 2417 N N . VAL A 1 329 ? -1.680 9.473 -8.030 1.00 84.31 329 VAL A N 1
ATOM 2418 C CA . VAL A 1 329 ? -1.715 9.072 -9.436 1.00 84.31 329 VAL A CA 1
ATOM 2419 C C . VAL A 1 329 ? -0.878 7.814 -9.628 1.00 84.31 329 VAL A C 1
ATOM 2421 O O . VAL A 1 329 ? 0.342 7.868 -9.694 1.00 84.31 329 VAL A O 1
ATOM 2424 N N . ARG A 1 330 ? -1.523 6.656 -9.794 1.00 85.50 330 ARG A N 1
ATOM 2425 C CA . ARG A 1 330 ? -0.836 5.360 -10.004 1.00 85.50 330 ARG A CA 1
ATOM 2426 C C . ARG A 1 330 ? 0.160 5.359 -11.179 1.00 85.50 330 ARG A C 1
ATOM 2428 O O . ARG A 1 330 ? 1.112 4.577 -11.215 1.00 85.50 330 ARG A O 1
ATOM 2435 N N . ALA A 1 331 ? -0.089 6.184 -12.195 1.00 88.12 331 ALA A N 1
ATOM 2436 C CA . ALA A 1 331 ? 0.802 6.305 -13.346 1.00 88.12 331 ALA A CA 1
ATOM 2437 C C . ALA A 1 331 ? 2.158 6.937 -12.987 1.00 88.12 331 ALA A C 1
ATOM 2439 O O . ALA A 1 331 ? 3.126 6.715 -13.721 1.00 88.12 331 ALA A O 1
ATOM 2440 N N . ASP A 1 332 ? 2.239 7.629 -11.854 1.00 90.88 332 ASP A N 1
ATOM 2441 C CA . ASP A 1 332 ? 3.409 8.369 -11.412 1.00 90.88 332 ASP A CA 1
ATOM 2442 C C . ASP A 1 332 ? 4.328 7.524 -10.523 1.00 90.88 332 ASP A C 1
ATOM 2444 O O . ASP A 1 332 ? 4.092 6.343 -10.224 1.00 90.88 332 ASP A O 1
ATOM 2448 N N . ILE A 1 333 ? 5.459 8.130 -10.188 1.00 92.88 333 ILE A N 1
ATOM 2449 C CA . ILE A 1 333 ? 6.610 7.489 -9.570 1.00 92.88 333 ILE A CA 1
ATOM 2450 C C . ILE A 1 333 ? 6.871 8.167 -8.232 1.00 92.88 333 ILE A C 1
ATOM 2452 O O . ILE A 1 333 ? 6.869 9.386 -8.135 1.00 92.88 333 ILE A O 1
ATOM 2456 N N . VAL A 1 334 ? 7.121 7.360 -7.215 1.00 92.50 334 VAL A N 1
ATOM 2457 C CA . VAL A 1 334 ? 7.674 7.760 -5.927 1.00 92.50 334 VAL A CA 1
ATOM 2458 C C . VAL A 1 334 ? 9.192 7.701 -6.030 1.00 92.50 334 VAL A C 1
ATOM 2460 O O . VAL A 1 334 ? 9.737 6.647 -6.363 1.00 92.50 334 VAL A O 1
ATOM 2463 N N . VAL A 1 335 ? 9.881 8.796 -5.725 1.00 93.00 335 VAL A N 1
ATOM 2464 C CA . VAL A 1 335 ? 11.342 8.823 -5.601 1.00 93.00 335 VAL A CA 1
ATOM 2465 C C . VAL A 1 335 ? 11.726 9.220 -4.188 1.00 93.00 335 VAL A C 1
ATOM 2467 O O . VAL A 1 335 ? 11.447 10.330 -3.748 1.00 93.00 335 VAL A O 1
ATOM 2470 N N . ILE A 1 336 ? 12.390 8.307 -3.491 1.00 92.62 336 ILE A N 1
ATOM 2471 C CA . ILE A 1 336 ? 12.885 8.485 -2.129 1.00 92.62 336 ILE A CA 1
ATOM 2472 C C . ILE A 1 336 ? 14.334 8.970 -2.198 1.00 92.62 336 ILE A C 1
ATOM 2474 O O . ILE A 1 336 ? 15.114 8.458 -3.004 1.00 92.62 336 ILE A O 1
ATOM 2478 N N . ASN A 1 337 ? 14.702 9.933 -1.348 1.00 90.62 337 ASN A N 1
ATOM 2479 C CA . ASN A 1 337 ? 16.045 10.509 -1.230 1.00 90.62 337 ASN A CA 1
ATOM 2480 C C . ASN A 1 337 ? 16.625 11.007 -2.565 1.00 90.62 337 ASN A C 1
ATOM 2482 O O . ASN A 1 337 ? 17.803 10.801 -2.841 1.00 90.62 337 ASN A O 1
ATOM 2486 N N . ASN A 1 338 ? 15.825 11.666 -3.411 1.00 88.31 338 ASN A N 1
ATOM 2487 C CA . ASN A 1 338 ? 16.231 12.037 -4.777 1.00 88.31 338 ASN A CA 1
ATOM 2488 C C . ASN A 1 338 ? 17.576 12.796 -4.858 1.00 88.31 338 ASN A C 1
ATOM 2490 O O . ASN A 1 338 ? 18.345 12.590 -5.798 1.00 88.31 338 ASN A O 1
ATOM 2494 N N . ALA A 1 339 ? 17.875 13.643 -3.865 1.00 84.94 339 ALA A N 1
ATOM 2495 C CA . ALA A 1 339 ? 19.119 14.412 -3.797 1.00 84.94 339 ALA A CA 1
ATOM 2496 C C . ALA A 1 339 ? 20.363 13.558 -3.479 1.00 84.94 339 ALA A C 1
ATOM 2498 O O . ALA A 1 339 ? 21.464 13.893 -3.920 1.00 84.94 339 ALA A O 1
ATOM 2499 N N . ASP A 1 340 ? 20.210 12.456 -2.741 1.00 88.88 340 ASP A N 1
ATOM 2500 C CA . ASP A 1 340 ? 21.313 11.561 -2.400 1.00 88.88 340 ASP A CA 1
ATOM 2501 C C . ASP A 1 340 ? 21.387 10.408 -3.399 1.00 88.88 340 ASP A C 1
ATOM 2503 O O . ASP A 1 340 ? 20.701 9.392 -3.290 1.00 88.88 340 ASP A O 1
ATOM 2507 N N . LEU A 1 341 ? 22.292 10.537 -4.367 1.00 88.75 341 LEU A N 1
ATOM 2508 C CA . LEU A 1 341 ? 22.483 9.509 -5.378 1.00 88.75 341 LEU A CA 1
ATOM 2509 C C . LEU A 1 341 ? 22.862 8.150 -4.779 1.00 88.75 341 LEU A C 1
ATOM 2511 O O . LEU A 1 341 ? 22.552 7.154 -5.420 1.00 88.75 341 LEU A O 1
ATOM 2515 N N . ALA A 1 342 ? 23.493 8.054 -3.608 1.00 88.00 342 ALA A N 1
ATOM 2516 C CA . ALA A 1 342 ? 23.875 6.762 -3.037 1.00 88.00 342 ALA A CA 1
ATOM 2517 C C . ALA A 1 342 ? 22.658 5.982 -2.526 1.00 88.00 342 ALA A C 1
ATOM 2519 O O . ALA A 1 342 ? 22.560 4.776 -2.756 1.00 88.00 342 ALA A O 1
ATOM 2520 N N . THR A 1 343 ? 21.714 6.672 -1.883 1.00 89.62 343 THR A N 1
ATOM 2521 C CA . THR A 1 343 ? 20.548 6.035 -1.259 1.00 89.62 343 THR A CA 1
ATOM 2522 C C . THR A 1 343 ? 19.281 6.133 -2.093 1.00 89.62 343 THR A C 1
ATOM 2524 O O . THR A 1 343 ? 18.389 5.319 -1.868 1.00 89.62 343 THR A O 1
ATOM 2527 N N . ARG A 1 344 ? 19.204 7.025 -3.093 1.00 91.94 344 ARG A N 1
ATOM 2528 C CA . ARG A 1 344 ? 17.977 7.249 -3.869 1.00 91.94 344 ARG A CA 1
ATOM 2529 C C . ARG A 1 344 ? 17.380 5.972 -4.443 1.00 91.94 344 ARG A C 1
ATOM 2531 O O . ARG A 1 344 ? 18.091 5.118 -4.987 1.00 91.94 344 ARG A O 1
ATOM 2538 N N . GLU A 1 345 ? 16.065 5.889 -4.378 1.00 94.75 345 GLU A N 1
ATOM 2539 C CA . GLU A 1 345 ? 15.306 4.731 -4.821 1.00 94.75 345 GLU A CA 1
ATOM 2540 C C . GLU A 1 345 ? 13.988 5.185 -5.449 1.00 94.75 345 GLU A C 1
ATOM 2542 O O . GLU A 1 345 ? 13.315 6.068 -4.926 1.00 94.75 345 GLU A O 1
ATOM 2547 N N . ALA A 1 346 ? 13.621 4.583 -6.581 1.00 94.88 346 ALA A N 1
ATOM 2548 C CA . ALA A 1 346 ? 12.377 4.877 -7.277 1.00 94.88 346 ALA A CA 1
ATOM 2549 C C . ALA A 1 346 ? 11.434 3.672 -7.245 1.00 94.88 346 ALA A C 1
ATOM 2551 O O . ALA A 1 346 ? 11.846 2.524 -7.451 1.00 94.88 346 ALA A O 1
ATOM 2552 N N . ARG A 1 347 ? 10.147 3.928 -7.031 1.00 94.62 347 ARG A N 1
ATOM 2553 C CA . ARG A 1 347 ? 9.068 2.942 -7.104 1.00 94.62 347 ARG A CA 1
ATOM 2554 C C . ARG A 1 347 ? 7.866 3.546 -7.786 1.00 94.62 347 ARG A C 1
ATOM 2556 O O . ARG A 1 347 ? 7.580 4.721 -7.638 1.00 94.62 347 ARG A O 1
ATOM 2563 N N . ARG A 1 348 ? 7.125 2.743 -8.535 1.00 93.62 348 ARG A N 1
ATOM 2564 C CA . ARG A 1 348 ? 5.839 3.196 -9.061 1.00 93.62 348 ARG A CA 1
ATOM 2565 C C . ARG A 1 348 ? 4.796 3.160 -7.951 1.00 93.62 348 ARG A C 1
ATOM 2567 O O . ARG A 1 348 ? 4.793 2.196 -7.177 1.00 93.62 348 ARG A O 1
ATOM 2574 N N . ILE A 1 349 ? 3.918 4.164 -7.926 1.00 89.56 349 ILE A N 1
ATOM 2575 C CA . ILE A 1 349 ? 2.778 4.211 -7.007 1.00 89.56 349 ILE A CA 1
ATOM 2576 C C . ILE A 1 349 ? 1.908 2.974 -7.257 1.00 89.56 349 ILE A C 1
ATOM 2578 O O . ILE A 1 349 ? 1.502 2.677 -8.386 1.00 89.56 349 ILE A O 1
ATOM 2582 N N . GLY A 1 350 ? 1.712 2.198 -6.199 1.00 83.25 350 GLY A N 1
ATOM 2583 C CA . GLY A 1 350 ? 0.962 0.954 -6.197 1.00 83.25 350 GLY A CA 1
ATOM 2584 C C . GLY A 1 350 ? -0.544 1.176 -6.108 1.00 83.25 350 GLY A C 1
ATOM 2585 O O . GLY A 1 350 ? -1.052 2.293 -6.169 1.00 83.25 350 GLY A O 1
ATOM 2586 N N . ILE A 1 351 ? -1.264 0.072 -5.959 1.00 72.00 351 ILE A N 1
ATOM 2587 C CA . ILE A 1 351 ? -2.675 0.065 -5.590 1.00 72.00 351 ILE A CA 1
ATOM 2588 C C . ILE A 1 351 ? -2.855 -1.020 -4.536 1.00 72.00 351 ILE A C 1
ATOM 2590 O O . ILE A 1 351 ? -2.318 -2.117 -4.690 1.00 72.00 351 ILE A O 1
ATOM 2594 N N . LEU A 1 352 ? -3.588 -0.715 -3.472 1.00 61.41 352 LEU A N 1
ATOM 2595 C CA . LEU A 1 352 ? -4.085 -1.742 -2.568 1.00 61.41 352 LEU A CA 1
ATOM 2596 C C . LEU A 1 352 ? -5.374 -2.281 -3.178 1.00 61.41 352 LEU A C 1
ATOM 2598 O O . LEU A 1 352 ? -6.265 -1.523 -3.552 1.00 61.41 352 LEU A O 1
ATOM 2602 N N . THR A 1 353 ? -5.449 -3.590 -3.370 1.00 49.28 353 THR A N 1
ATOM 2603 C CA . THR A 1 353 ? -6.636 -4.239 -3.925 1.00 49.28 353 THR A CA 1
ATOM 2604 C C . THR A 1 353 ? -6.999 -5.398 -3.023 1.00 49.28 353 THR A C 1
ATOM 2606 O O . THR A 1 353 ? -6.147 -6.223 -2.703 1.00 49.28 353 THR A O 1
ATOM 2609 N N . GLN A 1 354 ? -8.262 -5.457 -2.618 1.00 45.28 354 GLN A N 1
ATOM 2610 C CA . GLN A 1 354 ? -8.783 -6.605 -1.895 1.00 45.28 354 GLN A CA 1
ATOM 2611 C C . GLN A 1 354 ? -8.921 -7.785 -2.855 1.00 45.28 354 GLN A C 1
ATOM 2613 O O . GLN A 1 354 ? -9.478 -7.659 -3.949 1.00 45.28 354 GLN A O 1
ATOM 2618 N N . PHE A 1 355 ? -8.423 -8.944 -2.440 1.00 39.88 355 PHE A N 1
ATOM 2619 C CA . PHE A 1 355 ? -8.634 -10.184 -3.166 1.00 39.88 355 PHE A CA 1
ATOM 2620 C C . PHE A 1 355 ? -9.764 -10.966 -2.505 1.00 39.88 355 PHE A C 1
ATOM 2622 O O . PHE A 1 355 ? -9.635 -11.432 -1.374 1.00 39.88 355 PHE A O 1
ATOM 2629 N N . ARG A 1 356 ? -10.890 -11.111 -3.208 1.00 40.62 356 ARG A N 1
ATOM 2630 C CA . ARG A 1 356 ? -12.032 -11.873 -2.702 1.00 40.62 356 ARG A CA 1
ATOM 2631 C C . ARG A 1 356 ? -11.807 -13.359 -2.970 1.00 40.62 356 ARG A C 1
ATOM 2633 O O . ARG A 1 356 ? -11.860 -13.796 -4.117 1.00 40.62 356 ARG A O 1
ATOM 2640 N N . LEU A 1 357 ? -11.576 -14.134 -1.913 1.00 42.09 357 LEU A N 1
ATOM 2641 C CA . LEU A 1 357 ? -11.542 -15.594 -1.999 1.00 42.09 357 LEU A CA 1
ATOM 2642 C C . LEU A 1 357 ? -12.969 -16.115 -2.233 1.00 42.09 357 LEU A C 1
ATOM 2644 O O . LEU A 1 357 ? -13.897 -15.738 -1.521 1.00 42.09 357 LEU A O 1
ATOM 2648 N N . SER A 1 358 ? -13.157 -16.965 -3.249 1.00 40.34 358 SER A N 1
ATOM 2649 C CA . SER A 1 358 ? -14.469 -17.536 -3.611 1.00 40.34 358 SER A CA 1
ATOM 2650 C C . SER A 1 358 ? -15.023 -18.497 -2.557 1.00 40.34 358 SER A C 1
ATOM 2652 O O . SER A 1 358 ? -16.221 -18.765 -2.529 1.00 40.34 358 SER A O 1
ATOM 2654 N N . THR A 1 359 ? -14.153 -18.989 -1.681 1.00 45.62 359 THR A N 1
ATOM 2655 C CA . THR A 1 359 ? -14.486 -19.827 -0.532 1.00 45.62 359 THR A CA 1
ATOM 2656 C C . THR A 1 359 ? -13.724 -19.267 0.658 1.00 45.62 359 THR A C 1
ATOM 2658 O O . THR A 1 359 ? -12.522 -19.019 0.545 1.00 45.62 359 THR A O 1
ATOM 2661 N N . GLY A 1 360 ? -14.419 -19.028 1.771 1.00 48.09 360 GLY A N 1
ATOM 2662 C CA . GLY A 1 360 ? -13.771 -18.617 3.015 1.00 48.09 360 GLY A CA 1
ATOM 2663 C C . GLY A 1 360 ? -12.766 -19.671 3.480 1.00 48.09 360 GLY A C 1
ATOM 2664 O O . GLY A 1 360 ? -12.913 -20.855 3.168 1.00 48.09 360 GLY A O 1
ATOM 2665 N N . ALA A 1 361 ? -11.744 -19.235 4.212 1.00 47.12 361 ALA A N 1
ATOM 2666 C CA . ALA A 1 361 ? -10.861 -20.134 4.943 1.00 47.12 361 ALA A CA 1
ATOM 2667 C C . ALA A 1 361 ? -11.706 -21.092 5.800 1.00 47.12 361 ALA A C 1
ATOM 2669 O O . ALA A 1 361 ? -12.606 -20.651 6.512 1.00 47.12 361 ALA A O 1
ATOM 2670 N N . TYR A 1 362 ? -11.455 -22.399 5.696 1.00 44.28 362 TYR A N 1
ATOM 2671 C CA . TYR A 1 362 ? -12.214 -23.404 6.451 1.00 44.28 362 TYR A CA 1
ATOM 2672 C C . TYR A 1 362 ? -11.844 -23.405 7.947 1.00 44.28 362 TYR A C 1
ATOM 2674 O O . TYR A 1 362 ? -12.596 -23.929 8.762 1.00 44.28 362 TYR A O 1
ATOM 2682 N N . ASP A 1 363 ? -10.701 -22.811 8.302 1.00 48.34 363 ASP A N 1
ATOM 2683 C CA . ASP A 1 363 ? -10.195 -22.712 9.670 1.00 48.34 363 ASP A CA 1
ATOM 2684 C C . ASP A 1 363 ? -9.312 -21.459 9.834 1.00 48.34 363 ASP A C 1
ATOM 2686 O O . ASP A 1 363 ? -8.905 -20.837 8.847 1.00 48.34 363 ASP A O 1
ATOM 2690 N N . GLY A 1 364 ? -9.001 -21.097 11.078 1.00 46.16 364 GLY A N 1
ATOM 2691 C CA . GLY A 1 364 ? -8.014 -20.075 11.400 1.00 46.16 364 GLY A CA 1
ATOM 2692 C C . GLY A 1 364 ? -6.611 -20.550 11.027 1.00 46.16 364 GLY A C 1
ATOM 2693 O O . GLY A 1 364 ? -6.087 -21.502 11.600 1.00 46.16 364 GLY A O 1
ATOM 2694 N N . TYR A 1 365 ? -5.981 -19.881 10.068 1.00 48.75 365 TYR A N 1
ATOM 2695 C CA . TYR A 1 365 ? -4.595 -20.154 9.707 1.00 48.75 365 TYR A CA 1
ATOM 2696 C C . TYR A 1 365 ? -3.649 -19.367 10.616 1.00 48.75 365 TYR A C 1
ATOM 2698 O O . TYR A 1 365 ? -3.859 -18.183 10.875 1.00 48.75 365 TYR A O 1
ATOM 2706 N N . THR A 1 366 ? -2.588 -20.011 11.101 1.00 42.34 366 THR A N 1
ATOM 2707 C CA . THR A 1 366 ? -1.566 -19.338 11.910 1.00 42.34 366 THR A CA 1
ATOM 2708 C C . THR A 1 366 ? -0.855 -18.263 11.094 1.00 42.34 366 THR A C 1
ATOM 2710 O O . THR A 1 366 ? -0.681 -18.417 9.878 1.00 42.34 366 THR A O 1
ATOM 2713 N N . ALA A 1 367 ? -0.390 -17.202 11.764 1.00 32.50 367 ALA A N 1
ATOM 2714 C CA . ALA A 1 367 ? 0.540 -16.250 11.163 1.00 32.50 367 ALA A CA 1
ATOM 2715 C C . ALA A 1 367 ? 1.683 -17.022 10.479 1.00 32.50 367 ALA A C 1
ATOM 2717 O O . ALA A 1 367 ? 2.175 -18.015 11.018 1.00 32.50 367 ALA A O 1
ATOM 2718 N N . SER A 1 368 ? 2.026 -16.600 9.265 1.00 37.41 368 SER A N 1
ATOM 2719 C CA . SER A 1 368 ? 2.965 -17.273 8.358 1.00 37.41 368 SER A CA 1
ATOM 2720 C C . SER A 1 368 ? 2.472 -18.482 7.555 1.00 37.41 368 SER A C 1
ATOM 2722 O O . SER A 1 368 ? 3.259 -19.287 7.054 1.00 37.41 368 SER A O 1
ATOM 2724 N N . THR A 1 369 ? 1.159 -18.609 7.368 1.00 40.31 369 THR A N 1
ATOM 2725 C CA . THR A 1 369 ? 0.606 -19.594 6.428 1.00 40.31 369 THR A CA 1
ATOM 2726 C C . THR A 1 369 ? 0.773 -19.138 4.977 1.00 40.31 369 THR A C 1
ATOM 2728 O O . THR A 1 369 ? 0.403 -18.026 4.602 1.00 40.31 369 THR A O 1
ATOM 2731 N N . VAL A 1 370 ? 1.299 -20.036 4.143 1.00 41.25 370 VAL A N 1
ATOM 2732 C CA . VAL A 1 370 ? 1.495 -19.836 2.704 1.00 41.25 370 VAL A CA 1
ATOM 2733 C C . VAL A 1 370 ? 0.234 -20.224 1.930 1.00 41.25 370 VAL A C 1
ATOM 2735 O O . VAL A 1 370 ? -0.187 -21.382 1.962 1.00 41.25 370 VAL A O 1
ATOM 2738 N N . ILE A 1 371 ? -0.320 -19.291 1.152 1.00 40.38 371 ILE A N 1
ATOM 2739 C CA . ILE A 1 371 ? -1.409 -19.570 0.205 1.00 40.38 371 ILE A CA 1
ATOM 2740 C C . ILE A 1 371 ? -0.807 -19.823 -1.178 1.00 40.38 371 ILE A C 1
ATOM 2742 O O . ILE A 1 371 ? -0.147 -18.962 -1.757 1.00 40.38 371 ILE A O 1
ATOM 2746 N N . THR A 1 372 ? -1.053 -21.012 -1.729 1.00 38.38 372 THR A N 1
ATOM 2747 C CA . THR A 1 372 ? -0.592 -21.375 -3.074 1.00 38.38 372 THR A CA 1
ATOM 2748 C C . THR A 1 372 ? -1.774 -21.435 -4.031 1.00 38.38 372 THR A C 1
ATOM 2750 O O . THR A 1 372 ? -2.709 -22.206 -3.825 1.00 38.38 372 THR A O 1
ATOM 2753 N N . ALA A 1 373 ? -1.726 -20.645 -5.104 1.00 39.00 373 ALA A N 1
ATOM 2754 C CA . ALA A 1 373 ? -2.695 -20.750 -6.187 1.00 39.00 373 ALA A CA 1
ATOM 2755 C C . ALA A 1 373 ? -2.491 -22.075 -6.941 1.00 39.00 373 ALA A C 1
ATOM 2757 O O . ALA A 1 373 ? -1.443 -22.296 -7.553 1.00 39.00 373 ALA A O 1
ATOM 2758 N N . VAL A 1 374 ? -3.498 -22.948 -6.912 1.00 39.78 374 VAL A N 1
ATOM 2759 C CA . VAL A 1 374 ? -3.520 -24.181 -7.705 1.00 39.78 374 VAL A CA 1
ATOM 2760 C C . VAL A 1 374 ? -4.386 -23.940 -8.935 1.00 39.78 374 VAL A C 1
ATOM 2762 O O . VAL A 1 374 ? -5.609 -23.865 -8.840 1.00 39.78 374 VAL A O 1
ATOM 2765 N N . ASN A 1 375 ? -3.754 -23.825 -10.103 1.00 36.81 375 ASN A N 1
ATOM 2766 C CA . ASN A 1 375 ? -4.475 -23.924 -11.369 1.00 36.81 375 ASN A CA 1
ATOM 2767 C C . ASN A 1 375 ? -4.817 -25.397 -11.599 1.00 36.81 375 ASN A C 1
ATOM 2769 O O . ASN A 1 375 ? -3.934 -26.189 -11.926 1.00 36.81 375 ASN A O 1
ATOM 2773 N N . MET A 1 376 ? -6.086 -25.762 -11.423 1.00 35.12 376 MET A N 1
ATOM 2774 C CA . MET A 1 376 ? -6.570 -27.074 -11.840 1.00 35.12 376 MET A CA 1
ATOM 2775 C C . MET A 1 376 ? -6.763 -27.053 -13.359 1.00 35.12 376 MET A C 1
ATOM 2777 O O . MET A 1 376 ? -7.667 -26.394 -13.866 1.00 35.12 376 MET A O 1
ATOM 2781 N N . ALA A 1 377 ? -5.871 -27.727 -14.081 1.00 45.81 377 ALA A N 1
ATOM 2782 C CA . ALA A 1 377 ? -6.112 -28.163 -15.451 1.00 45.81 377 ALA A CA 1
ATOM 2783 C C . ALA A 1 377 ? -6.393 -29.671 -15.430 1.00 45.81 377 ALA A C 1
ATOM 2785 O O . ALA A 1 377 ? -5.897 -30.365 -14.539 1.00 45.81 377 ALA A O 1
ATOM 2786 N N . ASP A 1 378 ? -7.176 -30.161 -16.393 1.00 37.56 378 ASP A N 1
ATOM 2787 C CA . ASP A 1 378 ? -7.510 -31.582 -16.508 1.00 37.56 378 ASP A CA 1
ATOM 2788 C C . ASP A 1 378 ? -6.232 -32.444 -16.619 1.00 37.56 378 ASP A C 1
ATOM 2790 O O . ASP A 1 378 ? -5.477 -32.371 -17.587 1.00 37.56 378 ASP A O 1
ATOM 2794 N N . ASP A 1 379 ? -6.004 -33.235 -15.570 1.00 42.12 379 ASP A N 1
ATOM 2795 C CA . ASP A 1 379 ? -5.228 -34.480 -15.495 1.00 42.12 379 ASP A CA 1
ATOM 2796 C C . ASP A 1 379 ? -3.759 -34.508 -15.981 1.00 42.12 379 ASP A C 1
ATOM 2798 O O . ASP A 1 379 ? -3.325 -35.450 -16.646 1.00 42.12 379 ASP A O 1
ATOM 2802 N N . ILE A 1 380 ? -2.926 -33.531 -15.592 1.00 37.62 380 ILE A N 1
ATOM 2803 C CA . ILE A 1 380 ? -1.458 -33.681 -15.678 1.00 37.62 380 ILE A CA 1
ATOM 2804 C C . ILE A 1 380 ? -0.805 -33.282 -14.349 1.00 37.62 380 ILE A C 1
ATOM 2806 O O . ILE A 1 380 ? -1.031 -32.192 -13.832 1.00 37.62 380 ILE A O 1
ATOM 2810 N N . ALA A 1 381 ? -0.000 -34.206 -13.810 1.00 40.75 381 ALA A N 1
ATOM 2811 C CA . ALA A 1 381 ? 0.691 -34.176 -12.519 1.00 40.75 381 ALA A CA 1
ATOM 2812 C C . ALA A 1 381 ? 0.979 -32.769 -11.954 1.00 40.75 381 ALA A C 1
ATOM 2814 O O . ALA A 1 381 ? 1.806 -32.012 -12.470 1.00 40.75 381 ALA A O 1
ATOM 2815 N N . VAL A 1 382 ? 0.331 -32.466 -10.824 1.00 39.69 382 VAL A N 1
ATOM 2816 C CA . VAL A 1 382 ? 0.524 -31.241 -10.044 1.00 39.69 382 VAL A CA 1
ATOM 2817 C C . VAL A 1 382 ? 1.950 -31.225 -9.494 1.00 39.69 382 VAL A C 1
ATOM 2819 O O . VAL A 1 382 ? 2.259 -31.851 -8.483 1.00 39.69 382 VAL A O 1
ATOM 2822 N N . THR A 1 383 ? 2.844 -30.504 -10.166 1.00 38.25 383 THR A N 1
ATOM 2823 C CA . THR A 1 383 ? 4.155 -30.184 -9.595 1.00 38.25 383 THR A CA 1
ATOM 2824 C C . THR A 1 383 ? 3.953 -29.012 -8.641 1.00 38.25 383 THR A C 1
ATOM 2826 O O . THR A 1 383 ? 3.635 -27.906 -9.082 1.00 38.25 383 THR A O 1
ATOM 2829 N N . ALA A 1 384 ? 4.077 -29.262 -7.335 1.00 37.00 384 ALA A N 1
ATOM 2830 C CA . ALA A 1 384 ? 3.933 -28.241 -6.303 1.00 37.00 384 ALA A CA 1
ATOM 2831 C C . ALA A 1 384 ? 4.871 -27.056 -6.586 1.00 37.00 384 ALA A C 1
ATOM 2833 O O . ALA A 1 384 ? 6.079 -27.234 -6.751 1.00 37.00 384 ALA A O 1
ATOM 2834 N N . LYS A 1 385 ? 4.314 -25.843 -6.643 1.00 36.03 385 LYS A N 1
ATOM 2835 C CA . LYS A 1 385 ? 5.089 -24.601 -6.673 1.00 36.03 385 LYS A CA 1
ATOM 2836 C C . LYS A 1 385 ? 4.954 -23.925 -5.320 1.00 36.03 385 LYS A C 1
ATOM 2838 O O . LYS A 1 385 ? 3.862 -23.531 -4.936 1.00 36.03 385 LYS A O 1
ATOM 2843 N N . SER A 1 386 ? 6.067 -23.814 -4.611 1.00 26.84 386 SER A N 1
ATOM 2844 C CA . SER A 1 386 ? 6.183 -23.073 -3.363 1.00 26.84 386 SER A CA 1
ATOM 2845 C C . SER A 1 386 ? 6.084 -21.571 -3.631 1.00 26.84 386 SER A C 1
ATOM 2847 O O . SER A 1 386 ? 6.843 -21.020 -4.427 1.00 26.84 386 SER A O 1
ATOM 2849 N N . LEU A 1 387 ? 5.158 -20.908 -2.944 1.00 30.28 387 LEU A N 1
ATOM 2850 C CA . LEU A 1 387 ? 5.179 -19.463 -2.748 1.00 30.28 387 LEU A CA 1
ATOM 2851 C C . LEU A 1 387 ? 5.659 -19.204 -1.321 1.00 30.28 387 LEU A C 1
ATOM 2853 O O . LEU A 1 387 ? 5.149 -19.781 -0.377 1.00 30.28 387 LEU A O 1
ATOM 2857 N N . THR A 1 388 ? 6.677 -18.379 -1.152 1.00 30.95 388 THR A N 1
ATOM 2858 C CA . THR A 1 388 ? 7.183 -17.961 0.158 1.00 30.95 388 THR A CA 1
ATOM 2859 C C . THR A 1 388 ? 6.689 -16.545 0.392 1.00 30.95 388 THR A C 1
ATOM 2861 O O . THR A 1 388 ? 7.341 -15.602 -0.042 1.00 30.95 388 THR A O 1
ATOM 2864 N N . ALA A 1 389 ? 5.515 -16.386 1.001 1.00 29.50 389 ALA A N 1
ATOM 2865 C CA . ALA A 1 389 ? 5.130 -15.132 1.645 1.00 29.50 389 ALA A CA 1
ATOM 2866 C C . ALA A 1 389 ? 3.887 -15.321 2.518 1.00 29.50 389 ALA A C 1
ATOM 2868 O O . ALA A 1 389 ? 2.893 -15.911 2.091 1.00 29.50 389 ALA A O 1
ATOM 2869 N N . ASP A 1 390 ? 3.985 -14.769 3.721 1.00 27.03 390 ASP A N 1
ATOM 2870 C CA . ASP A 1 390 ? 2.970 -14.739 4.762 1.00 27.03 390 ASP A CA 1
ATOM 2871 C C . ASP A 1 390 ? 1.819 -13.809 4.363 1.00 27.03 390 ASP A C 1
ATOM 2873 O O . ASP A 1 390 ? 2.043 -12.644 4.036 1.00 27.03 390 ASP A O 1
ATOM 2877 N N . ALA A 1 391 ? 0.583 -14.304 4.421 1.00 26.08 391 ALA A N 1
ATOM 2878 C CA . ALA A 1 391 ? -0.615 -13.479 4.305 1.00 26.08 391 ALA A CA 1
ATOM 2879 C C . ALA A 1 391 ? -1.352 -13.501 5.650 1.00 26.08 391 ALA A C 1
ATOM 2881 O O . ALA A 1 391 ? -2.161 -14.388 5.915 1.00 26.08 391 ALA A O 1
ATOM 2882 N N . ALA A 1 392 ? -1.009 -12.556 6.527 1.00 26.42 392 ALA A N 1
ATOM 2883 C CA . ALA A 1 392 ? -1.807 -12.236 7.705 1.00 26.42 392 ALA A CA 1
ATOM 2884 C C . ALA A 1 392 ? -2.974 -11.324 7.289 1.00 26.42 392 ALA A C 1
ATOM 2886 O O . ALA A 1 392 ? -2.807 -10.476 6.408 1.00 26.42 392 ALA A O 1
ATOM 2887 N N . ALA A 1 393 ? -4.140 -11.577 7.884 1.00 31.61 393 ALA A N 1
ATOM 2888 C CA . ALA A 1 393 ? -5.370 -10.807 7.716 1.00 31.61 393 ALA A CA 1
ATOM 2889 C C . ALA A 1 393 ? -5.258 -9.388 8.284 1.00 31.61 393 ALA A C 1
ATOM 2891 O O . ALA A 1 393 ? -4.456 -9.197 9.226 1.00 31.61 393 ALA A O 1
#

Secondary structure (DSSP, 8-state):
-----SSS---------PPP-----S-EEEEEE--SSS-BS--EEE-SHHHHHHHH-SPPPTTTTEETTEE---HHHHHHHHHHTT--EEEEEE---TTTPPPP---------TTS---EEEEPPPTT--SSS-PPPPEEE-SS-SSS-SS-TTSSPPEEEESSGGGPEEEE-------TT-EEEEBSS--SS-B-PSSP-BEEEE---BPSS-EEEE--TT-SB--TT--EEEEESTTGGG--TT-EEEESSTTTSEEEEEEEEEE-SSSEEEEEESS--SS--BTT-EEEEE--PPPSS----EESS-B-TT-SEEEEES-TT-S--TTSEEEESTT-TTT-EEEEB--------SS--SS-PPTTPBP------TTS---------B---